Protein 3GLK (pdb70)

Structure (mmCIF, N/CA/C/O backbone):
data_3GLK
#
_entry.id   3GLK
#
_cell.length_a   97.536
_cell.length_b   97.536
_cell.length_c   127.157
_cell.angle_alpha   90.00
_cell.angle_beta   90.00
_cell.angle_gamma   90.00
#
_symmetry.space_group_name_H-M   'P 43 2 2'
#
loop_
_entity.id
_entity.type
_entity.pdbx_description
1 polymer 'Acetyl-CoA carboxylase 2'
2 water water
#
loop_
_atom_site.group_PDB
_atom_site.id
_atom_site.type_symbol
_atom_site.label_atom_id
_atom_site.label_alt_id
_atom_site.label_comp_id
_atom_site.label_asym_id
_atom_site.label_entity_id
_atom_site.label_seq_id
_atom_site.pdbx_PDB_ins_code
_atom_site.Cartn_x
_atom_site.Cartn_y
_atom_site.Cartn_z
_atom_site.occupancy
_atom_site.B_iso_or_equiv
_atom_site.auth_seq_id
_atom_site.auth_comp_id
_atom_site.auth_asym_id
_atom_site.auth_atom_id
_atom_site.pdbx_PDB_model_num
ATOM 1 N N . ASP A 1 21 ? -20.790 61.313 18.493 1.00 44.37 241 ASP A N 1
ATOM 2 C CA . ASP A 1 21 ? -21.207 62.721 18.287 1.00 41.94 241 ASP A CA 1
ATOM 3 C C . ASP A 1 21 ? -22.127 62.794 17.072 1.00 39.51 241 ASP A C 1
ATOM 4 O O . ASP A 1 21 ? -22.466 63.873 16.593 1.00 40.20 241 ASP A O 1
ATOM 9 N N . PHE A 1 22 ? -22.533 61.642 16.570 1.00 34.77 242 PHE A N 1
ATOM 10 C CA . PHE A 1 22 ? -23.685 61.607 15.678 1.00 33.24 242 PHE A CA 1
ATOM 11 C C . PHE A 1 22 ? -24.724 60.710 16.334 1.00 30.19 242 PHE A C 1
ATOM 12 O O . PHE A 1 22 ? -24.512 59.517 16.464 1.00 30.44 242 PHE A O 1
ATOM 20 N N . THR A 1 23 ? -25.836 61.283 16.767 1.00 28.27 243 THR A N 1
ATOM 21 C CA . THR A 1 23 ? -26.916 60.482 17.345 1.00 28.58 243 THR A CA 1
ATOM 22 C C . THR A 1 23 ? -28.202 60.716 16.572 1.00 27.81 243 THR A C 1
ATOM 23 O O . THR A 1 23 ? -28.327 61.718 15.870 1.00 28.88 243 THR A O 1
ATOM 27 N N . VAL A 1 24 ? -29.141 59.782 16.666 1.00 27.85 244 VAL A N 1
ATOM 28 C CA . VAL A 1 24 ? -30.431 59.928 15.999 1.00 25.39 244 VAL A CA 1
ATOM 29 C C . VAL A 1 24 ? -31.559 59.515 16.947 1.00 25.21 244 VAL A C 1
ATOM 30 O O . VAL A 1 24 ? -31.299 58.874 17.969 1.00 23.78 244 VAL A O 1
ATOM 34 N N . ALA A 1 25 ? -32.798 59.869 16.611 1.00 22.07 245 ALA A N 1
ATOM 35 C CA . ALA A 1 25 ? -33.895 59.786 17.564 1.00 22.80 245 ALA A CA 1
ATOM 36 C C . ALA A 1 25 ? -34.441 58.380 17.691 1.00 24.34 245 ALA A C 1
ATOM 37 O O . ALA A 1 25 ? -35.017 58.035 18.712 1.00 24.68 245 ALA A O 1
ATOM 39 N N . SER A 1 26 ? -34.297 57.579 16.645 1.00 23.55 246 SER A N 1
ATOM 40 C CA . SER A 1 26 ? -34.936 56.285 16.653 1.00 23.11 246 SER A CA 1
ATOM 41 C C . SER A 1 26 ? -34.283 55.335 15.655 1.00 22.35 246 SER A C 1
ATOM 42 O O . SER A 1 26 ? -33.490 55.736 14.792 1.00 22.80 246 SER A O 1
ATOM 45 N N . PRO A 1 27 ? -34.589 54.052 15.782 1.00 20.28 247 PRO A N 1
ATOM 46 C CA . PRO A 1 27 ? -34.144 53.078 14.786 1.00 22.40 247 PRO A CA 1
ATOM 47 C C . PRO A 1 27 ? -34.578 53.415 13.346 1.00 22.84 247 PRO A C 1
ATOM 48 O O . PRO A 1 27 ? -33.830 53.163 12.400 1.00 22.56 247 PRO A O 1
ATOM 52 N N . ALA A 1 28 ? -35.783 53.957 13.183 1.00 23.04 248 ALA A N 1
ATOM 53 C CA . ALA A 1 28 ? -36.272 54.296 11.849 1.00 24.03 248 ALA A CA 1
ATOM 54 C C . ALA A 1 28 ? -35.380 55.394 11.258 1.00 23.82 248 ALA A C 1
ATOM 55 O O . ALA A 1 28 ? -34.975 55.337 10.101 1.00 22.57 248 ALA A O 1
ATOM 57 N N . GLU A 1 29 ? -35.057 56.391 12.070 1.00 24.98 249 GLU A N 1
ATOM 58 C CA . GLU A 1 29 ? -34.141 57.449 11.653 1.00 24.90 249 GLU A CA 1
ATOM 59 C C . GLU A 1 29 ? -32.736 56.934 11.347 1.00 23.52 249 GLU A C 1
ATOM 60 O O . GLU A 1 29 ? -32.100 57.362 10.381 1.00 21.99 249 GLU A O 1
ATOM 66 N N . PHE A 1 30 ? -32.243 56.046 12.201 1.00 20.28 250 PHE A N 1
ATOM 67 C CA . PHE A 1 30 ? -30.959 55.392 11.953 1.00 21.45 250 PHE A CA 1
ATOM 68 C C . PHE A 1 30 ? -30.914 54.664 10.603 1.00 19.69 250 PHE A C 1
ATOM 69 O O . PHE A 1 30 ? -29.984 54.849 9.828 1.00 20.07 250 PHE A O 1
ATOM 77 N N . VAL A 1 31 ? -31.905 53.838 10.324 1.00 19.12 251 VAL A N 1
ATOM 78 C CA . VAL A 1 31 ? -31.858 53.047 9.088 1.00 21.50 251 VAL A CA 1
ATOM 79 C C . VAL A 1 31 ? -31.823 53.950 7.849 1.00 22.65 251 VAL A C 1
ATOM 80 O O . VAL A 1 31 ? -31.096 53.681 6.900 1.00 21.68 251 VAL A O 1
ATOM 84 N N . THR A 1 32 ? -32.589 55.039 7.890 1.00 24.18 252 THR A N 1
ATOM 85 C CA . THR A 1 32 ? -32.702 55.967 6.765 1.00 24.87 252 THR A CA 1
ATOM 86 C C . THR A 1 32 ? -31.365 56.641 6.532 1.00 23.88 252 THR A C 1
ATOM 87 O O . THR A 1 32 ? -30.826 56.614 5.432 1.00 24.65 252 THR A O 1
ATOM 91 N N . ARG A 1 33 ? -30.822 57.233 7.579 1.00 22.25 253 ARG A N 1
ATOM 92 C CA . ARG A 1 33 ? -29.644 58.056 7.440 1.00 23.40 253 ARG A CA 1
ATOM 93 C C . ARG A 1 33 ? -28.340 57.286 7.209 1.00 24.06 253 ARG A C 1
ATOM 94 O O . ARG A 1 33 ? -27.379 57.840 6.648 1.00 24.62 253 ARG A O 1
ATOM 102 N N . PHE A 1 34 ? -28.295 56.027 7.641 1.00 22.45 254 PHE A N 1
ATOM 103 C CA . PHE A 1 34 ? -27.095 55.215 7.475 1.00 23.97 254 PHE A CA 1
ATOM 104 C C . PHE A 1 34 ? -27.214 54.262 6.276 1.00 25.03 254 PHE A C 1
ATOM 105 O O . PHE A 1 34 ? -26.356 53.403 6.060 1.00 25.64 254 PHE A O 1
ATOM 113 N N . GLY A 1 35 ? -28.272 54.431 5.488 1.00 24.01 255 GLY A N 1
ATOM 114 C CA . GLY A 1 35 ? -28.351 53.724 4.229 1.00 25.30 255 GLY A CA 1
ATOM 115 C C . GLY A 1 35 ? -28.947 52.332 4.297 1.00 26.11 255 GLY A C 1
ATOM 116 O O . GLY A 1 35 ? -28.740 51.520 3.382 1.00 27.58 255 GLY A O 1
ATOM 117 N N . GLY A 1 36 ? -29.683 52.035 5.361 1.00 24.28 256 GLY A N 1
ATOM 118 C CA . GLY A 1 36 ? -30.298 50.722 5.456 1.00 25.35 256 GLY A CA 1
ATOM 119 C C . GLY A 1 36 ? -31.673 50.641 4.801 1.00 26.66 256 GLY A C 1
ATOM 120 O O . GLY A 1 36 ? -32.191 51.643 4.311 1.00 28.66 256 GLY A O 1
ATOM 121 N N . ASP A 1 37 ? -32.270 49.457 4.797 1.00 26.25 257 ASP A N 1
ATOM 122 C CA . ASP A 1 37 ? -33.550 49.253 4.156 1.00 28.40 257 ASP A CA 1
ATOM 123 C C . ASP A 1 37 ? -34.578 48.580 5.060 1.00 28.49 257 ASP A C 1
ATOM 124 O O . ASP A 1 37 ? -35.668 48.239 4.612 1.00 28.87 257 ASP A O 1
ATOM 129 N N . ARG A 1 38 ? -34.251 48.375 6.328 1.00 26.16 258 ARG A N 1
ATOM 130 C CA . ARG A 1 38 ? -35.173 47.630 7.169 1.00 26.28 258 ARG A CA 1
ATOM 131 C C . ARG A 1 38 ? -35.087 48.044 8.630 1.00 25.32 258 ARG A C 1
ATOM 132 O O . ARG A 1 38 ? -34.035 47.951 9.263 1.00 25.79 258 ARG A O 1
ATOM 140 N N . VAL A 1 39 ? -36.202 48.507 9.172 1.00 24.63 259 VAL A N 1
ATOM 141 C CA . VAL A 1 39 ? -36.203 48.961 10.551 1.00 22.61 259 VAL A CA 1
ATOM 142 C C . VAL A 1 39 ? -36.320 47.725 11.444 1.00 22.26 259 VAL A C 1
ATOM 143 O O . VAL A 1 39 ? -37.249 46.926 11.312 1.00 22.06 259 VAL A O 1
ATOM 147 N N . ILE A 1 40 ? -35.353 47.554 12.326 1.00 20.01 260 ILE A N 1
ATOM 148 C CA . ILE A 1 40 ? -35.420 46.488 13.305 1.00 22.40 260 ILE A CA 1
ATOM 149 C C . ILE A 1 40 ? -35.380 47.158 14.661 1.00 24.74 260 ILE A C 1
ATOM 150 O O . ILE A 1 40 ? -34.407 47.841 15.012 1.00 25.31 260 ILE A O 1
ATOM 155 N N . GLU A 1 41 ? -36.449 47.003 15.429 1.00 25.16 261 GLU A N 1
ATOM 156 C CA . GLU A 1 41 ? -36.435 47.593 16.754 1.00 25.03 261 GLU A CA 1
ATOM 157 C C . GLU A 1 41 ? -36.865 46.606 17.818 1.00 24.16 261 GLU A C 1
ATOM 158 O O . GLU A 1 41 ? -36.912 46.941 18.997 1.00 22.89 261 GLU A O 1
ATOM 164 N N . LYS A 1 42 ? -37.139 45.370 17.408 1.00 21.27 262 LYS A N 1
ATOM 165 C CA . LYS A 1 42 ? -37.360 44.322 18.396 1.00 22.00 262 LYS A CA 1
ATOM 166 C C . LYS A 1 42 ? -36.857 42.978 17.893 1.00 22.00 262 LYS A C 1
ATOM 167 O O . LYS A 1 42 ? -37.176 42.541 16.768 1.00 23.69 262 LYS A O 1
ATOM 173 N N . VAL A 1 43 ? -36.051 42.338 18.732 1.00 21.20 263 VAL A N 1
ATOM 174 C CA . VAL A 1 43 ? -35.295 41.139 18.372 1.00 18.57 263 VAL A CA 1
ATOM 175 C C . VAL A 1 43 ? -35.711 39.978 19.301 1.00 20.28 263 VAL A C 1
ATOM 176 O O . VAL A 1 43 ? -35.832 40.151 20.533 1.00 18.89 263 VAL A O 1
ATOM 180 N N . LEU A 1 44 ? -35.935 38.803 18.720 1.00 17.28 264 LEU A N 1
ATOM 181 C CA . LEU A 1 44 ? -36.121 37.599 19.506 1.00 18.71 264 LEU A CA 1
ATOM 182 C C . LEU A 1 44 ? -34.781 36.910 19.587 1.00 18.85 264 LEU A C 1
ATOM 183 O O . LEU A 1 44 ? -34.158 36.675 18.548 1.00 20.37 264 LEU A O 1
ATOM 188 N N . ILE A 1 45 ? -34.367 36.556 20.800 1.00 19.76 265 ILE A N 1
ATOM 189 C CA . ILE A 1 45 ? -33.128 35.830 21.023 1.00 19.38 265 ILE A CA 1
ATOM 190 C C . ILE A 1 45 ? -33.486 34.363 21.208 1.00 21.45 265 ILE A C 1
ATOM 191 O O . ILE A 1 45 ? -34.149 34.007 22.205 1.00 19.04 265 ILE A O 1
ATOM 196 N N . ALA A 1 46 ? -33.049 33.515 20.269 1.00 20.10 266 ALA A N 1
ATOM 197 C CA . ALA A 1 46 ? -33.286 32.079 20.395 1.00 21.24 266 ALA A CA 1
ATOM 198 C C . ALA A 1 46 ? -32.077 31.414 21.035 1.00 21.88 266 ALA A C 1
ATOM 199 O O . ALA A 1 46 ? -31.365 30.610 20.410 1.00 23.46 266 ALA A O 1
ATOM 201 N N . ASN A 1 47 ? -31.853 31.752 22.296 1.00 21.05 267 ASN A N 1
ATOM 202 C CA . ASN A 1 47 ? -30.728 31.212 23.042 1.00 19.14 267 ASN A CA 1
ATOM 203 C C . ASN A 1 47 ? -30.902 31.606 24.512 1.00 19.59 267 ASN A C 1
ATOM 204 O O . ASN A 1 47 ? -31.880 32.279 24.852 1.00 17.01 267 ASN A O 1
ATOM 209 N N . ASN A 1 48 ? -29.976 31.188 25.368 1.00 18.00 268 ASN A N 1
ATOM 210 C CA . ASN A 1 48 ? -30.073 31.512 26.785 1.00 20.49 268 ASN A CA 1
ATOM 211 C C . ASN A 1 48 ? -28.688 31.813 27.297 1.00 20.31 268 ASN A C 1
ATOM 212 O O . ASN A 1 48 ? -27.791 32.099 26.502 1.00 20.03 268 ASN A O 1
ATOM 217 N N . GLY A 1 49 ? -28.503 31.760 28.614 1.00 20.61 269 GLY A N 1
ATOM 218 C CA . GLY A 1 49 ? -27.156 31.794 29.168 1.00 21.71 269 GLY A CA 1
ATOM 219 C C . GLY A 1 49 ? -26.302 32.974 28.716 1.00 21.63 269 GLY A C 1
ATOM 220 O O . GLY A 1 49 ? -26.802 34.082 28.552 1.00 20.63 269 GLY A O 1
ATOM 221 N N . ILE A 1 50 ? -25.009 32.738 28.519 1.00 20.30 270 ILE A N 1
ATOM 222 C CA . ILE A 1 50 ? -24.087 33.834 28.206 1.00 19.87 270 ILE A CA 1
ATOM 223 C C . ILE A 1 50 ? -24.363 34.457 26.841 1.00 20.16 270 ILE A C 1
ATOM 224 O O . ILE A 1 50 ? -24.217 35.662 26.668 1.00 19.34 270 ILE A O 1
ATOM 229 N N . ALA A 1 51 ? -24.791 33.648 25.875 1.00 19.27 271 ALA A N 1
ATOM 230 C CA . ALA A 1 51 ? -25.118 34.180 24.562 1.00 18.61 271 ALA A CA 1
ATOM 231 C C . ALA A 1 51 ? -26.186 35.277 24.693 1.00 19.06 271 ALA A C 1
ATOM 232 O O . ALA A 1 51 ? -26.010 36.409 24.207 1.00 18.45 271 ALA A O 1
ATOM 234 N N . ALA A 1 52 ? -27.297 34.942 25.344 1.00 18.23 272 ALA A N 1
ATOM 235 C CA . ALA A 1 52 ? -28.387 35.908 25.505 1.00 18.75 272 ALA A CA 1
ATOM 236 C C . ALA A 1 52 ? -27.972 37.175 26.273 1.00 16.41 272 ALA A C 1
ATOM 237 O O . ALA A 1 52 ? -28.256 38.301 25.820 1.00 19.26 272 ALA A O 1
ATOM 239 N N . VAL A 1 53 ? -27.304 37.006 27.416 1.00 15.05 273 VAL A N 1
ATOM 240 C CA . VAL A 1 53 ? -26.750 38.141 28.147 1.00 14.86 273 VAL A CA 1
ATOM 241 C C . VAL A 1 53 ? -25.822 38.979 27.257 1.00 15.75 273 VAL A C 1
ATOM 242 O O . VAL A 1 53 ? -25.963 40.194 27.187 1.00 14.76 273 VAL A O 1
ATOM 246 N N . LYS A 1 54 ? -24.868 38.356 26.568 1.00 16.81 274 LYS A N 1
ATOM 247 C CA . LYS A 1 54 ? -23.915 39.172 25.812 1.00 17.45 274 LYS A CA 1
ATOM 248 C C . LYS A 1 54 ? -24.619 39.884 24.639 1.00 17.44 274 LYS A C 1
ATOM 249 O O . LYS A 1 54 ? -24.279 41.026 24.309 1.00 16.65 274 LYS A O 1
ATOM 255 N N . CYS A 1 55 ? -25.594 39.221 24.011 1.00 16.97 275 CYS A N 1
ATOM 256 C CA . CYS A 1 55 ? -26.275 39.837 22.879 1.00 19.17 275 CYS A CA 1
ATOM 257 C C . CYS A 1 55 ? -26.928 41.131 23.380 1.00 19.20 275 CYS A C 1
ATOM 258 O O . CYS A 1 55 ? -26.772 42.200 22.786 1.00 18.69 275 CYS A O 1
ATOM 261 N N . MET A 1 56 ? -27.637 41.031 24.496 1.00 19.10 276 MET A N 1
ATOM 262 C CA . MET A 1 56 ? -28.345 42.176 25.030 1.00 20.45 276 MET A CA 1
ATOM 263 C C . MET A 1 56 ? -27.409 43.294 25.508 1.00 21.03 276 MET A C 1
ATOM 264 O O . MET A 1 56 ? -27.656 44.481 25.214 1.00 21.90 276 MET A O 1
ATOM 269 N N . ARG A 1 57 ? -26.358 42.934 26.242 1.00 20.02 277 ARG A N 1
ATOM 270 C CA . ARG A 1 57 ? -25.445 43.940 26.796 1.00 21.26 277 ARG A CA 1
ATOM 271 C C . ARG A 1 57 ? -24.779 44.736 25.681 1.00 19.22 277 ARG A C 1
ATOM 272 O O . ARG A 1 57 ? -24.610 45.933 25.789 1.00 17.13 277 ARG A O 1
ATOM 280 N N . SER A 1 58 ? -24.402 44.039 24.615 1.00 16.92 278 SER A N 1
ATOM 281 C CA . SER A 1 58 ? -23.679 44.635 23.509 1.00 16.17 278 SER A CA 1
ATOM 282 C C . SER A 1 58 ? -24.593 45.545 22.692 1.00 16.39 278 SER A C 1
ATOM 283 O O . SER A 1 58 ? -24.206 46.659 22.348 1.00 16.42 278 SER A O 1
ATOM 286 N N . ILE A 1 59 ? -25.799 45.089 22.386 1.00 15.38 279 ILE A N 1
ATOM 287 C CA . ILE A 1 59 ? -26.650 45.917 21.542 1.00 17.25 279 ILE A CA 1
ATOM 288 C C . ILE A 1 59 ? -27.228 47.101 22.322 1.00 17.32 279 ILE A C 1
ATOM 289 O O . ILE A 1 59 ? -27.319 48.220 21.801 1.00 16.68 279 ILE A O 1
ATOM 294 N N . ARG A 1 60 ? -27.563 46.889 23.592 1.00 17.41 280 ARG A N 1
ATOM 295 C CA . ARG A 1 60 ? -27.991 48.036 24.407 1.00 16.21 280 ARG A CA 1
ATOM 296 C C . ARG A 1 60 ? -26.917 49.105 24.554 1.00 16.51 280 ARG A C 1
ATOM 297 O O . ARG A 1 60 ? -27.222 50.291 24.565 1.00 15.25 280 ARG A O 1
ATOM 305 N N . ARG A 1 61 ? -25.663 48.689 24.679 1.00 17.62 281 ARG A N 1
ATOM 306 C CA . ARG A 1 61 ? -24.560 49.628 24.763 1.00 19.41 281 ARG A CA 1
ATOM 307 C C . ARG A 1 61 ? -24.512 50.479 23.485 1.00 18.26 281 ARG A C 1
ATOM 308 O O . ARG A 1 61 ? -24.364 51.703 23.550 1.00 17.54 281 ARG A O 1
ATOM 316 N N . TRP A 1 62 ? -24.638 49.826 22.330 1.00 16.80 282 TRP A N 1
ATOM 317 C CA . TRP A 1 62 ? -24.654 50.545 21.058 1.00 18.31 282 TRP A CA 1
ATOM 318 C C . TRP A 1 62 ? -25.902 51.453 20.998 1.00 19.37 282 TRP A C 1
ATOM 319 O O . TRP A 1 62 ? -25.839 52.598 20.515 1.00 20.62 282 TRP A O 1
ATOM 330 N N . ALA A 1 63 ? -27.025 50.923 21.482 1.00 17.63 283 ALA A N 1
ATOM 331 C CA . ALA A 1 63 ? -28.278 51.657 21.481 1.00 19.79 283 ALA A CA 1
ATOM 332 C C . ALA A 1 63 ? -28.137 52.925 22.307 1.00 19.43 283 ALA A C 1
ATOM 333 O O . ALA A 1 63 ? -28.601 53.996 21.887 1.00 20.41 283 ALA A O 1
ATOM 335 N N . TYR A 1 64 ? -27.506 52.815 23.474 1.00 18.31 284 TYR A N 1
ATOM 336 C CA . TYR A 1 64 ? -27.249 53.993 24.274 1.00 18.58 284 TYR A CA 1
ATOM 337 C C . TYR A 1 64 ? -26.414 55.009 23.478 1.00 18.79 284 TYR A C 1
ATOM 338 O O . TYR A 1 64 ? -26.697 56.204 23.511 1.00 16.10 284 TYR A O 1
ATOM 347 N N . GLU A 1 65 ? -25.380 54.540 22.775 1.00 19.13 285 GLU A N 1
ATOM 348 C CA . GLU A 1 65 ? -24.499 55.451 22.064 1.00 20.68 285 GLU A CA 1
ATOM 349 C C . GLU A 1 65 ? -25.189 56.112 20.848 1.00 19.59 285 GLU A C 1
ATOM 350 O O . GLU A 1 65 ? -24.920 57.280 20.584 1.00 19.34 285 GLU A O 1
ATOM 356 N N . MET A 1 66 ? -26.055 55.378 20.139 1.00 19.56 286 MET A N 1
ATOM 357 C CA . MET A 1 66 ? -26.636 55.839 18.859 1.00 21.84 286 MET A CA 1
ATOM 358 C C . MET A 1 66 ? -27.910 56.646 19.120 1.00 21.39 286 MET A C 1
ATOM 359 O O . MET A 1 66 ? -28.148 57.663 18.472 1.00 21.20 286 MET A O 1
ATOM 364 N N . PHE A 1 67 ? -28.733 56.162 20.051 1.00 19.21 287 PHE A N 1
ATOM 365 C CA . PHE A 1 67 ? -30.047 56.739 20.336 1.00 19.14 287 PHE A CA 1
ATOM 366 C C . PHE A 1 67 ? -30.132 57.415 21.702 1.00 20.22 287 PHE A C 1
ATOM 367 O O . PHE A 1 67 ? -31.174 57.981 22.038 1.00 21.94 287 PHE A O 1
ATOM 375 N N . ARG A 1 68 ? -29.063 57.366 22.499 1.00 18.94 288 ARG A N 1
ATOM 376 C CA . ARG A 1 68 ? -29.128 57.908 23.874 1.00 18.67 288 ARG A CA 1
ATOM 377 C C . ARG A 1 68 ? -30.278 57.251 24.649 1.00 18.97 288 ARG A C 1
ATOM 378 O O . ARG A 1 68 ? -30.843 57.832 25.558 1.00 18.79 288 ARG A O 1
ATOM 386 N N . ASN A 1 69 ? -30.594 56.019 24.291 1.00 19.42 289 ASN A N 1
ATOM 387 C CA . ASN A 1 69 ? -31.658 55.256 24.930 1.00 20.09 289 ASN A CA 1
ATOM 388 C C . ASN A 1 69 ? -31.246 53.789 24.862 1.00 20.42 289 ASN A C 1
ATOM 389 O O . ASN A 1 69 ? -31.235 53.209 23.792 1.00 19.14 289 ASN A O 1
ATOM 394 N N . GLU A 1 70 ? -30.882 53.194 26.003 1.00 22.43 290 GLU A N 1
ATOM 395 C CA . GLU A 1 70 ? -30.357 51.827 26.041 1.00 23.36 290 GLU A CA 1
ATOM 396 C C . GLU A 1 70 ? -31.378 50.770 25.636 1.00 23.76 290 GLU A C 1
ATOM 397 O O . GLU A 1 70 ? -31.001 49.655 25.259 1.00 25.15 290 GLU A O 1
ATOM 403 N N . ARG A 1 71 ? -32.662 51.099 25.729 1.00 22.59 291 ARG A N 1
ATOM 404 C CA . ARG A 1 71 ? -33.724 50.170 25.350 1.00 23.15 291 ARG A CA 1
ATOM 405 C C . ARG A 1 71 ? -34.367 50.466 23.969 1.00 24.03 291 ARG A C 1
ATOM 406 O O . ARG A 1 71 ? -35.457 49.973 23.655 1.00 24.34 291 ARG A O 1
ATOM 414 N N . ALA A 1 72 ? -33.709 51.260 23.140 1.00 21.02 292 ALA A N 1
ATOM 415 C CA . ALA A 1 72 ? -34.289 51.578 21.843 1.00 21.81 292 ALA A CA 1
ATOM 416 C C . ALA A 1 72 ? -34.481 50.311 20.997 1.00 22.10 292 ALA A C 1
ATOM 417 O O . ALA A 1 72 ? -35.449 50.204 20.235 1.00 21.52 292 ALA A O 1
ATOM 419 N N . ILE A 1 73 ? -33.570 49.348 21.136 1.00 20.99 293 ILE A N 1
ATOM 420 C CA . ILE A 1 73 ? -33.778 48.017 20.546 1.00 21.71 293 ILE A CA 1
ATOM 421 C C . ILE A 1 73 ? -34.294 47.027 21.606 1.00 22.31 293 ILE A C 1
ATOM 422 O O . ILE A 1 73 ? -33.577 46.693 22.546 1.00 21.10 293 ILE A O 1
ATOM 427 N N . ARG A 1 74 ? -35.526 46.543 21.445 1.00 23.00 294 ARG A N 1
ATOM 428 C CA . ARG A 1 74 ? -36.151 45.721 22.477 1.00 22.46 294 ARG A CA 1
ATOM 429 C C . ARG A 1 74 ? -35.796 44.270 22.263 1.00 21.40 294 ARG A C 1
ATOM 430 O O . ARG A 1 74 ? -35.645 43.830 21.120 1.00 21.71 294 ARG A O 1
ATOM 438 N N . PHE A 1 75 ? -35.692 43.524 23.362 1.00 19.52 295 PHE A N 1
ATOM 439 C CA . PHE A 1 75 ? -35.427 42.087 23.292 1.00 20.60 295 PHE A CA 1
ATOM 440 C C . PHE A 1 75 ? -36.478 41.179 23.924 1.00 20.56 295 PHE A C 1
ATOM 441 O O . PHE A 1 75 ? -36.876 41.358 25.083 1.00 21.23 295 PHE A O 1
ATOM 449 N N . VAL A 1 76 ? -36.906 40.189 23.155 1.00 20.86 296 VAL A N 1
ATOM 450 C CA . VAL A 1 76 ? -37.739 39.106 23.676 1.00 20.56 296 VAL A CA 1
ATOM 451 C C . VAL A 1 76 ? -36.841 37.883 23.732 1.00 21.59 296 VAL A C 1
ATOM 452 O O . VAL A 1 76 ? -36.134 37.601 22.754 1.00 20.48 296 VAL A O 1
ATOM 456 N N . VAL A 1 77 ? -36.849 37.159 24.857 1.00 21.17 297 VAL A N 1
ATOM 457 C CA . VAL A 1 77 ? -36.115 35.910 24.934 1.00 20.70 297 VAL A CA 1
ATOM 458 C C . VAL A 1 77 ? -37.033 34.717 25.130 1.00 21.03 297 VAL A C 1
ATOM 459 O O . VAL A 1 77 ? -38.133 34.845 25.655 1.00 21.58 297 VAL A O 1
ATOM 463 N N . MET A 1 78 ? -36.558 33.560 24.671 1.00 22.08 298 MET A N 1
ATOM 464 C CA . MET A 1 78 ? -37.211 32.277 24.893 1.00 21.22 298 MET A CA 1
ATOM 465 C C . MET A 1 78 ? -36.638 31.654 26.161 1.00 21.48 298 MET A C 1
ATOM 466 O O . MET A 1 78 ? -35.421 31.675 26.368 1.00 21.91 298 MET A O 1
ATOM 471 N N . VAL A 1 79 ? -37.508 31.112 27.008 1.00 22.21 299 VAL A N 1
ATOM 472 C CA . VAL A 1 79 ? -37.084 30.638 28.335 1.00 22.42 299 VAL A CA 1
ATOM 473 C C . VAL A 1 79 ? -37.640 29.230 28.594 1.00 22.07 299 VAL A C 1
ATOM 474 O O . VAL A 1 79 ? -38.848 29.004 28.491 1.00 22.27 299 VAL A O 1
ATOM 478 N N . THR A 1 80 ? -36.765 28.285 28.898 1.00 21.82 300 THR A N 1
ATOM 479 C CA . THR A 1 80 ? -37.210 26.961 29.297 1.00 23.25 300 THR A CA 1
ATOM 480 C C . THR A 1 80 ? -37.629 26.886 30.771 1.00 23.81 300 THR A C 1
ATOM 481 O O . THR A 1 80 ? -37.254 27.736 31.581 1.00 22.98 300 THR A O 1
ATOM 485 N N . PRO A 1 81 ? -38.387 25.833 31.142 1.00 23.38 301 PRO A N 1
ATOM 486 C CA . 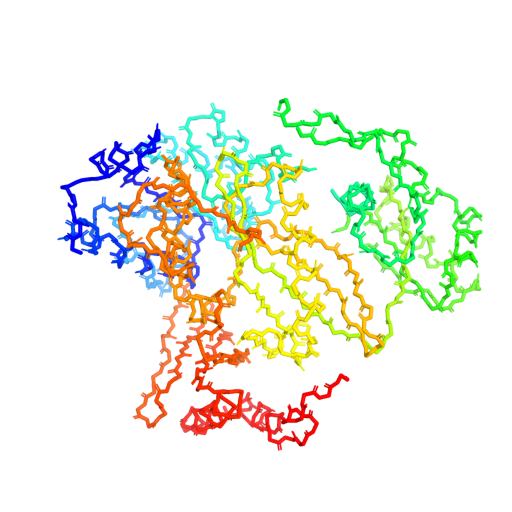PRO A 1 81 ? -38.767 25.651 32.544 1.00 22.68 301 PRO A CA 1
ATOM 487 C C . PRO A 1 81 ? -37.498 25.581 33.407 1.00 24.23 301 PRO A C 1
ATOM 488 O O . PRO A 1 81 ? -37.438 26.162 34.501 1.00 20.42 301 PRO A O 1
ATOM 492 N N . GLU A 1 82 ? -36.472 24.897 32.896 1.00 24.98 302 GLU A N 1
ATOM 493 C CA . GLU A 1 82 ? -35.220 24.758 33.630 1.00 26.05 302 GLU A CA 1
ATOM 494 C C . GLU A 1 82 ? -34.597 26.122 33.934 1.00 25.97 302 GLU A C 1
ATOM 495 O O . GLU A 1 82 ? -34.082 26.347 35.026 1.00 24.93 302 GLU A O 1
ATOM 501 N N . ASP A 1 83 ? -34.644 27.035 32.969 1.00 26.64 303 ASP A N 1
ATOM 502 C CA . ASP A 1 83 ? -33.993 28.331 33.133 1.00 25.80 303 ASP A CA 1
ATOM 503 C C . ASP A 1 83 ? -34.787 29.185 34.117 1.00 24.62 303 ASP A C 1
ATOM 504 O O . ASP A 1 83 ? -34.198 29.890 34.938 1.00 23.74 303 ASP A O 1
ATOM 509 N N . LEU A 1 84 ? -36.116 29.137 34.011 1.00 23.99 304 LEU A N 1
ATOM 510 C CA . LEU A 1 84 ? -36.997 29.827 34.949 1.00 25.18 304 LEU A CA 1
ATOM 511 C C . LEU A 1 84 ? -36.757 29.343 36.371 1.00 25.06 304 LEU A C 1
ATOM 512 O O . LEU A 1 84 ? -36.712 30.130 37.311 1.00 25.70 304 LEU A O 1
ATOM 517 N N . LYS A 1 85 ? -36.620 28.035 36.531 1.00 24.21 305 LYS A N 1
ATOM 518 C CA . LYS A 1 85 ? -36.474 27.475 37.872 1.00 25.11 305 LYS A CA 1
ATOM 519 C C . LYS A 1 85 ? -35.195 27.992 38.517 1.00 25.65 305 LYS A C 1
ATOM 520 O O . LYS A 1 85 ? -35.146 28.222 39.727 1.00 26.71 305 LYS A O 1
ATOM 526 N N . ALA A 1 86 ? -34.154 28.160 37.710 1.00 25.41 306 ALA A N 1
ATOM 527 C CA . ALA A 1 86 ? -32.879 28.659 38.208 1.00 27.50 306 ALA A CA 1
ATOM 528 C C . ALA A 1 86 ? -32.886 30.193 38.290 1.00 27.68 306 ALA A C 1
ATOM 529 O O . ALA A 1 86 ? -31.908 30.815 38.696 1.00 28.35 306 ALA A O 1
ATOM 531 N N . ASN A 1 87 ? -33.992 30.796 37.893 1.0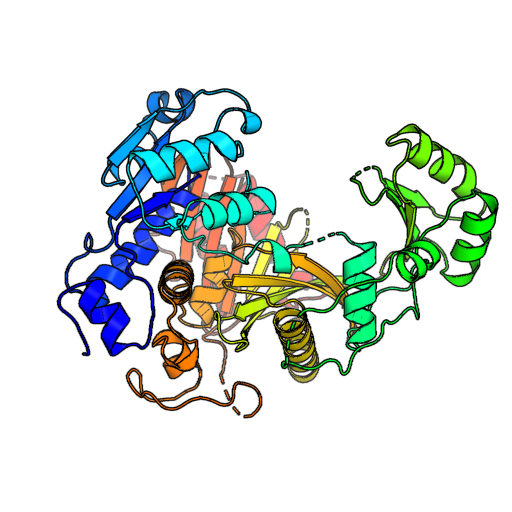0 27.67 307 ASN A N 1
ATOM 532 C CA . ASN A 1 87 ? -34.070 32.250 37.839 1.00 29.62 307 ASN A CA 1
ATOM 533 C C . ASN A 1 87 ? -32.931 32.876 36.992 1.00 29.54 307 ASN A C 1
ATOM 534 O O . ASN A 1 87 ? -32.312 33.858 37.411 1.00 28.27 307 ASN A O 1
ATOM 539 N N . ALA A 1 88 ? -32.653 32.306 35.817 1.00 26.89 308 ALA A N 1
ATOM 540 C CA . ALA A 1 88 ? -31.524 32.747 34.982 1.00 25.41 308 ALA A CA 1
ATOM 541 C C . ALA A 1 88 ? -31.556 34.261 34.709 1.00 23.71 308 ALA A C 1
ATOM 542 O O . ALA A 1 88 ? -32.624 34.811 34.398 1.00 21.43 308 ALA A O 1
ATOM 544 N N . GLU A 1 89 ? -30.389 34.918 34.813 1.00 23.10 309 GLU A N 1
ATOM 545 C CA . GLU A 1 89 ? -30.296 36.375 34.682 1.00 20.16 309 GLU A CA 1
ATOM 546 C C . GLU A 1 89 ? -30.915 36.930 33.410 1.00 19.90 309 GLU A C 1
ATOM 547 O O . GLU A 1 89 ? -31.535 37.992 33.434 1.00 18.90 309 GLU A O 1
ATOM 553 N N . TYR A 1 90 ? -30.745 36.226 32.288 1.00 18.05 310 TYR A N 1
ATOM 554 C CA . TYR A 1 90 ? -31.164 36.788 30.998 1.00 18.46 310 TYR A CA 1
ATOM 555 C C . TYR A 1 90 ? -32.677 36.969 30.926 1.00 18.43 310 TYR A C 1
ATOM 556 O O . TYR A 1 90 ? -33.181 37.737 30.101 1.00 17.54 310 TYR A O 1
ATOM 565 N N . ILE A 1 91 ? -33.400 36.266 31.791 1.00 17.81 311 ILE A N 1
ATOM 566 C CA . ILE A 1 91 ? -34.857 36.352 31.771 1.00 20.81 311 ILE A CA 1
ATOM 567 C C . ILE A 1 91 ? -35.342 37.754 32.171 1.00 20.57 311 ILE A C 1
ATOM 568 O O . ILE A 1 91 ? -36.049 38.392 31.391 1.00 21.62 311 ILE A O 1
ATOM 573 N N . LYS A 1 92 ? -34.937 38.239 33.346 1.00 21.39 312 LYS A N 1
ATOM 574 C CA . LYS A 1 92 ? -35.279 39.597 33.795 1.00 23.20 312 LYS A CA 1
ATOM 575 C C . LYS A 1 92 ? -34.538 40.676 33.015 1.00 22.60 312 LYS A C 1
ATOM 576 O O . LYS A 1 92 ? -34.956 41.821 32.993 1.00 22.56 312 LYS A O 1
ATOM 582 N N . MET A 1 93 ? -33.428 40.324 32.388 1.00 20.79 313 MET A N 1
ATOM 583 C CA . MET A 1 93 ? -32.684 41.300 31.606 1.00 20.71 313 MET A CA 1
ATOM 584 C C . MET A 1 93 ? -33.482 41.709 30.367 1.00 19.99 313 MET A C 1
ATOM 585 O O . MET A 1 93 ? -33.447 42.859 29.938 1.00 19.45 313 MET A O 1
ATOM 590 N N . ALA A 1 94 ? -34.231 40.759 29.817 1.00 19.56 314 ALA A N 1
ATOM 591 C CA . ALA A 1 94 ? -34.939 40.988 28.575 1.00 20.92 314 ALA A CA 1
ATOM 592 C C . ALA A 1 94 ? -36.137 41.915 28.823 1.00 20.66 314 ALA A C 1
ATOM 593 O O . ALA A 1 94 ? -36.646 41.990 29.931 1.00 21.43 314 ALA A O 1
ATOM 595 N N . ASP A 1 95 ? -36.593 42.605 27.790 1.00 22.70 315 ASP A N 1
ATOM 596 C CA . ASP A 1 95 ? -37.785 43.435 27.934 1.00 25.08 315 ASP A CA 1
ATOM 597 C C . ASP A 1 95 ? -39.046 42.580 27.998 1.00 26.54 315 ASP A C 1
ATOM 598 O O . ASP A 1 95 ? -40.027 42.984 28.595 1.00 28.16 315 ASP A O 1
ATOM 603 N N . HIS A 1 96 ? -39.001 41.386 27.410 1.00 26.35 316 HIS A N 1
ATOM 604 C CA . HIS A 1 96 ? -40.123 40.450 27.442 1.00 25.88 316 HIS A CA 1
ATOM 605 C C . HIS A 1 96 ? -39.573 39.030 27.337 1.00 25.80 316 HIS A C 1
ATOM 606 O O . HIS A 1 96 ? -38.494 38.818 26.784 1.00 25.68 316 HIS A O 1
ATOM 613 N N . TYR A 1 97 ? -40.284 38.055 27.888 1.00 24.03 317 TYR A N 1
ATOM 614 C CA . TYR A 1 97 ? -39.903 36.680 27.617 1.00 26.05 317 TYR A CA 1
ATOM 615 C C . TYR A 1 97 ? -41.091 35.787 27.290 1.00 26.00 317 TYR A C 1
ATOM 616 O O . TYR A 1 97 ? -42.232 36.119 27.593 1.00 25.74 317 TYR A O 1
ATOM 625 N N . VAL A 1 98 ? -40.793 34.658 26.648 1.00 26.08 318 VAL A N 1
ATOM 626 C CA . VAL A 1 98 ? -41.792 33.712 26.199 1.00 24.78 318 VAL A CA 1
ATOM 627 C C . VAL A 1 98 ? -41.360 32.330 26.675 1.00 25.21 318 VAL A C 1
ATOM 628 O O . VAL A 1 98 ? -40.330 31.817 26.261 1.00 24.36 318 VAL A O 1
ATOM 632 N N . PRO A 1 99 ? -42.142 31.712 27.572 1.00 26.63 319 PRO A N 1
ATOM 633 C CA . PRO A 1 99 ? -41.858 30.340 28.008 1.00 26.32 319 PRO A CA 1
ATOM 634 C C . PRO A 1 99 ? -41.947 29.318 26.889 1.00 26.56 319 PRO A C 1
ATOM 635 O O . PRO A 1 99 ? -42.839 29.379 26.051 1.00 27.85 319 PRO A O 1
ATOM 639 N N . VAL A 1 100 ? -41.021 28.371 26.867 1.00 26.36 320 VAL A N 1
ATOM 640 C CA . VAL A 1 100 ? -41.042 27.348 25.827 1.00 25.89 320 VAL A CA 1
ATOM 641 C C . VAL A 1 100 ? -40.837 26.010 26.510 1.00 25.71 320 VAL A C 1
ATOM 642 O O . VAL A 1 100 ? -40.392 25.971 27.649 1.00 26.56 320 VAL A O 1
ATOM 646 N N . PRO A 1 101 ? -41.154 24.895 25.821 1.00 27.15 321 PRO A N 1
ATOM 647 C CA . PRO A 1 101 ? -40.994 23.549 26.386 1.00 27.81 321 PRO A CA 1
ATOM 648 C C . PRO A 1 101 ? -39.566 23.279 26.794 1.00 29.05 321 PRO A C 1
ATOM 649 O O . PRO A 1 101 ? -38.621 23.774 26.165 1.00 31.20 321 PRO A O 1
ATOM 653 N N . GLY A 1 102 ? -39.409 22.482 27.841 1.00 28.11 322 GLY A N 1
ATOM 654 C CA . GLY A 1 102 ? -38.087 22.120 28.299 1.00 27.58 322 GLY A CA 1
ATOM 655 C C . GLY A 1 102 ? -37.610 20.854 27.631 1.00 29.58 322 GLY A C 1
ATOM 656 O O . GLY A 1 102 ? -38.119 20.486 26.567 1.00 29.72 322 GLY A O 1
ATOM 657 N N . GLY A 1 103 ? -36.641 20.186 28.250 1.00 29.97 323 GLY A N 1
ATOM 658 C CA . GLY A 1 103 ? -35.986 19.075 27.590 1.00 32.00 323 GLY A CA 1
ATOM 659 C C . GLY A 1 103 ? -34.907 19.535 26.621 1.00 32.79 323 GLY A C 1
ATOM 660 O O . GLY A 1 103 ? -34.551 20.718 26.576 1.00 32.40 323 GLY A O 1
ATOM 661 N N . PRO A 1 104 ? -34.383 18.596 25.812 1.00 34.81 324 PRO A N 1
ATOM 662 C CA . PRO A 1 104 ? -33.335 18.807 24.808 1.00 33.03 324 PRO A CA 1
ATOM 663 C C . PRO A 1 104 ? -33.765 19.857 23.798 1.00 33.40 324 PRO A C 1
ATOM 664 O O . PRO A 1 104 ? -34.971 20.085 23.602 1.00 32.55 324 PRO A O 1
ATOM 668 N N . ASN A 1 105 ? -32.785 20.481 23.143 1.00 31.67 325 ASN A N 1
ATOM 669 C CA . ASN A 1 105 ? -33.021 21.750 22.466 1.00 30.95 325 ASN A CA 1
ATOM 670 C C . ASN A 1 105 ? -33.842 21.633 21.200 1.00 29.86 325 ASN A C 1
ATOM 671 O O . ASN A 1 105 ? -34.333 22.649 20.677 1.00 28.74 325 ASN A O 1
ATOM 676 N N . ASN A 1 106 ? -34.033 20.408 20.713 1.00 30.36 326 ASN A N 1
ATOM 677 C CA . ASN A 1 106 ? -34.993 20.212 19.636 1.00 31.48 326 ASN A CA 1
ATOM 678 C C . ASN A 1 106 ? -36.423 20.565 20.095 1.00 30.56 326 ASN A C 1
ATOM 679 O O . ASN A 1 106 ? -37.288 20.828 19.266 1.00 29.37 326 ASN A O 1
ATOM 684 N N . ASN A 1 107 ? -36.663 20.609 21.410 1.00 29.54 327 ASN A N 1
ATOM 685 C CA . ASN A 1 107 ? -37.947 21.102 21.931 1.00 30.15 327 ASN A CA 1
ATOM 686 C C . ASN A 1 107 ? -38.036 22.619 22.116 1.00 28.76 327 ASN A C 1
ATOM 687 O O . ASN A 1 107 ? -39.126 23.171 22.309 1.00 28.21 327 ASN A O 1
ATOM 692 N N . ASN A 1 108 ? -36.887 23.286 22.101 1.00 27.78 328 ASN A N 1
ATOM 693 C CA . ASN A 1 108 ? -36.868 24.708 22.395 1.00 27.04 328 ASN A CA 1
ATOM 694 C C . ASN A 1 108 ? -35.922 25.465 21.462 1.00 26.81 328 ASN A C 1
ATOM 695 O O . ASN A 1 108 ? -36.308 25.822 20.348 1.00 24.24 328 ASN A O 1
ATOM 700 N N . TYR A 1 109 ? -34.690 25.701 21.903 1.00 25.15 329 TYR A N 1
ATOM 701 C CA . TYR A 1 109 ? -33.799 26.647 21.206 1.00 25.30 329 TYR A CA 1
ATOM 702 C C . TYR A 1 109 ? -33.425 26.268 19.776 1.00 26.61 329 TYR A C 1
ATOM 703 O O . TYR A 1 109 ? -33.190 27.147 18.935 1.00 27.16 329 TYR A O 1
ATOM 712 N N . ALA A 1 110 ? -33.390 24.966 19.492 1.00 26.53 330 ALA A N 1
ATOM 713 C CA . ALA A 1 110 ? -33.049 24.481 18.161 1.00 27.98 330 ALA A CA 1
ATOM 714 C C . ALA A 1 110 ? -34.288 24.094 17.373 1.00 28.55 330 ALA A C 1
ATOM 715 O O . ALA A 1 110 ? -34.177 23.458 16.328 1.00 29.85 330 ALA A O 1
ATOM 717 N N . ASN A 1 111 ? -35.464 24.471 17.867 1.00 28.00 331 ASN A N 1
ATOM 718 C CA . ASN A 1 111 ? -36.692 24.180 17.143 1.00 28.02 331 ASN A CA 1
ATOM 719 C C . ASN A 1 111 ? -37.088 25.320 16.224 1.00 25.75 331 ASN A C 1
ATOM 720 O O . ASN A 1 111 ? -37.691 26.299 16.661 1.00 24.10 331 ASN A O 1
ATOM 725 N N . VAL A 1 112 ? -36.761 25.181 14.946 1.00 25.05 332 VAL A N 1
ATOM 726 C CA . VAL A 1 112 ? -36.943 26.273 14.007 1.00 26.17 332 VAL A CA 1
ATOM 727 C C . VAL A 1 112 ? -38.392 26.702 13.884 1.00 26.64 332 VAL A C 1
ATOM 728 O O . VAL A 1 112 ? -38.709 27.888 13.829 1.00 27.04 332 VAL A O 1
ATOM 732 N N . GLU A 1 113 ? -39.290 25.737 13.846 1.00 27.28 333 GLU A N 1
ATOM 733 C CA . GLU A 1 113 ? -40.683 26.085 13.635 1.00 28.77 333 GLU A CA 1
ATOM 734 C C . GLU A 1 113 ? -41.223 26.915 14.815 1.00 26.68 333 GLU A C 1
ATOM 735 O O . GLU A 1 113 ? -41.970 27.887 14.630 1.00 26.30 333 GLU A O 1
ATOM 741 N N . LEU A 1 114 ? -40.835 26.537 16.028 1.00 24.19 334 LEU A N 1
ATOM 742 C CA . LEU A 1 114 ? -41.225 27.298 17.207 1.00 24.70 334 LEU A CA 1
ATOM 743 C C . LEU A 1 114 ? -40.631 28.718 17.215 1.00 23.91 334 LEU A C 1
ATOM 744 O O . LEU A 1 114 ? -41.314 29.694 17.529 1.00 23.92 334 LEU A O 1
ATOM 749 N N . ILE A 1 115 ? -39.356 28.833 16.856 1.00 24.91 335 ILE A N 1
ATOM 750 C CA . ILE A 1 115 ? -38.698 30.131 16.860 1.00 24.11 335 ILE A CA 1
ATOM 751 C C . ILE A 1 115 ? -39.478 31.028 15.904 1.00 24.63 335 ILE A C 1
ATOM 752 O O . ILE A 1 115 ? -39.846 32.166 16.234 1.00 22.81 335 ILE A O 1
ATOM 757 N N . VAL A 1 116 ? -39.735 30.504 14.712 1.00 25.16 336 VAL A N 1
ATOM 758 C CA . VAL A 1 116 ? -40.431 31.268 13.691 1.00 27.00 336 VAL A CA 1
ATOM 759 C C . VAL A 1 116 ? -41.862 31.663 14.129 1.00 26.83 336 VAL A C 1
ATOM 760 O O . VAL A 1 116 ? -42.300 32.804 13.921 1.00 25.95 336 VAL A O 1
ATOM 764 N N . ASP A 1 117 ? -42.585 30.722 14.734 1.00 28.17 337 ASP A N 1
ATOM 765 C CA . ASP A 1 117 ? -43.945 31.017 15.215 1.00 29.53 337 ASP A CA 1
ATOM 766 C C . ASP A 1 117 ? -43.917 32.130 16.231 1.00 27.36 337 ASP A C 1
ATOM 767 O O . ASP A 1 117 ? -44.673 33.079 16.119 1.00 28.78 337 ASP A O 1
ATOM 772 N N . ILE A 1 118 ? -43.038 32.019 17.220 1.00 27.06 338 ILE A N 1
ATOM 773 C CA . ILE A 1 118 ? -42.917 33.073 18.219 1.00 26.57 338 ILE A CA 1
ATOM 774 C C . ILE A 1 118 ? -42.608 34.375 17.519 1.00 26.70 338 ILE A C 1
ATOM 775 O O . ILE A 1 118 ? -43.216 35.401 17.809 1.00 27.02 338 ILE A O 1
ATOM 780 N N . ALA A 1 119 ? -41.686 34.341 16.562 1.00 25.31 339 ALA A N 1
ATOM 781 C CA . ALA A 1 119 ? -41.273 35.586 15.928 1.00 25.45 339 ALA A CA 1
ATOM 782 C C . ALA A 1 119 ? -42.405 36.275 15.163 1.00 25.44 339 ALA A C 1
ATOM 783 O O . ALA A 1 119 ? -42.487 37.486 15.158 1.00 25.72 339 ALA A O 1
ATOM 785 N N . LYS A 1 120 ? -43.264 35.505 14.504 1.00 28.50 340 LYS A N 1
ATOM 786 C CA . LYS A 1 120 ? -44.393 36.087 13.761 1.00 32.15 340 LYS A CA 1
ATOM 787 C C . LYS A 1 120 ? -45.488 36.571 14.691 1.00 32.14 340 LYS A C 1
ATOM 788 O O . LYS A 1 120 ? -46.143 37.563 14.411 1.00 32.85 340 LYS A O 1
ATOM 794 N N . ARG A 1 121 ? -45.693 35.871 15.796 1.00 32.99 341 ARG A N 1
ATOM 795 C CA . ARG A 1 121 ? -46.805 36.208 16.665 1.00 34.64 341 ARG A CA 1
ATOM 796 C C . ARG A 1 121 ? -46.574 37.422 17.549 1.00 34.97 341 ARG A C 1
ATOM 797 O O . ARG A 1 121 ? -47.524 38.134 17.878 1.00 35.87 341 ARG A O 1
ATOM 805 N N . ILE A 1 122 ? -45.329 37.679 17.947 1.00 34.64 342 ILE A N 1
ATOM 806 C CA . ILE A 1 122 ? -45.096 38.808 18.846 1.00 32.74 342 ILE A CA 1
ATOM 807 C C . ILE A 1 122 ? -45.599 40.139 18.274 1.00 30.79 342 ILE A C 1
ATOM 808 O O . ILE A 1 122 ? -46.400 40.812 18.895 1.00 31.28 342 ILE A O 1
ATOM 813 N N . PRO A 1 123 ? -45.131 40.556 17.093 1.00 29.96 343 PRO A N 1
ATOM 814 C CA . PRO A 1 123 ? -44.088 40.092 16.176 1.00 28.11 343 PRO A CA 1
ATOM 815 C C . PRO A 1 123 ? -42.748 40.806 16.491 1.00 27.59 343 PRO A C 1
ATOM 816 O O . PRO A 1 123 ? -42.736 41.846 17.134 1.00 26.45 343 PRO A O 1
ATOM 820 N N . VAL A 1 124 ? -41.631 40.233 16.054 1.00 26.31 344 VAL A N 1
ATOM 821 C CA . VAL A 1 124 ? -40.340 40.910 16.139 1.00 25.00 344 VAL A CA 1
ATOM 822 C C . VAL A 1 124 ? -39.869 41.101 14.702 1.00 25.68 344 VAL A C 1
ATOM 823 O O . VAL A 1 124 ? -40.419 40.483 13.787 1.00 26.46 344 VAL A O 1
ATOM 827 N N . GLN A 1 125 ? -38.870 41.944 14.492 1.00 24.24 345 GLN A N 1
ATOM 828 C CA . GLN A 1 125 ? -38.389 42.165 13.130 1.00 24.95 345 GLN A CA 1
ATOM 829 C C . GLN A 1 125 ? -37.182 41.301 12.787 1.00 25.69 345 GLN A C 1
ATOM 830 O O . GLN A 1 125 ? -36.772 41.232 11.620 1.00 26.59 345 GLN A O 1
ATOM 836 N N . ALA A 1 126 ? -36.625 40.627 13.794 1.00 23.31 346 ALA A N 1
ATOM 837 C CA . ALA A 1 126 ? -35.410 39.862 13.587 1.00 23.85 346 ALA A CA 1
ATOM 838 C C . ALA A 1 126 ? -35.144 38.895 14.750 1.00 23.90 346 ALA A C 1
ATOM 839 O O . ALA A 1 126 ? -35.604 39.107 15.885 1.00 22.07 346 ALA A O 1
ATOM 841 N N . VAL A 1 127 ? -34.410 37.830 14.432 1.00 21.79 347 VAL A N 1
ATOM 842 C CA . VAL A 1 127 ? -33.995 36.818 15.398 1.00 20.48 347 VAL A CA 1
ATOM 843 C C . VAL A 1 127 ? -32.472 36.790 15.411 1.00 21.10 347 VAL A C 1
ATOM 844 O O . VAL A 1 127 ? -31.833 36.907 14.357 1.00 19.89 347 VAL A O 1
ATOM 848 N N . TRP A 1 128 ? -31.901 36.647 16.604 1.00 21.74 348 TRP A N 1
ATOM 849 C CA . TRP A 1 128 ? -30.471 36.365 16.780 1.00 19.16 348 TRP A CA 1
ATOM 850 C C . TRP A 1 128 ? -30.386 35.013 17.492 1.00 19.28 348 TRP A C 1
ATOM 851 O O . TRP A 1 128 ? -31.081 34.780 18.488 1.00 16.84 348 TRP A O 1
ATOM 862 N N . ALA A 1 129 ? -29.537 34.126 16.982 1.00 19.57 349 ALA A N 1
ATOM 863 C CA . ALA A 1 129 ? -29.403 32.790 17.524 1.00 21.21 349 ALA A CA 1
ATOM 864 C C . ALA A 1 129 ? -28.040 32.610 18.159 1.00 21.92 349 ALA A C 1
ATOM 865 O O . ALA A 1 129 ? -27.815 31.653 18.883 1.00 23.94 349 ALA A O 1
ATOM 867 N N . GLY A 1 130 ? -27.118 33.528 17.890 1.00 22.46 350 GLY A N 1
ATOM 868 C CA . GLY A 1 130 ? -25.791 33.411 18.481 1.00 24.34 350 GLY A CA 1
ATOM 869 C C . GLY A 1 130 ? -25.122 32.104 18.106 1.00 24.03 350 GLY A C 1
ATOM 870 O O . GLY A 1 130 ? -25.058 31.771 16.933 1.00 24.30 350 GLY A O 1
ATOM 871 N N . TRP A 1 131 ? -24.633 31.348 19.084 1.00 23.82 351 TRP A N 1
ATOM 872 C CA . TRP A 1 131 ? -23.965 30.064 18.790 1.00 24.08 351 TRP A CA 1
ATOM 873 C C . TRP A 1 131 ? -24.729 28.865 19.391 1.00 25.40 351 TRP A C 1
ATOM 874 O O . TRP A 1 131 ? -25.555 29.042 20.273 1.00 27.50 351 TRP A O 1
ATOM 885 N N . GLY A 1 132 ? -24.475 27.658 18.884 1.00 26.37 352 GLY A N 1
ATOM 886 C CA . GLY A 1 132 ? -25.179 26.475 19.342 1.00 27.00 352 GLY A CA 1
ATOM 887 C C . GLY A 1 132 ? -26.592 26.438 18.781 1.00 29.50 352 GLY A C 1
ATOM 888 O O . GLY A 1 132 ? -26.963 27.228 17.909 1.00 26.60 352 GLY A O 1
ATOM 889 N N . HIS A 1 133 ? -27.392 25.509 19.300 1.00 29.65 353 HIS A N 1
ATOM 890 C CA . HIS A 1 133 ? -28.804 25.355 18.931 1.00 28.82 353 HIS A CA 1
ATOM 891 C C . HIS A 1 133 ? -28.981 25.496 17.421 1.00 29.49 353 HIS A C 1
ATOM 892 O O . HIS A 1 133 ? -28.229 24.901 16.667 1.00 29.70 353 HIS A O 1
ATOM 899 N N . ALA A 1 134 ? -29.955 26.275 16.977 1.00 28.87 354 ALA A N 1
ATOM 900 C CA . ALA A 1 134 ? -30.203 26.335 15.528 1.00 30.58 354 ALA A CA 1
ATOM 901 C C . ALA A 1 134 ? -29.307 27.214 14.618 1.00 30.71 354 ALA A C 1
ATOM 902 O O . ALA A 1 134 ? -29.545 27.341 13.408 1.00 31.44 354 ALA A O 1
ATOM 904 N N . SER A 1 135 ? -28.287 27.805 15.231 1.00 30.41 355 SER A N 1
ATOM 905 C CA . SER A 1 135 ? -27.427 28.806 14.622 1.00 31.72 355 SER A CA 1
ATOM 906 C C . SER A 1 135 ? -26.777 28.355 13.308 1.00 33.13 355 SER A C 1
ATOM 907 O O . SER A 1 135 ? -26.444 29.179 12.458 1.00 35.95 355 SER A O 1
ATOM 910 N N . GLU A 1 136 ? -26.615 27.051 13.138 1.00 33.48 356 GLU A N 1
ATOM 911 C CA . GLU A 1 136 ? -26.042 26.498 11.916 1.00 35.82 356 GLU A CA 1
ATOM 912 C C . GLU A 1 136 ? -27.097 25.787 11.046 1.00 34.97 356 GLU A C 1
ATOM 913 O O . GLU A 1 136 ? -26.760 25.017 10.144 1.00 33.38 356 GLU A O 1
ATOM 919 N N . ASN A 1 137 ? -28.378 26.039 11.314 1.00 34.45 357 ASN A N 1
ATOM 920 C CA . ASN A 1 137 ? -29.439 25.398 10.530 1.00 31.97 357 ASN A CA 1
ATOM 921 C C . ASN A 1 137 ? -29.989 26.351 9.476 1.00 31.09 357 ASN A C 1
ATOM 922 O O . ASN A 1 137 ? -30.603 27.367 9.783 1.00 31.39 357 ASN A O 1
ATOM 927 N N . PRO A 1 138 ? -29.784 26.013 8.199 1.00 30.64 358 PRO A N 1
ATOM 928 C CA . PRO A 1 138 ? -30.174 26.843 7.053 1.00 28.25 358 PRO A CA 1
ATOM 929 C C . PRO A 1 138 ? -31.667 27.056 7.046 1.00 28.20 358 PRO A C 1
ATOM 930 O O . PRO A 1 138 ? -32.168 28.063 6.549 1.00 26.39 358 PRO A O 1
ATOM 934 N N . LYS A 1 139 ? -32.390 26.092 7.601 1.00 28.72 359 LYS A N 1
ATOM 935 C CA . LYS A 1 139 ? -33.831 26.199 7.628 1.00 28.71 359 LYS A CA 1
ATOM 936 C C . LYS A 1 139 ? -34.341 27.372 8.466 1.00 28.10 359 LYS A C 1
ATOM 937 O O . LYS A 1 139 ? -35.464 27.827 8.270 1.00 27.95 359 LYS A O 1
ATOM 943 N N . LEU A 1 140 ? -33.521 27.872 9.387 1.00 26.98 360 LEU A N 1
ATOM 944 C CA . LEU A 1 140 ? -33.954 28.989 10.241 1.00 26.46 360 LEU A CA 1
ATOM 945 C C . LEU A 1 140 ? -34.042 30.332 9.476 1.00 24.53 360 LEU A C 1
ATOM 946 O O . LEU A 1 140 ? -35.088 30.951 9.403 1.00 23.94 360 LEU A O 1
ATOM 951 N N . PRO A 1 141 ? -32.977 30.790 8.839 1.00 25.61 361 PRO A N 1
ATOM 952 C CA . PRO A 1 141 ? -33.082 32.019 8.062 1.00 24.95 361 PRO A CA 1
ATOM 953 C C . PRO A 1 141 ? -34.099 31.874 6.930 1.00 25.61 361 PRO A C 1
ATOM 954 O O . PRO A 1 141 ? -34.804 32.823 6.610 1.00 26.19 361 PRO A O 1
ATOM 958 N N . GLU A 1 142 ? -34.180 30.686 6.341 1.00 26.80 362 GLU A N 1
ATOM 959 C CA . GLU A 1 142 ? -35.079 30.410 5.221 1.00 30.65 362 GLU A CA 1
ATOM 960 C C . GLU A 1 142 ? -36.528 30.597 5.652 1.00 29.37 362 GLU A C 1
ATOM 961 O O . GLU A 1 142 ? -37.271 31.330 5.022 1.00 29.26 362 GLU A O 1
ATOM 967 N N . LEU A 1 143 ? -36.920 29.938 6.739 1.00 29.47 363 LEU A N 1
ATOM 968 C CA . LEU A 1 143 ? -38.267 30.095 7.245 1.00 30.01 363 LEU A CA 1
ATOM 969 C C . LEU A 1 143 ? -38.509 31.505 7.784 1.00 29.50 363 LEU A C 1
ATOM 970 O O . LEU A 1 143 ? -39.598 32.062 7.598 1.00 27.41 363 LEU A O 1
ATOM 975 N N . LEU A 1 144 ? -37.511 32.100 8.436 1.00 27.25 364 LEU A N 1
ATOM 976 C CA . LEU A 1 144 ? -37.696 33.476 8.890 1.00 29.07 364 LEU A CA 1
ATOM 977 C C . LEU A 1 144 ? -37.950 34.395 7.690 1.00 29.29 364 LEU A C 1
ATOM 978 O O . LEU A 1 144 ? -38.874 35.211 7.716 1.00 28.76 364 LEU A O 1
ATOM 983 N N . CYS A 1 145 ? -37.131 34.247 6.642 1.00 29.92 365 CYS A N 1
ATOM 984 C CA . CYS A 1 145 ? -37.246 35.070 5.445 1.00 31.99 365 CYS A CA 1
ATOM 985 C C . CYS A 1 145 ? -38.622 34.868 4.790 1.00 33.06 365 CYS A C 1
ATOM 986 O O . CYS A 1 145 ? -39.279 35.837 4.398 1.00 31.70 365 CYS A O 1
ATOM 989 N N . LYS A 1 146 ? -39.060 33.613 4.696 1.00 33.13 366 LYS A N 1
ATOM 990 C CA . LYS A 1 146 ? -40.359 33.306 4.100 1.00 35.23 366 LYS A CA 1
ATOM 991 C C . LYS A 1 146 ? -41.421 34.139 4.799 1.00 35.40 366 LYS A C 1
ATOM 992 O O . LYS A 1 146 ? -42.404 34.558 4.199 1.00 34.97 366 LYS A O 1
ATOM 998 N N . ASN A 1 147 ? -41.202 34.387 6.081 1.00 34.52 367 ASN A N 1
ATOM 999 C CA . ASN A 1 147 ? -42.205 35.001 6.924 1.00 34.22 367 ASN A CA 1
ATOM 1000 C C . ASN A 1 147 ? -41.936 36.464 7.212 1.00 34.70 367 ASN A C 1
ATOM 1001 O O . ASN A 1 147 ? -42.561 37.055 8.087 1.00 36.50 367 ASN A O 1
ATOM 1006 N N . GLY A 1 148 ? -40.994 37.051 6.486 1.00 33.52 368 GLY A N 1
ATOM 1007 C CA . GLY A 1 148 ? -40.788 38.477 6.600 1.00 31.80 368 GLY A CA 1
ATOM 1008 C C . GLY A 1 148 ? -39.940 38.895 7.794 1.00 30.37 368 GLY A C 1
ATOM 1009 O O . GLY A 1 148 ? -39.907 40.070 8.138 1.00 30.65 368 GLY A O 1
ATOM 1010 N N . VAL A 1 149 ? -39.263 37.947 8.428 1.00 26.73 369 VAL A N 1
ATOM 1011 C CA . VAL A 1 149 ? -38.433 38.259 9.595 1.00 25.49 369 VAL A CA 1
ATOM 1012 C C . VAL A 1 149 ? -36.944 38.158 9.234 1.00 24.82 369 VAL A C 1
ATOM 1013 O O . VAL A 1 149 ? -36.530 37.174 8.622 1.00 25.23 369 VAL A O 1
ATOM 1017 N N . ALA A 1 150 ? -36.155 39.153 9.639 1.00 22.38 370 ALA A N 1
ATOM 1018 C CA . ALA A 1 150 ? -34.706 39.146 9.434 1.00 22.14 370 ALA A CA 1
ATOM 1019 C C . ALA A 1 150 ? -33.986 38.171 10.354 1.00 22.12 370 ALA A C 1
ATOM 1020 O O . ALA A 1 150 ? -34.463 37.835 11.436 1.00 21.46 370 ALA A O 1
ATOM 1022 N N . PHE A 1 151 ? -32.823 37.720 9.910 1.00 22.70 371 PHE A N 1
ATOM 1023 C CA . PHE A 1 151 ? -31.943 36.885 10.728 1.00 22.55 371 PHE A CA 1
ATOM 1024 C C . PHE A 1 151 ? -30.604 37.584 10.889 1.00 21.08 371 PHE A C 1
ATOM 1025 O O . PHE A 1 151 ? -30.048 38.052 9.902 1.00 20.15 371 PHE A O 1
ATOM 1033 N N . LEU A 1 152 ? -30.095 37.661 12.121 1.00 20.58 372 LEU A N 1
ATOM 1034 C CA . LEU A 1 152 ? -28.771 38.294 12.356 1.00 21.41 372 LEU A CA 1
ATOM 1035 C C . LEU A 1 152 ? -27.704 37.227 12.123 1.00 20.92 372 LEU A C 1
ATOM 1036 O O . LEU A 1 152 ? -27.134 36.662 13.067 1.00 21.55 372 LEU A O 1
ATOM 1041 N N . GLY A 1 153 ? -27.469 36.931 10.846 1.00 21.11 373 GLY A N 1
ATOM 1042 C CA . GLY A 1 153 ? -26.667 35.781 10.482 1.00 20.89 373 GLY A CA 1
ATOM 1043 C C . GLY A 1 153 ? -26.711 35.664 8.969 1.00 21.64 373 GLY A C 1
ATOM 1044 O O . GLY A 1 153 ? -27.370 36.461 8.318 1.00 20.86 373 GLY A O 1
ATOM 1045 N N . PRO A 1 154 ? -26.007 34.695 8.375 1.00 21.90 374 PRO A N 1
ATOM 1046 C CA . PRO A 1 154 ? -26.040 34.525 6.907 1.00 23.85 374 PRO A CA 1
ATOM 1047 C C . PRO A 1 154 ? -27.386 33.986 6.397 1.00 23.12 374 PRO A C 1
ATOM 1048 O O . PRO A 1 154 ? -28.086 33.279 7.121 1.00 22.83 374 PRO A O 1
ATOM 1052 N N . PRO A 1 155 ? -27.756 34.320 5.144 1.00 23.48 375 PRO A N 1
ATOM 1053 C CA . PRO A 1 155 ? -28.992 33.809 4.541 1.00 25.90 375 PRO A CA 1
ATOM 1054 C C . PRO A 1 155 ? -28.897 32.319 4.225 1.00 26.22 375 PRO A C 1
ATOM 1055 O O . PRO A 1 155 ? -27.795 31.775 4.121 1.00 26.72 375 PRO A O 1
ATOM 1059 N N . SER A 1 156 ? -30.043 31.659 4.082 1.00 25.52 376 SER A N 1
ATOM 1060 C CA . SER A 1 156 ? -30.050 30.220 3.809 1.00 28.58 376 SER A CA 1
ATOM 1061 C C . SER A 1 156 ? -29.232 29.816 2.602 1.00 28.33 376 SER A C 1
ATOM 1062 O O . SER A 1 156 ? -28.597 28.774 2.619 1.00 28.05 376 SER A O 1
ATOM 1065 N N . GLU A 1 157 ? -29.248 30.627 1.558 1.00 30.85 377 GLU A N 1
ATOM 1066 C CA . GLU A 1 157 ? -28.542 30.256 0.331 1.00 35.23 377 GLU A CA 1
ATOM 1067 C C . GLU A 1 157 ? -27.036 30.250 0.557 1.00 34.60 377 GLU A C 1
ATOM 1068 O O . GLU A 1 157 ? -26.332 29.352 0.089 1.00 34.81 377 GLU A O 1
ATOM 1074 N N . ALA A 1 158 ? -26.543 31.216 1.319 1.00 33.97 378 ALA A N 1
ATOM 1075 C CA . ALA A 1 158 ? -25.147 31.243 1.709 1.00 33.57 378 ALA A CA 1
ATOM 1076 C C . ALA A 1 158 ? -24.816 29.977 2.458 1.00 34.49 378 ALA A C 1
ATOM 1077 O O . ALA A 1 158 ? -24.043 29.141 1.998 1.00 34.05 378 ALA A O 1
ATOM 1079 N N . MET A 1 159 ? -25.440 29.901 3.608 1.00 36.52 379 MET A N 1
ATOM 1080 C CA . MET A 1 159 ? -25.213 28.756 4.441 1.00 39.21 379 MET A CA 1
ATOM 1081 C C . MET A 1 159 ? -25.471 27.465 3.702 1.00 41.59 379 MET A C 1
ATOM 1082 O O . MET A 1 159 ? -25.149 26.413 4.241 1.00 45.41 379 MET A O 1
ATOM 1087 N N . TRP A 1 160 ? -26.028 27.507 2.532 1.00 19.63 380 TRP A N 1
ATOM 1088 C CA . TRP A 1 160 ? -26.058 26.178 1.993 1.00 19.63 380 TRP A CA 1
ATOM 1089 C C . TRP A 1 160 ? -24.735 25.814 1.319 1.00 19.63 380 TRP A C 1
ATOM 1090 O O . TRP A 1 160 ? -24.635 24.694 0.811 1.00 19.63 380 TRP A O 1
ATOM 1101 N N . ASP A 1 164 ? -21.963 21.462 2.756 1.00 33.14 384 ASP A N 1
ATOM 1102 C CA . ASP A 1 164 ? -21.272 20.401 3.481 1.00 33.49 384 ASP A CA 1
ATOM 1103 C C . ASP A 1 164 ? -19.798 20.393 3.109 1.00 30.78 384 ASP A C 1
ATOM 1104 O O . ASP A 1 164 ? -19.370 21.181 2.283 1.00 28.19 384 ASP A O 1
ATOM 1109 N N . LYS A 1 165 ? -19.016 19.528 3.730 1.00 30.19 385 LYS A N 1
ATOM 1110 C CA . LYS A 1 165 ? -17.565 19.655 3.604 1.00 32.22 385 LYS A CA 1
ATOM 1111 C C . LYS A 1 165 ? -17.081 19.400 2.172 1.00 31.44 385 LYS A C 1
ATOM 1112 O O . LYS A 1 165 ? -16.093 19.989 1.727 1.00 32.31 385 LYS A O 1
ATOM 1118 N N . ILE A 1 166 ? -17.774 18.533 1.447 1.00 29.32 386 ILE A N 1
ATOM 1119 C CA . ILE A 1 166 ? -17.343 18.211 0.097 1.00 28.02 386 ILE A CA 1
ATOM 1120 C C . ILE A 1 166 ? -17.574 19.389 -0.848 1.00 26.54 386 ILE A C 1
ATOM 1121 O O . ILE A 1 166 ? -16.686 19.787 -1.584 1.00 23.92 386 ILE A O 1
ATOM 1126 N N . ALA A 1 167 ? -18.761 19.965 -0.814 1.00 26.89 387 ALA A N 1
ATOM 1127 C CA . ALA A 1 167 ? -19.047 21.064 -1.722 1.00 28.22 387 ALA A CA 1
ATOM 1128 C C . ALA A 1 167 ? -18.210 22.300 -1.374 1.00 26.51 387 ALA A C 1
ATOM 1129 O O . ALA A 1 167 ? -17.628 22.935 -2.254 1.00 26.33 387 ALA A O 1
ATOM 1131 N N . SER A 1 168 ? -18.133 22.627 -0.095 1.00 23.87 388 SER A N 1
ATOM 1132 C CA . SER A 1 168 ? -17.434 23.831 0.316 1.00 25.38 388 SER A CA 1
ATOM 1133 C C . SER A 1 168 ? -15.942 23.721 0.037 1.00 24.05 388 SER A C 1
ATOM 1134 O O . SER A 1 168 ? -15.302 24.711 -0.307 1.00 24.39 388 SER A O 1
ATOM 1137 N N . THR A 1 169 ? -15.389 22.519 0.193 1.00 22.89 389 THR A N 1
ATOM 1138 C CA . THR A 1 169 ? -13.998 22.317 -0.127 1.00 23.47 389 THR A CA 1
ATOM 1139 C C . THR A 1 169 ? -13.779 22.468 -1.621 1.00 23.68 389 THR A C 1
ATOM 1140 O O . THR A 1 169 ? -12.812 23.084 -2.034 1.00 24.38 389 THR A O 1
ATOM 1144 N N . VAL A 1 170 ? -14.709 21.967 -2.434 1.00 24.36 390 VAL A N 1
ATOM 1145 C CA . VAL A 1 170 ? -14.598 22.199 -3.873 1.00 23.65 390 VAL A CA 1
ATOM 1146 C C . VAL A 1 170 ? -14.680 23.684 -4.189 1.00 22.99 390 VAL A C 1
ATOM 1147 O O . VAL A 1 170 ? -13.931 24.188 -5.017 1.00 22.26 390 VAL A O 1
ATOM 1151 N N . VAL A 1 171 ? -15.554 24.405 -3.495 1.00 24.08 391 VAL A N 1
ATOM 1152 C CA . VAL A 1 171 ? -15.687 25.846 -3.734 1.00 23.61 391 VAL A CA 1
ATOM 1153 C C . VAL A 1 171 ? -14.417 26.576 -3.351 1.00 23.30 391 VAL A C 1
ATOM 1154 O O . VAL A 1 171 ? -13.940 27.434 -4.090 1.00 24.35 391 VAL A O 1
ATOM 1158 N N . ALA A 1 172 ? -13.858 26.233 -2.193 1.00 24.58 392 ALA A N 1
ATOM 1159 C CA . ALA A 1 172 ? -12.563 26.785 -1.796 1.00 23.14 392 ALA A CA 1
ATOM 1160 C C . ALA A 1 172 ? -11.482 26.598 -2.875 1.00 24.05 392 ALA A C 1
ATOM 1161 O O . ALA A 1 172 ? -10.787 27.555 -3.234 1.00 24.82 392 ALA A O 1
ATOM 1163 N N . GLN A 1 173 ? -11.329 25.379 -3.427 1.00 24.41 393 GLN A N 1
ATOM 1164 C CA . GLN A 1 173 ? -10.300 25.109 -4.445 1.00 24.02 393 GLN A CA 1
ATOM 1165 C C . GLN A 1 173 ? -10.540 25.905 -5.719 1.00 24.61 393 GLN A C 1
ATOM 1166 O O . GLN A 1 173 ? -9.598 26.381 -6.358 1.00 24.44 393 GLN A O 1
ATOM 1172 N N . THR A 1 174 ? -11.807 26.059 -6.082 1.00 22.97 394 THR A N 1
ATOM 1173 C CA . THR A 1 174 ? -12.228 26.881 -7.211 1.00 23.74 394 THR A CA 1
ATOM 1174 C C . THR A 1 174 ? -11.757 28.325 -7.048 1.00 25.10 394 THR A C 1
ATOM 1175 O O . THR A 1 174 ? -11.484 29.016 -8.040 1.00 24.40 394 THR A O 1
ATOM 1179 N N . LEU A 1 175 ? -11.668 28.773 -5.795 1.00 24.00 395 LEU A N 1
ATOM 1180 C CA . LEU A 1 175 ? -11.263 30.145 -5.501 1.00 25.34 395 LEU A CA 1
ATOM 1181 C C . LEU A 1 175 ? -9.796 30.220 -5.092 1.00 25.43 395 LEU A C 1
ATOM 1182 O O . LEU A 1 175 ? -9.377 31.186 -4.457 1.00 25.12 395 LEU A O 1
ATOM 1187 N N . GLN A 1 176 ? -9.035 29.191 -5.454 1.00 23.70 396 GLN A N 1
ATOM 1188 C CA . GLN A 1 176 ? -7.628 29.096 -5.093 1.00 26.42 396 GLN A CA 1
ATOM 1189 C C . GLN A 1 176 ? -7.347 29.211 -3.596 1.00 27.37 396 GLN A C 1
ATOM 1190 O O . GLN A 1 176 ? -6.302 29.729 -3.206 1.00 29.06 396 GLN A O 1
ATOM 1196 N N . VAL A 1 177 ? -8.250 28.750 -2.747 1.00 24.74 397 VAL A N 1
ATOM 1197 C CA . VAL A 1 177 ? -7.904 28.636 -1.349 1.00 23.26 397 VAL A CA 1
ATOM 1198 C C . VAL A 1 177 ? -7.319 27.238 -1.109 1.00 23.38 397 VAL A C 1
ATOM 1199 O O . VAL A 1 177 ? -7.879 26.235 -1.561 1.00 22.42 397 VAL A O 1
ATOM 1203 N N . PRO A 1 178 ? -6.174 27.159 -0.409 1.00 23.72 398 PRO A N 1
ATOM 1204 C CA . PRO A 1 178 ? -5.525 25.867 -0.179 1.00 25.68 398 PRO A CA 1
ATOM 1205 C C . PRO A 1 178 ? -6.370 24.951 0.703 1.00 26.41 398 PRO A C 1
ATOM 1206 O O . PRO A 1 178 ? -7.031 25.407 1.639 1.00 26.63 398 PRO A O 1
ATOM 1210 N N . THR A 1 179 ? -6.352 23.660 0.380 1.00 27.89 399 THR A N 1
ATOM 1211 C CA . THR A 1 179 ? -7.074 22.633 1.135 1.00 27.18 399 THR A CA 1
ATOM 1212 C C . THR A 1 179 ? -6.108 21.473 1.340 1.00 28.71 399 THR A C 1
ATOM 1213 O O . THR A 1 179 ? -5.180 21.303 0.562 1.00 29.11 399 THR A O 1
ATOM 1217 N N . LEU A 1 180 ? -6.329 20.673 2.378 1.00 28.26 400 LEU A N 1
ATOM 1218 C CA . LEU A 1 180 ? -5.560 19.450 2.576 1.00 28.00 400 LEU A CA 1
ATOM 1219 C C . LEU A 1 180 ? -5.798 18.484 1.427 1.00 27.53 400 LEU A C 1
ATOM 1220 O O . LEU A 1 180 ? -6.874 18.480 0.823 1.00 25.27 400 LEU A O 1
ATOM 1225 N N . PRO A 1 181 ? -4.790 17.651 1.109 1.00 27.36 401 PRO A N 1
ATOM 1226 C CA . PRO A 1 181 ? -5.011 16.542 0.176 1.00 27.70 401 PRO A CA 1
ATOM 1227 C C . PRO A 1 181 ? -6.196 15.690 0.645 1.00 26.14 401 PRO A C 1
ATOM 1228 O O . PRO A 1 181 ? -6.281 15.296 1.814 1.00 25.05 401 PRO A O 1
ATOM 1232 N N . TRP A 1 182 ? -7.127 15.454 -0.269 1.00 25.12 402 TRP A N 1
ATOM 1233 C CA . TRP A 1 182 ? -8.318 14.670 0.053 1.00 26.70 402 TRP A CA 1
ATOM 1234 C C . TRP A 1 182 ? -8.837 14.027 -1.229 1.00 27.29 402 TRP A C 1
ATOM 1235 O O . TRP A 1 182 ? -8.275 14.242 -2.302 1.00 27.11 402 TRP A O 1
ATOM 1246 N N . SER A 1 183 ? -9.896 13.227 -1.123 1.00 26.38 403 SER A N 1
ATOM 1247 C CA . SER A 1 183 ? -10.345 12.454 -2.264 1.00 26.86 403 SER A CA 1
ATOM 1248 C C . SER A 1 183 ? -10.904 13.367 -3.350 1.00 27.04 403 SER A C 1
ATOM 1249 O O . SER A 1 183 ? -11.156 12.930 -4.474 1.00 25.85 403 SER A O 1
ATOM 1252 N N . GLY A 1 184 ? -11.086 14.644 -3.016 1.00 25.46 404 GLY A N 1
ATOM 1253 C CA . GLY A 1 184 ? -11.546 15.601 -4.010 1.00 24.96 404 GLY A CA 1
ATOM 1254 C C . GLY A 1 184 ? -10.509 16.636 -4.437 1.00 23.80 404 GLY A C 1
ATOM 1255 O O . GLY A 1 184 ? -10.855 17.612 -5.094 1.00 26.03 404 GLY A O 1
ATOM 1256 N N . SER A 1 185 ? -9.255 16.441 -4.062 1.00 23.87 405 SER A N 1
ATOM 1257 C CA . SER A 1 185 ? -8.185 17.392 -4.400 1.00 27.03 405 SER A CA 1
ATOM 1258 C C . SER A 1 185 ? -8.189 17.675 -5.903 1.00 27.55 405 SER A C 1
ATOM 1259 O O . SER A 1 185 ? -8.360 16.761 -6.711 1.00 29.39 405 SER A O 1
ATOM 1262 N N . GLY A 1 186 ? -8.027 18.944 -6.267 1.00 28.08 406 GLY A N 1
ATOM 1263 C CA . GLY A 1 186 ? -7.891 19.306 -7.665 1.00 29.06 406 GLY A CA 1
ATOM 1264 C C . GLY A 1 186 ? -9.199 19.582 -8.369 1.00 31.74 406 GLY A C 1
ATOM 1265 O O . GLY A 1 186 ? -9.194 20.137 -9.461 1.00 34.13 406 GLY A O 1
ATOM 1266 N N . LEU A 1 187 ? -10.322 19.200 -7.766 1.00 30.63 407 LEU A N 1
ATOM 1267 C CA . LEU A 1 187 ? -11.633 19.550 -8.309 1.00 29.72 407 LEU A CA 1
ATOM 1268 C C . LEU A 1 187 ? -11.900 21.048 -8.248 1.00 30.52 407 LEU A C 1
ATOM 1269 O O . LEU A 1 187 ? -11.684 21.696 -7.219 1.00 30.35 407 LEU A O 1
ATOM 1274 N N . THR A 1 188 ? -12.390 21.603 -9.344 1.00 30.58 408 THR A N 1
ATOM 1275 C CA . THR A 1 188 ? -12.837 22.994 -9.346 1.00 34.09 408 THR A CA 1
ATOM 1276 C C . THR A 1 188 ? -14.122 23.074 -10.129 1.00 36.48 408 THR A C 1
ATOM 1277 O O . THR A 1 188 ? -14.530 22.098 -10.761 1.00 37.81 408 THR A O 1
ATOM 1281 N N . VAL A 1 189 ? -14.778 24.225 -10.077 1.00 38.60 409 VAL A N 1
ATOM 1282 C CA . VAL A 1 189 ? -16.063 24.408 -10.765 1.00 41.43 409 VAL A CA 1
ATOM 1283 C C . VAL A 1 189 ? -16.033 25.623 -11.697 1.00 43.32 409 VAL A C 1
ATOM 1284 O O . VAL A 1 189 ? -15.129 26.460 -11.589 1.00 42.11 409 VAL A O 1
ATOM 1288 N N . GLU A 1 190 ? -17.005 25.698 -12.611 1.00 46.28 410 GLU A N 1
ATOM 1289 C CA . GLU A 1 190 ? -17.230 26.879 -13.461 1.00 50.11 410 GLU A CA 1
ATOM 1290 C C . GLU A 1 190 ? -17.399 28.172 -12.650 1.00 50.06 410 GLU A C 1
ATOM 1291 O O . GLU A 1 190 ? -18.458 28.401 -12.078 1.00 49.66 410 GLU A O 1
ATOM 1297 N N . TRP A 1 191 ? -16.378 29.056 -12.628 1.00 50.66 411 TRP A N 1
ATOM 1298 C CA . TRP A 1 191 ? -16.530 30.325 -11.974 1.00 51.15 411 TRP A CA 1
ATOM 1299 C C . TRP A 1 191 ? -15.771 31.505 -12.531 1.00 52.92 411 TRP A C 1
ATOM 1300 O O . TRP A 1 191 ? -14.607 31.779 -12.188 1.00 53.36 411 TRP A O 1
ATOM 1311 N N . THR A 1 192 ? -16.523 32.253 -13.339 1.00 59.60 412 THR A N 1
ATOM 1312 C CA . THR A 1 192 ? -16.284 33.652 -13.703 1.00 61.24 412 THR A CA 1
ATOM 1313 C C . THR A 1 192 ? -17.685 34.205 -13.997 1.00 60.95 412 THR A C 1
ATOM 1314 O O . THR A 1 192 ? -17.889 35.019 -14.901 1.00 59.61 412 THR A O 1
ATOM 1318 N N . GLU A 1 193 ? -18.652 33.715 -13.216 1.00 65.69 413 GLU A N 1
ATOM 1319 C CA . GLU A 1 193 ? -20.081 33.931 -13.435 1.00 65.48 413 GLU A CA 1
ATOM 1320 C C . GLU A 1 193 ? -20.440 35.161 -12.601 1.00 66.91 413 GLU A C 1
ATOM 1321 O O . GLU A 1 193 ? -21.573 35.653 -12.562 1.00 69.15 413 GLU A O 1
ATOM 1327 N N . ASP A 1 194 ? -19.455 35.643 -11.884 1.00 67.22 414 ASP A N 1
ATOM 1328 C CA . ASP A 1 194 ? -19.421 37.041 -11.575 1.00 69.11 414 ASP A CA 1
ATOM 1329 C C . ASP A 1 194 ? -20.578 37.465 -10.727 1.00 68.85 414 ASP A C 1
ATOM 1330 O O . ASP A 1 194 ? -21.544 36.668 -10.460 1.00 65.57 414 ASP A O 1
ATOM 1335 N N . ASP A 1 195 ? -20.461 38.729 -10.292 1.00 66.92 415 ASP A N 1
ATOM 1336 C CA . ASP A 1 195 ? -21.386 39.313 -9.340 1.00 70.47 415 ASP A CA 1
ATOM 1337 C C . ASP A 1 195 ? -22.539 39.828 -10.158 1.00 69.01 415 ASP A C 1
ATOM 1338 O O . ASP A 1 195 ? -23.236 40.822 -9.810 1.00 68.98 415 ASP A O 1
ATOM 1343 N N . LEU A 1 196 ? -22.804 39.131 -11.254 1.00 69.47 416 LEU A N 1
ATOM 1344 C CA . LEU A 1 196 ? -24.068 39.377 -11.904 1.00 69.36 416 LEU A CA 1
ATOM 1345 C C . LEU A 1 196 ? -25.017 39.112 -10.764 1.00 68.55 416 LEU A C 1
ATOM 1346 O O . LEU A 1 196 ? -24.561 39.049 -9.584 1.00 68.30 416 LEU A O 1
ATOM 1351 N N . ARG A 1 201 ? -24.288 33.683 -6.862 1.00 45.22 421 ARG A N 1
ATOM 1352 C CA . ARG A 1 201 ? -23.774 32.649 -5.962 1.00 45.10 421 ARG A CA 1
ATOM 1353 C C . ARG A 1 201 ? -23.305 31.366 -6.666 1.00 44.46 421 ARG A C 1
ATOM 1354 O O . ARG A 1 201 ? -24.015 30.790 -7.496 1.00 42.41 421 ARG A O 1
ATOM 1362 N N . ILE A 1 202 ? -22.106 30.928 -6.290 1.00 19.63 422 ILE A N 1
ATOM 1363 C CA . ILE A 1 202 ? -21.492 29.713 -6.811 1.00 19.63 422 ILE A CA 1
ATOM 1364 C C . ILE A 1 202 ? -22.333 28.484 -6.484 1.00 19.63 422 ILE A C 1
ATOM 1365 O O . ILE A 1 202 ? -23.132 28.478 -5.542 1.00 44.19 422 ILE A O 1
ATOM 1370 N N . SER A 1 203 ? -22.136 27.431 -7.272 1.00 44.20 423 SER A N 1
ATOM 1371 C CA . SER A 1 203 ? -22.847 26.188 -7.060 1.00 45.15 423 SER A CA 1
ATOM 1372 C C . SER A 1 203 ? -22.0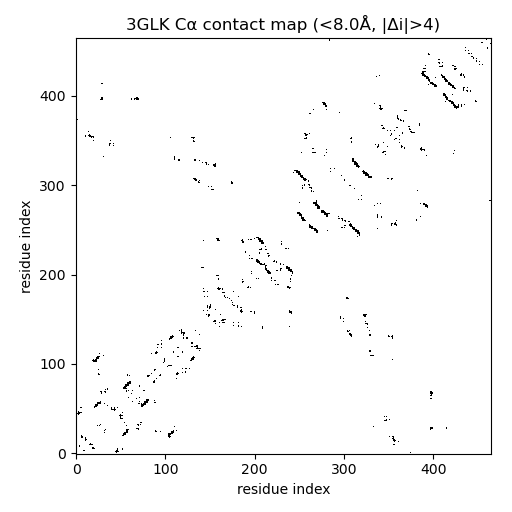08 24.999 -7.552 1.00 44.32 423 SER A C 1
ATOM 1373 O O . SER A 1 203 ? -21.367 25.059 -8.609 1.00 44.38 423 SER A O 1
ATOM 1376 N N . VAL A 1 204 ? -22.022 23.923 -6.773 1.00 42.76 424 VAL A N 1
ATOM 1377 C CA . VAL A 1 204 ? -21.245 22.734 -7.086 1.00 43.04 424 VAL A CA 1
ATOM 1378 C C . VAL A 1 204 ? -22.124 21.699 -7.785 1.00 44.43 424 VAL A C 1
ATOM 1379 O O . VAL A 1 204 ? -23.105 21.232 -7.219 1.00 44.69 424 VAL A O 1
ATOM 1383 N N . PRO A 1 205 ? -21.784 21.330 -9.028 1.00 45.63 425 PRO A N 1
ATOM 1384 C CA . PRO A 1 205 ? -22.625 20.378 -9.757 1.00 46.91 425 PRO A CA 1
ATOM 1385 C C . PRO A 1 205 ? -22.574 18.982 -9.144 1.00 48.42 425 PRO A C 1
ATOM 1386 O O . PRO A 1 205 ? -21.524 18.526 -8.677 1.00 47.49 425 PRO A O 1
ATOM 1390 N N . GLU A 1 206 ? -23.725 18.316 -9.157 1.00 49.30 426 GLU A N 1
ATOM 1391 C CA . GLU A 1 206 ? -23.853 16.971 -8.635 1.00 50.45 426 GLU A CA 1
ATOM 1392 C C . GLU A 1 206 ? -22.725 16.108 -9.192 1.00 49.68 426 GLU A C 1
ATOM 1393 O O . GLU A 1 206 ? -22.158 15.295 -8.476 1.00 49.47 426 GLU A O 1
ATOM 1399 N N . ASP A 1 207 ? -22.368 16.328 -10.454 1.00 48.90 427 ASP A N 1
ATOM 1400 C CA . ASP A 1 207 ? -21.370 15.513 -11.147 1.00 47.45 427 ASP A CA 1
ATOM 1401 C C . ASP A 1 207 ? -19.924 15.745 -10.671 1.00 44.34 427 ASP A C 1
ATOM 1402 O O . ASP A 1 207 ? -19.077 14.853 -10.768 1.00 41.67 427 ASP A O 1
ATOM 1407 N N . VAL A 1 208 ? -19.634 16.931 -10.146 1.00 40.52 428 VAL A N 1
ATOM 1408 C CA . VAL A 1 208 ? -18.288 17.196 -9.652 1.00 36.86 428 VAL A CA 1
ATOM 1409 C C . VAL A 1 208 ? -18.221 16.709 -8.197 1.00 33.54 428 VAL A C 1
ATOM 1410 O O . VAL A 1 208 ? -17.226 16.135 -7.766 1.00 32.98 428 VAL A O 1
ATOM 1414 N N . TYR A 1 209 ? -19.312 16.927 -7.473 1.00 31.64 429 TYR A N 1
ATOM 1415 C CA . TYR A 1 209 ? -19.475 16.450 -6.104 1.00 31.38 429 TYR A CA 1
ATOM 1416 C C . TYR A 1 209 ? -19.103 14.968 -5.949 1.00 32.13 429 TYR A C 1
ATOM 1417 O O . TYR A 1 209 ? -18.411 14.590 -4.998 1.00 30.26 429 TYR A O 1
ATOM 1426 N N . ASP A 1 210 ? -19.545 14.136 -6.888 1.00 32.74 430 ASP A N 1
ATOM 1427 C CA . ASP A 1 210 ? -19.302 12.691 -6.811 1.00 35.94 430 ASP A CA 1
ATOM 1428 C C . ASP A 1 210 ? -17.833 12.315 -6.939 1.00 35.08 430 ASP A C 1
ATOM 1429 O O . ASP A 1 210 ? -17.368 11.388 -6.286 1.00 35.77 430 ASP A O 1
ATOM 1434 N N . LYS A 1 211 ? -17.094 13.013 -7.790 1.00 34.62 431 LYS A N 1
ATOM 1435 C CA . LYS A 1 211 ? -15.681 12.713 -7.918 1.00 34.15 431 LYS A CA 1
ATOM 1436 C C . LYS A 1 211 ? -14.918 12.992 -6.629 1.00 34.44 431 LYS A C 1
ATOM 1437 O O . LYS A 1 211 ? -13.806 12.503 -6.453 1.00 34.45 431 LYS A O 1
ATOM 1443 N N . GLY A 1 212 ? -15.514 13.765 -5.721 1.00 32.90 432 GLY A N 1
ATOM 1444 C CA . GLY A 1 212 ? -14.889 13.967 -4.427 1.00 33.92 432 GLY A CA 1
ATOM 1445 C C . GLY A 1 212 ? -15.203 12.858 -3.433 1.00 34.90 432 GLY A C 1
ATOM 1446 O O . GLY A 1 212 ? -14.626 12.822 -2.339 1.00 34.58 432 GLY A O 1
ATOM 1447 N N . CYS A 1 213 ? -16.105 11.952 -3.809 1.00 34.20 433 CYS A N 1
ATOM 1448 C CA . CYS A 1 213 ? -16.574 10.880 -2.915 1.00 36.19 433 CYS A CA 1
ATOM 1449 C C . CYS A 1 213 ? -15.928 9.541 -3.243 1.00 36.37 433 CYS A C 1
ATOM 1450 O O . CYS A 1 213 ? -15.646 9.259 -4.396 1.00 37.17 433 CYS A O 1
ATOM 1453 N N . VAL A 1 214 ? -15.702 8.712 -2.232 1.00 37.27 434 VAL A N 1
ATOM 1454 C CA . VAL A 1 214 ? -15.277 7.334 -2.478 1.00 38.05 434 VAL A CA 1
ATOM 1455 C C . VAL A 1 214 ? -16.455 6.386 -2.215 1.00 40.48 434 VAL A C 1
ATOM 1456 O O . VAL A 1 214 ? -16.983 6.355 -1.103 1.00 38.08 434 VAL A O 1
ATOM 1460 N N . LYS A 1 215 ? -16.856 5.627 -3.238 1.00 44.25 435 LYS A N 1
ATOM 1461 C CA . LYS A 1 215 ? -18.018 4.734 -3.155 1.00 49.24 435 LYS A CA 1
ATOM 1462 C C . LYS A 1 215 ? -17.649 3.358 -2.621 1.00 51.11 435 LYS A C 1
ATOM 1463 O O . LYS A 1 215 ? -18.333 2.826 -1.748 1.00 52.64 435 LYS A O 1
ATOM 1469 N N . ASP A 1 216 ? -16.575 2.785 -3.160 1.00 52.80 436 ASP A N 1
ATOM 1470 C CA . ASP A 1 216 ? -16.140 1.429 -2.814 1.00 54.14 436 ASP A CA 1
ATOM 1471 C C . ASP A 1 216 ? -14.953 1.444 -1.868 1.00 52.41 436 ASP A C 1
ATOM 1472 O O . ASP A 1 216 ? -14.214 2.421 -1.816 1.00 52.42 436 ASP A O 1
ATOM 1477 N N . VAL A 1 217 ? -14.769 0.360 -1.124 1.00 50.51 437 VAL A N 1
ATOM 1478 C CA . VAL A 1 217 ? -13.511 0.164 -0.432 1.00 49.85 437 VAL A CA 1
ATOM 1479 C C . VAL A 1 217 ? -12.430 0.212 -1.503 1.00 49.60 437 VAL A C 1
ATOM 1480 O O . VAL A 1 217 ? -11.331 0.717 -1.281 1.00 49.23 437 VAL A O 1
ATOM 1484 N N . ASP A 1 218 ? -12.752 -0.305 -2.680 1.00 49.06 438 ASP A N 1
ATOM 1485 C CA . ASP A 1 218 ? -11.752 -0.427 -3.722 1.00 50.59 438 ASP A CA 1
ATOM 1486 C C . ASP A 1 218 ? -11.283 0.925 -4.249 1.00 50.01 438 ASP A C 1
ATOM 1487 O O . ASP A 1 218 ? -10.079 1.177 -4.319 1.00 50.54 438 ASP A O 1
ATOM 1492 N N . GLU A 1 219 ? -12.209 1.801 -4.618 1.00 47.80 439 GLU A N 1
ATOM 1493 C CA . GLU A 1 219 ? -11.787 3.119 -5.054 1.00 46.90 439 GLU A CA 1
ATOM 1494 C C . GLU A 1 219 ? -11.364 3.976 -3.855 1.00 44.44 439 GLU A C 1
ATOM 1495 O O . GLU A 1 219 ? -10.490 4.841 -3.979 1.00 41.95 439 GLU A O 1
ATOM 1501 N N . GLY A 1 220 ? -11.950 3.693 -2.691 1.00 41.07 440 GLY A N 1
ATOM 1502 C CA . GLY A 1 220 ? -11.402 4.201 -1.441 1.00 38.88 440 GLY A CA 1
ATOM 1503 C C . GLY A 1 220 ? -9.899 3.984 -1.285 1.00 38.20 440 GLY A C 1
ATOM 1504 O O . GLY A 1 220 ? -9.153 4.946 -1.091 1.00 37.15 440 GLY A O 1
ATOM 1505 N N . LEU A 1 221 ? -9.445 2.732 -1.375 1.00 37.44 441 LEU A N 1
ATOM 1506 C CA . LEU A 1 221 ? -8.021 2.412 -1.238 1.00 38.35 441 LEU A CA 1
ATOM 1507 C C . LEU A 1 221 ? -7.155 3.043 -2.321 1.00 37.46 441 LEU A C 1
ATOM 1508 O O . LEU A 1 221 ? -6.008 3.395 -2.068 1.00 38.34 441 LEU A O 1
ATOM 1513 N N . GLU A 1 222 ? -7.687 3.188 -3.527 1.00 37.69 442 GLU A N 1
ATOM 1514 C CA . GLU A 1 222 ? -6.905 3.819 -4.580 1.00 38.40 442 GLU A CA 1
ATOM 1515 C C . GLU A 1 222 ? -6.736 5.296 -4.245 1.00 36.97 442 GLU A C 1
ATOM 1516 O O . GLU A 1 222 ? -5.634 5.846 -4.355 1.00 35.74 442 GLU A O 1
ATOM 1522 N N . ALA A 1 223 ? -7.821 5.936 -3.823 1.00 33.67 443 ALA A N 1
ATOM 1523 C CA . ALA A 1 223 ? -7.766 7.355 -3.530 1.00 32.08 443 ALA A CA 1
ATOM 1524 C C . ALA A 1 223 ? -6.801 7.540 -2.374 1.00 30.56 443 ALA A C 1
ATOM 1525 O O . ALA A 1 223 ? -6.019 8.476 -2.357 1.00 30.78 443 ALA A O 1
ATOM 1527 N N . ALA A 1 224 ? -6.842 6.624 -1.418 1.00 30.19 444 ALA A N 1
ATOM 1528 C CA . ALA A 1 224 ? -6.045 6.762 -0.208 1.00 30.25 444 ALA A CA 1
ATOM 1529 C C . ALA A 1 224 ? -4.538 6.628 -0.488 1.00 33.49 444 ALA A C 1
ATOM 1530 O O . ALA A 1 224 ? -3.722 7.163 0.251 1.00 32.56 444 ALA A O 1
ATOM 1532 N N . GLU A 1 225 ? -4.180 5.919 -1.557 1.00 36.23 445 GLU A N 1
ATOM 1533 C CA . GLU A 1 225 ? -2.783 5.760 -1.944 1.00 39.78 445 GLU A CA 1
ATOM 1534 C C . GLU A 1 225 ? -2.250 7.007 -2.653 1.00 39.39 445 GLU A C 1
ATOM 1535 O O . GLU A 1 225 ? -1.053 7.274 -2.613 1.00 38.81 445 GLU A O 1
ATOM 1541 N N . ARG A 1 2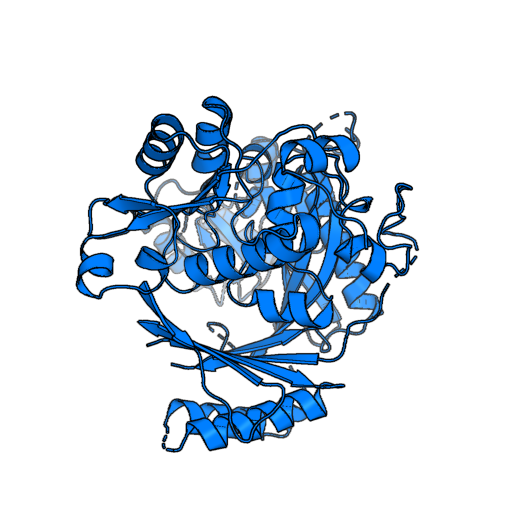26 ? -3.128 7.756 -3.308 1.00 39.31 446 ARG A N 1
ATOM 1542 C CA . ARG A 1 226 ? -2.746 9.073 -3.806 1.00 40.96 446 ARG A CA 1
ATOM 1543 C C . ARG A 1 226 ? -2.591 10.064 -2.661 1.00 39.39 446 ARG A C 1
ATOM 1544 O O . ARG A 1 226 ? -1.709 10.925 -2.680 1.00 37.93 446 ARG A O 1
ATOM 1552 N N . ILE A 1 227 ? -3.469 9.955 -1.668 1.00 37.50 447 ILE A N 1
ATOM 1553 C CA . ILE A 1 227 ? -3.552 10.980 -0.643 1.00 35.53 447 ILE A CA 1
ATOM 1554 C C . ILE A 1 227 ? -2.429 10.812 0.368 1.00 35.53 447 ILE A C 1
ATOM 1555 O O . ILE A 1 227 ? -1.814 11.796 0.789 1.00 34.79 447 ILE A O 1
ATOM 1560 N N . GLY A 1 228 ? -2.167 9.560 0.743 1.00 34.78 448 GLY A N 1
ATOM 1561 C CA . GLY A 1 228 ? -1.185 9.260 1.772 1.00 34.90 448 GLY A CA 1
ATOM 1562 C C . GLY A 1 228 ? -1.814 9.059 3.139 1.00 34.51 448 GLY A C 1
ATOM 1563 O O . GLY A 1 228 ? -2.906 9.562 3.405 1.00 35.03 448 GLY A O 1
ATOM 1564 N N . PHE A 1 229 ? -1.123 8.319 4.002 1.00 33.31 449 PHE A N 1
ATOM 1565 C CA . PHE A 1 229 ? -1.582 8.034 5.366 1.00 32.60 449 PHE A CA 1
ATOM 1566 C C . PHE A 1 229 ? -0.729 8.754 6.398 1.00 32.40 449 PHE A C 1
ATOM 1567 O O . PHE A 1 229 ? 0.437 9.030 6.158 1.00 33.88 449 PHE A O 1
ATOM 1575 N N . PRO A 1 230 ? -1.290 9.035 7.584 1.00 32.80 450 PRO A N 1
ATOM 1576 C CA . PRO A 1 230 ? -2.678 8.714 7.927 1.00 31.06 450 PRO A CA 1
ATOM 1577 C C . PRO A 1 230 ? -3.669 9.707 7.326 1.00 29.54 450 PRO A C 1
ATOM 1578 O O . PRO A 1 230 ? -3.297 10.829 6.970 1.00 27.12 450 PRO A O 1
ATOM 1582 N N . LEU A 1 231 ? -4.913 9.255 7.190 1.00 28.99 451 LEU A N 1
ATOM 1583 C CA . LEU A 1 231 ? -6.018 10.074 6.693 1.00 30.13 451 LEU A CA 1
ATOM 1584 C C . LEU A 1 231 ? -7.312 9.756 7.446 1.00 31.63 451 LEU A C 1
ATOM 1585 O O . LEU A 1 231 ? -7.440 8.696 8.086 1.00 32.36 451 LEU A O 1
ATOM 1590 N N . MET A 1 232 ? -8.277 10.668 7.369 1.00 32.09 452 MET A N 1
ATOM 1591 C CA . MET A 1 232 ? -9.600 10.412 7.932 1.00 32.58 452 MET A CA 1
ATOM 1592 C C . MET A 1 232 ? -10.551 9.863 6.871 1.00 31.03 452 MET A C 1
ATOM 1593 O O . MET A 1 232 ? -10.526 10.285 5.711 1.00 30.50 452 MET A O 1
ATOM 1598 N N . ILE A 1 233 ? -11.377 8.902 7.270 1.00 29.94 453 ILE A N 1
ATOM 1599 C CA . ILE A 1 233 ? -12.516 8.481 6.471 1.00 28.53 453 ILE A CA 1
ATOM 1600 C C . ILE A 1 233 ? -13.720 9.136 7.113 1.00 30.54 453 ILE A C 1
ATOM 1601 O O . ILE A 1 233 ? -13.980 8.925 8.294 1.00 31.47 453 ILE A O 1
ATOM 1606 N N . LYS A 1 234 ? -14.447 9.945 6.351 1.00 30.68 454 LYS A N 1
ATOM 1607 C CA . LYS A 1 234 ? -15.533 10.730 6.934 1.00 31.88 454 LYS A CA 1
ATOM 1608 C C . LYS A 1 234 ? -16.850 10.660 6.142 1.00 30.72 454 LYS A C 1
ATOM 1609 O O . LYS A 1 234 ? -16.891 10.968 4.942 1.00 27.47 454 LYS A O 1
ATOM 1615 N N . ALA A 1 235 ? -17.920 10.262 6.835 1.00 29.88 455 ALA A N 1
ATOM 1616 C CA . ALA A 1 235 ? -19.265 10.386 6.300 1.00 31.47 455 ALA A CA 1
ATOM 1617 C C . ALA A 1 235 ? -19.679 11.845 6.358 1.00 32.02 455 ALA A C 1
ATOM 1618 O O . ALA A 1 235 ? -19.742 12.432 7.438 1.00 32.33 455 ALA A O 1
ATOM 1620 N N . SER A 1 236 ? -19.973 12.432 5.201 1.00 33.45 456 SER A N 1
ATOM 1621 C CA . SER A 1 236 ? -20.315 13.850 5.156 1.00 35.09 456 SER A CA 1
ATOM 1622 C C . SER A 1 236 ? -21.566 14.174 5.954 1.00 37.01 456 SER A C 1
ATOM 1623 O O . SER A 1 236 ? -21.741 15.309 6.386 1.00 37.02 456 SER A O 1
ATOM 1626 N N . GLU A 1 237 ? -22.436 13.191 6.159 1.00 38.35 457 GLU A N 1
ATOM 1627 C CA . GLU A 1 237 ? -23.631 13.427 6.967 1.00 41.74 457 GLU A CA 1
ATOM 1628 C C . GLU A 1 237 ? -23.370 13.130 8.440 1.00 43.97 457 GLU A C 1
ATOM 1629 O O . GLU A 1 237 ? -24.236 12.610 9.137 1.00 45.40 457 GLU A O 1
ATOM 1635 N N . GLY A 1 238 ? -22.172 13.465 8.914 1.00 46.67 458 GLY A N 1
ATOM 1636 C CA . GLY A 1 238 ? -21.853 13.305 10.325 1.00 47.51 458 GLY A CA 1
ATOM 1637 C C . GLY A 1 238 ? -21.894 14.608 11.099 1.00 48.04 458 GLY A C 1
ATOM 1638 O O . GLY A 1 238 ? -22.485 14.675 12.192 1.00 50.08 458 GLY A O 1
ATOM 1639 N N . GLY A 1 243 ? -19.518 10.202 12.180 1.00 38.58 463 GLY A N 1
ATOM 1640 C CA . GLY A 1 243 ? -19.249 8.997 11.403 1.00 38.51 463 GLY A CA 1
ATOM 1641 C C . GLY A 1 243 ? -17.866 9.036 10.753 1.00 39.33 463 GLY A C 1
ATOM 1642 O O . GLY A 1 243 ? -17.711 9.256 9.547 1.00 36.43 463 GLY A O 1
ATOM 1643 N N . ILE A 1 244 ? -16.839 8.829 11.572 1.00 39.60 464 ILE A N 1
ATOM 1644 C CA . ILE A 1 244 ? -15.480 9.114 11.161 1.00 40.25 464 ILE A CA 1
ATOM 1645 C C . ILE A 1 244 ? -14.489 8.114 11.752 1.00 40.08 464 ILE A C 1
ATOM 1646 O O . ILE A 1 244 ? -14.584 7.751 12.925 1.00 39.69 464 ILE A O 1
ATOM 1651 N N . ARG A 1 245 ? -13.565 7.639 10.919 1.00 37.97 465 ARG A N 1
ATOM 1652 C CA . ARG A 1 245 ? -12.465 6.801 11.382 1.00 37.03 465 ARG A CA 1
ATOM 1653 C C . ARG A 1 245 ? -11.124 7.362 10.909 1.00 37.88 465 ARG A C 1
ATOM 1654 O O . ARG A 1 245 ? -11.023 7.972 9.836 1.00 36.91 465 ARG A O 1
ATOM 1662 N N . LYS A 1 246 ? -10.094 7.159 11.720 1.00 37.95 466 LYS A N 1
ATOM 1663 C CA . LYS A 1 246 ? -8.734 7.498 11.334 1.00 37.01 466 LYS A CA 1
ATOM 1664 C C . LYS A 1 246 ? -8.046 6.251 10.810 1.00 36.69 466 LYS A C 1
ATOM 1665 O O . LYS A 1 246 ? -8.046 5.205 11.461 1.00 37.94 466 LYS A O 1
ATOM 1671 N N . ALA A 1 247 ? -7.463 6.348 9.623 1.00 36.53 467 ALA A N 1
ATOM 1672 C CA . ALA A 1 247 ? -6.795 5.202 9.038 1.00 36.54 467 ALA A CA 1
ATOM 1673 C C . ALA A 1 247 ? -5.304 5.435 8.860 1.00 38.06 467 ALA A C 1
ATOM 1674 O O . ALA A 1 247 ? -4.881 6.416 8.242 1.00 35.34 467 ALA A O 1
ATOM 1676 N N . GLU A 1 248 ? -4.542 4.473 9.379 1.00 40.05 468 GLU A N 1
ATOM 1677 C CA . GLU A 1 248 ? -3.090 4.502 9.484 1.00 42.77 468 GLU A CA 1
ATOM 1678 C C . GLU A 1 248 ? -2.417 3.854 8.275 1.00 42.67 468 GLU A C 1
ATOM 1679 O O . GLU A 1 248 ? -1.278 4.161 7.959 1.00 42.94 468 GLU A O 1
ATOM 1685 N N . SER A 1 249 ? -3.110 2.942 7.610 1.00 42.88 469 SER A N 1
ATOM 1686 C CA . SER A 1 249 ? -2.500 2.226 6.495 1.00 44.14 469 SER A CA 1
ATOM 1687 C C . SER A 1 249 ? -3.542 1.640 5.557 1.00 45.07 469 SER A C 1
ATOM 1688 O O . SER A 1 249 ? -4.741 1.670 5.834 1.00 43.85 469 SER A O 1
ATOM 1691 N N . ALA A 1 250 ? -3.067 1.111 4.437 1.00 46.60 470 ALA A N 1
ATOM 1692 C CA . ALA A 1 250 ? -3.942 0.476 3.465 1.00 48.43 470 ALA A CA 1
ATOM 1693 C C . ALA A 1 250 ? -4.522 -0.822 4.027 1.00 50.15 470 ALA A C 1
ATOM 1694 O O . ALA A 1 250 ? -5.495 -1.350 3.493 1.00 50.58 470 ALA A O 1
ATOM 1696 N N . GLU A 1 251 ? -3.923 -1.331 5.104 1.00 51.37 471 GLU A N 1
ATOM 1697 C CA . GLU A 1 251 ? -4.378 -2.586 5.693 1.00 52.97 471 GLU A CA 1
ATOM 1698 C C . GLU A 1 251 ? -5.493 -2.341 6.688 1.00 51.79 471 GLU A C 1
ATOM 1699 O O . GLU A 1 251 ? -6.446 -3.101 6.749 1.00 52.92 471 GLU A O 1
ATOM 1705 N N . ASP A 1 252 ? -5.377 -1.272 7.466 1.00 50.89 472 ASP A N 1
ATOM 1706 C CA . ASP A 1 252 ? -6.441 -0.893 8.389 1.00 49.41 472 ASP A CA 1
ATOM 1707 C C . ASP A 1 252 ? -7.650 -0.313 7.660 1.00 47.05 472 ASP A C 1
ATOM 1708 O O . ASP A 1 252 ? -8.750 -0.245 8.212 1.00 46.43 472 ASP A O 1
ATOM 1713 N N . PHE A 1 253 ? -7.443 0.112 6.420 1.00 43.64 473 PHE A N 1
ATOM 1714 C CA . PHE A 1 253 ? -8.414 0.967 5.762 1.00 41.45 473 PHE A CA 1
ATOM 1715 C C . PHE A 1 253 ? -9.744 0.275 5.511 1.00 41.49 473 PHE A C 1
ATOM 1716 O O . PHE A 1 253 ? -10.811 0.829 5.805 1.00 40.99 473 PHE A O 1
ATOM 1724 N N . PRO A 1 254 ? -9.712 -0.946 4.960 1.00 41.28 474 PRO A N 1
ATOM 1725 C CA . PRO A 1 254 ? -10.995 -1.564 4.600 1.00 40.99 474 PRO A CA 1
ATOM 1726 C C . PRO A 1 254 ? -11.918 -1.798 5.789 1.00 41.00 474 PRO A C 1
ATOM 1727 O O . PRO A 1 254 ? -13.138 -1.591 5.698 1.00 40.15 474 PRO A O 1
ATOM 1731 N N . ILE A 1 255 ? -11.349 -2.199 6.919 1.00 41.14 475 ILE A N 1
ATOM 1732 C CA . ILE A 1 255 ? -12.179 -2.446 8.092 1.00 40.69 475 ILE A CA 1
ATOM 1733 C C . ILE A 1 255 ? -12.865 -1.174 8.516 1.00 38.69 475 ILE A C 1
ATOM 1734 O O . ILE A 1 255 ? -14.065 -1.162 8.790 1.00 38.38 475 ILE A O 1
ATOM 1739 N N . LEU A 1 256 ? -12.075 -0.108 8.568 1.00 36.91 476 LEU A N 1
ATOM 1740 C CA . LEU A 1 256 ? -12.509 1.179 9.090 1.00 35.76 476 LEU A CA 1
ATOM 1741 C C . LEU A 1 256 ? -13.518 1.830 8.149 1.00 33.55 476 LEU A C 1
ATOM 1742 O O . LEU A 1 256 ? -14.456 2.483 8.596 1.00 31.51 476 LEU A O 1
ATOM 1747 N N . PHE A 1 257 ? -13.315 1.633 6.849 1.00 33.64 477 PHE A N 1
ATOM 1748 C CA . PHE A 1 257 ? -14.217 2.164 5.823 1.00 35.35 477 PHE A CA 1
ATOM 1749 C C . PHE A 1 257 ? -15.594 1.491 5.943 1.00 35.78 477 PHE A C 1
ATOM 1750 O O . PHE A 1 257 ? -16.631 2.168 5.984 1.00 35.25 477 PHE A O 1
ATOM 1758 N N . ARG A 1 258 ? -15.597 0.165 6.027 1.00 36.75 478 ARG A N 1
ATOM 1759 C CA . ARG A 1 258 ? -16.828 -0.579 6.307 1.00 38.40 478 ARG A CA 1
ATOM 1760 C C . ARG A 1 258 ? -17.529 -0.112 7.578 1.00 37.75 478 ARG A C 1
ATOM 1761 O O . ARG A 1 258 ? -18.759 -0.064 7.637 1.00 37.72 478 ARG A O 1
ATOM 1769 N N . GLN A 1 259 ? -16.757 0.245 8.600 1.00 37.22 479 GLN A N 1
ATOM 1770 C CA . GLN A 1 259 ? -17.361 0.757 9.823 1.00 36.34 479 GLN A CA 1
ATOM 1771 C C . GLN A 1 259 ? -18.078 2.080 9.619 1.00 35.88 479 GLN A C 1
ATOM 1772 O O . GLN A 1 259 ? -19.142 2.313 10.209 1.00 36.91 479 GLN A O 1
ATOM 1778 N N . VAL A 1 260 ? -17.494 2.960 8.806 1.00 34.17 480 VAL A N 1
ATOM 1779 C CA . VAL A 1 260 ? -18.144 4.230 8.538 1.00 32.43 480 VAL A CA 1
ATOM 1780 C C . VAL A 1 260 ? -19.442 3.979 7.793 1.00 32.11 480 VAL A C 1
ATOM 1781 O O . VAL A 1 260 ? -20.451 4.568 8.133 1.00 32.44 480 VAL A O 1
ATOM 1785 N N . GLN A 1 261 ? -19.427 3.081 6.816 1.00 33.52 481 GLN A N 1
ATOM 1786 C CA . GLN A 1 261 ? -20.631 2.781 6.039 1.00 37.18 481 GLN A CA 1
ATOM 1787 C C . GLN A 1 261 ? -21.734 2.158 6.916 1.00 39.39 481 GLN A C 1
ATOM 1788 O O . GLN A 1 261 ? -22.927 2.407 6.704 1.00 38.76 481 GLN A O 1
ATOM 1794 N N . SER A 1 262 ? -21.339 1.330 7.882 1.00 38.79 482 SER A N 1
ATOM 1795 C CA . SER A 1 262 ? -22.307 0.759 8.802 1.00 39.17 482 SER A CA 1
ATOM 1796 C C . SER A 1 262 ? -22.849 1.817 9.738 1.00 39.80 482 SER A C 1
ATOM 1797 O O . SER A 1 262 ? -23.965 1.690 10.237 1.00 41.76 482 SER A O 1
ATOM 1800 N N . GLU A 1 263 ? -22.090 2.869 9.990 1.00 38.33 483 GLU A N 1
ATOM 1801 C CA . GLU A 1 263 ? -22.548 3.796 11.003 1.00 39.21 483 GLU A CA 1
ATOM 1802 C C . GLU A 1 263 ? -23.515 4.857 10.482 1.00 39.47 483 GLU A C 1
ATOM 1803 O O . GLU A 1 263 ? -24.409 5.314 11.207 1.00 38.06 483 GLU A O 1
ATOM 1809 N N . ILE A 1 264 ? -23.354 5.260 9.229 1.00 38.69 484 ILE A N 1
ATOM 1810 C CA . ILE A 1 264 ? -24.365 6.123 8.629 1.00 38.47 484 ILE A CA 1
ATOM 1811 C C . ILE A 1 264 ? -24.594 5.741 7.161 1.00 37.42 484 ILE A C 1
ATOM 1812 O O . ILE A 1 264 ? -24.041 6.331 6.228 1.00 33.13 484 ILE A O 1
ATOM 1817 N N . PRO A 1 265 ? -25.415 4.693 6.958 1.00 36.55 485 PRO A N 1
ATOM 1818 C CA . PRO A 1 265 ? -25.653 4.125 5.631 1.00 34.47 485 PRO A CA 1
ATOM 1819 C C . PRO A 1 265 ? -26.250 5.163 4.701 1.00 32.24 485 PRO A C 1
ATOM 1820 O O . PRO A 1 265 ? -26.993 6.029 5.130 1.00 29.81 485 PRO A O 1
ATOM 1824 N N . GLY A 1 266 ? -25.899 5.073 3.424 1.00 31.88 486 GLY A N 1
ATOM 1825 C CA . GLY A 1 266 ? -26.339 6.071 2.469 1.00 31.22 486 GLY A CA 1
ATOM 1826 C C . GLY A 1 266 ? -25.469 7.326 2.375 1.00 29.18 486 GLY A C 1
ATOM 1827 O O . GLY A 1 266 ? -25.485 7.988 1.342 1.00 29.97 486 GLY A O 1
ATOM 1828 N N . SER A 1 267 ? -24.705 7.668 3.405 1.00 27.74 487 SER A N 1
ATOM 1829 C CA . SER A 1 267 ? -23.963 8.954 3.360 1.00 27.86 487 SER A CA 1
ATOM 1830 C C . SER A 1 267 ? -22.852 8.955 2.315 1.00 25.69 487 SER A C 1
ATOM 1831 O O . SER A 1 267 ? -22.167 7.956 2.129 1.00 25.04 487 SER A O 1
ATOM 1834 N N . PRO A 1 268 ? -22.649 10.091 1.622 1.00 26.74 488 PRO A N 1
ATOM 1835 C CA . PRO A 1 268 ? -21.382 10.199 0.885 1.00 26.94 488 PRO A CA 1
ATOM 1836 C C . PRO A 1 268 ? -20.223 10.063 1.861 1.00 26.85 488 PRO A C 1
ATOM 1837 O O . PRO A 1 268 ? -20.278 10.572 2.989 1.00 25.04 488 PRO A O 1
ATOM 1841 N N . ILE A 1 269 ? -19.189 9.343 1.436 1.00 27.52 489 ILE A N 1
ATOM 1842 C CA . ILE A 1 269 ? -17.954 9.269 2.211 1.00 27.35 489 ILE A CA 1
ATOM 1843 C C . ILE A 1 269 ? -16.830 9.975 1.461 1.00 27.53 489 ILE A C 1
ATOM 1844 O O . ILE A 1 269 ? -16.678 9.789 0.246 1.00 26.58 489 ILE A O 1
ATOM 1849 N N . PHE A 1 270 ? -16.038 10.771 2.184 1.00 27.19 490 PHE A N 1
ATOM 1850 C CA . PHE A 1 270 ? -14.814 11.339 1.608 1.00 27.27 490 PHE A CA 1
ATOM 1851 C C . PHE A 1 270 ? -13.580 11.034 2.459 1.00 26.70 490 PHE A C 1
ATOM 1852 O O . PHE A 1 270 ? -13.696 10.716 3.650 1.00 26.10 490 PHE A O 1
ATOM 1860 N N . LEU A 1 271 ? -12.403 11.094 1.835 1.00 24.78 491 LEU A N 1
ATOM 1861 C CA . LEU A 1 271 ? -11.145 10.918 2.558 1.00 24.59 491 LEU A CA 1
ATOM 1862 C C . LEU A 1 271 ? -10.399 12.246 2.620 1.00 25.89 491 LEU A C 1
ATOM 1863 O O . LEU A 1 271 ? -10.394 13.002 1.646 1.00 26.58 491 LEU A O 1
ATOM 1868 N N . MET A 1 272 ? -9.769 12.540 3.751 1.00 26.22 492 MET A N 1
ATOM 1869 C CA . MET A 1 272 ? -8.893 13.713 3.832 1.00 26.76 492 MET A CA 1
ATOM 1870 C C . MET A 1 272 ? -7.675 13.424 4.702 1.00 27.47 492 MET A C 1
ATOM 1871 O O . MET A 1 272 ? -7.771 12.760 5.743 1.00 28.46 492 MET A O 1
ATOM 1876 N N . LYS A 1 273 ? -6.531 13.940 4.285 1.00 28.64 493 LYS A N 1
ATOM 1877 C CA . LYS A 1 273 ? -5.262 13.612 4.919 1.00 28.77 493 LYS A CA 1
ATOM 1878 C C . LYS A 1 273 ? -5.191 14.269 6.288 1.00 30.67 493 LYS A C 1
ATOM 1879 O O . LYS A 1 273 ? -5.655 15.380 6.458 1.00 30.66 493 LYS A O 1
ATOM 1885 N N . LEU A 1 274 ? -4.608 13.602 7.275 1.00 31.22 494 LEU A N 1
ATOM 1886 C CA . LEU A 1 274 ? -4.339 14.301 8.526 1.00 34.54 494 LEU A CA 1
ATOM 1887 C C . LEU A 1 274 ? -3.246 15.342 8.325 1.00 35.51 494 LEU A C 1
ATOM 1888 O O . LEU A 1 274 ? -2.418 15.220 7.425 1.00 36.20 494 LEU A O 1
ATOM 1893 N N . ALA A 1 275 ? -3.247 16.370 9.156 1.00 36.95 495 ALA A N 1
ATOM 1894 C CA . ALA A 1 275 ? -2.187 17.371 9.083 1.00 39.50 495 ALA A CA 1
ATOM 1895 C C . ALA A 1 275 ? -1.156 17.086 10.162 1.00 41.24 495 ALA A C 1
ATOM 1896 O O . ALA A 1 275 ? -1.478 16.457 11.175 1.00 40.11 495 ALA A O 1
ATOM 1898 N N . GLN A 1 276 ? 0.074 17.556 9.937 1.00 43.54 496 GLN A N 1
ATOM 1899 C CA . GLN A 1 276 ? 1.177 17.341 10.872 1.00 45.66 496 GLN A CA 1
ATOM 1900 C C . GLN A 1 276 ? 1.721 18.655 11.443 1.00 44.73 496 GLN A C 1
ATOM 1901 O O . GLN A 1 276 ? 1.750 19.677 10.756 1.00 44.20 496 GLN A O 1
ATOM 1907 N N . HIS A 1 277 ? 2.234 18.609 12.694 1.00 44.39 497 HIS A N 1
ATOM 1908 C CA . HIS A 1 277 ? 2.831 19.789 13.315 1.00 44.51 497 HIS A CA 1
ATOM 1909 C C . HIS A 1 277 ? 1.987 21.019 13.013 1.00 43.15 497 HIS A C 1
ATOM 1910 O O . HIS A 1 277 ? 2.504 22.003 12.507 1.00 40.52 497 HIS A O 1
ATOM 1917 N N . ALA A 1 278 ? 0.676 20.941 13.333 1.00 40.05 498 ALA A N 1
ATOM 1918 C CA . ALA A 1 278 ? -0.286 21.979 12.936 1.00 38.08 498 ALA A CA 1
ATOM 1919 C C . ALA A 1 278 ? -1.106 22.603 14.074 1.00 37.54 498 ALA A C 1
ATOM 1920 O O . ALA A 1 278 ? -1.206 22.056 15.178 1.00 37.18 498 ALA A O 1
ATOM 1922 N N . ARG A 1 279 ? -1.701 23.755 13.770 1.00 35.31 499 ARG A N 1
ATOM 1923 C CA . ARG A 1 279 ? -2.356 24.604 14.751 1.00 33.12 499 ARG A CA 1
ATOM 1924 C C . ARG A 1 279 ? -3.676 25.105 14.128 1.00 31.54 499 ARG A C 1
ATOM 1925 O O . ARG A 1 279 ? -3.724 25.437 12.937 1.00 31.07 499 ARG A O 1
ATOM 1933 N N . HIS A 1 280 ? -4.753 25.117 14.909 1.00 28.76 500 HIS A N 1
ATOM 1934 C CA . HIS A 1 280 ? -6.018 25.713 14.471 1.00 27.91 500 HIS A CA 1
ATOM 1935 C C . HIS A 1 280 ? -5.962 27.222 14.571 1.00 26.27 500 HIS A C 1
ATOM 1936 O O . HIS A 1 280 ? -5.667 27.774 15.637 1.00 26.15 500 HIS A O 1
ATOM 1943 N N . LEU A 1 281 ? -6.252 27.883 13.460 1.00 24.68 501 LEU A N 1
ATOM 1944 C CA . LEU A 1 281 ? -6.341 29.344 13.427 1.00 25.86 501 LEU A CA 1
ATOM 1945 C C . LEU A 1 281 ? -7.604 29.704 12.688 1.00 24.69 501 LEU A C 1
ATOM 1946 O O . LEU A 1 281 ? -8.113 28.912 11.891 1.00 23.30 501 LEU A O 1
ATOM 1951 N N . GLU A 1 282 ? -8.087 30.919 12.927 1.00 22.72 502 GLU A N 1
ATOM 1952 C CA . GLU A 1 282 ? -9.288 31.376 12.259 1.00 22.63 502 GLU A CA 1
ATOM 1953 C C . GLU A 1 282 ? -9.108 32.787 11.758 1.00 21.22 502 GLU A C 1
ATOM 1954 O O . GLU A 1 282 ? -8.389 33.587 12.365 1.00 20.96 502 GLU A O 1
ATOM 1960 N N . VAL A 1 283 ? -9.779 33.099 10.655 1.00 19.72 503 VAL A N 1
ATOM 1961 C CA . VAL A 1 283 ? -9.977 34.494 10.275 1.00 19.65 503 VAL A CA 1
ATOM 1962 C C . VAL A 1 283 ? -11.410 34.877 10.609 1.00 19.58 503 VAL A C 1
ATOM 1963 O O . VAL A 1 283 ? -12.340 34.219 10.168 1.00 20.29 503 VAL A O 1
ATOM 1967 N N . GLN A 1 284 ? -11.596 35.936 11.377 1.00 19.73 504 GLN A N 1
ATOM 1968 C CA . GLN A 1 284 ? -12.946 36.447 11.580 1.00 22.03 504 GLN A CA 1
ATOM 1969 C C . GLN A 1 284 ? -13.376 37.307 10.399 1.00 22.25 504 GLN A C 1
ATOM 1970 O O . GLN A 1 284 ? -12.629 38.179 9.946 1.00 21.25 504 GLN A O 1
ATOM 1976 N N . ILE A 1 285 ? -14.576 37.060 9.895 1.00 20.52 505 ILE A N 1
ATOM 1977 C CA . ILE A 1 285 ? -15.096 37.905 8.832 1.00 22.66 505 ILE A CA 1
ATOM 1978 C C . ILE A 1 285 ? -16.425 38.598 9.153 1.00 21.84 505 ILE A C 1
ATOM 1979 O O . ILE A 1 285 ? -17.227 38.133 9.952 1.00 21.68 505 ILE A O 1
ATOM 1984 N N . LEU A 1 286 ? -16.640 39.734 8.519 1.00 20.67 506 LEU A N 1
ATOM 1985 C CA . LEU A 1 286 ? -17.894 40.451 8.644 1.00 21.17 506 LEU A CA 1
ATOM 1986 C C . LEU A 1 286 ? -18.270 40.873 7.243 1.00 20.58 506 LEU A C 1
ATOM 1987 O O . LEU A 1 286 ? -17.470 41.505 6.559 1.00 20.92 506 LEU A O 1
ATOM 1992 N N . ALA A 1 287 ? -19.464 40.481 6.806 1.00 20.16 507 ALA A N 1
ATOM 1993 C CA . ALA A 1 287 ? -19.943 40.837 5.476 1.00 19.18 507 ALA A CA 1
ATOM 1994 C C . ALA A 1 287 ? -21.314 41.544 5.552 1.00 20.45 507 ALA A C 1
ATOM 1995 O O . ALA A 1 287 ? -22.145 41.230 6.428 1.00 21.86 507 ALA A O 1
ATOM 1997 N N . ASP A 1 288 ? -21.567 42.482 4.635 1.00 19.22 508 ASP A N 1
ATOM 1998 C CA . ASP A 1 288 ? -22.866 43.118 4.591 1.00 19.68 508 ASP A CA 1
ATOM 1999 C C . ASP A 1 288 ? -23.754 42.446 3.545 1.00 21.63 508 ASP A C 1
ATOM 2000 O O . ASP A 1 288 ? -23.423 41.383 3.028 1.00 19.66 508 ASP A O 1
ATOM 2005 N N . GLN A 1 289 ? -24.894 43.049 3.253 1.00 22.10 509 GLN A N 1
ATOM 2006 C CA . GLN A 1 289 ? -25.835 42.457 2.331 1.00 24.70 509 GLN A CA 1
ATOM 2007 C C . GLN A 1 289 ? -25.545 42.961 0.916 1.00 25.33 509 GLN A C 1
ATOM 2008 O O . GLN A 1 289 ? -26.318 42.712 0.012 1.00 25.01 509 GLN A O 1
ATOM 2014 N N . TYR A 1 290 ? -24.439 43.672 0.723 1.00 25.97 510 TYR A N 1
ATOM 2015 C CA . TYR A 1 290 ? -24.123 44.184 -0.612 1.00 27.23 510 TYR A CA 1
ATOM 2016 C C . TYR A 1 290 ? -22.899 43.570 -1.271 1.00 28.33 510 TYR A C 1
ATOM 2017 O O . TYR A 1 290 ? -22.396 44.093 -2.260 1.00 31.17 510 TYR A O 1
ATOM 2026 N N . GLY A 1 291 ? -22.422 42.449 -0.748 1.00 29.12 511 GLY A N 1
ATOM 2027 C CA . GLY A 1 291 ? -21.237 41.829 -1.309 1.00 26.88 511 GLY A CA 1
ATOM 2028 C C . GLY A 1 291 ? -19.931 42.400 -0.765 1.00 26.31 511 GLY A C 1
ATOM 2029 O O . GLY A 1 291 ? -18.873 41.983 -1.208 1.00 27.73 511 GLY A O 1
ATOM 2030 N N . ASN A 1 292 ? -19.980 43.347 0.169 1.00 26.45 512 ASN A N 1
ATOM 2031 C CA . ASN A 1 292 ? -18.758 43.793 0.847 1.00 27.65 512 ASN A CA 1
ATOM 2032 C C . ASN A 1 292 ? -18.434 42.799 1.999 1.00 28.03 512 ASN A C 1
ATOM 2033 O O . ASN A 1 292 ? -19.343 42.290 2.670 1.00 28.12 512 ASN A O 1
ATOM 2038 N N . ALA A 1 293 ? -17.151 42.503 2.208 1.00 24.65 513 ALA A N 1
ATOM 2039 C CA . ALA A 1 293 ? -16.738 41.728 3.376 1.00 23.49 513 ALA A CA 1
ATOM 2040 C C . ALA A 1 293 ? -15.366 42.212 3.872 1.00 23.33 513 ALA A C 1
ATOM 2041 O O . ALA A 1 293 ? -14.502 42.577 3.078 1.00 22.30 513 ALA A O 1
ATOM 2043 N N . VAL A 1 294 ? -15.163 42.239 5.178 1.00 22.41 514 VAL A N 1
ATOM 2044 C CA . VAL A 1 294 ? -13.868 42.607 5.699 1.00 20.38 514 VAL A CA 1
ATOM 2045 C C . VAL A 1 294 ? -13.413 41.537 6.700 1.00 21.69 514 VAL A C 1
ATOM 2046 O O . VAL A 1 294 ? -14.244 40.849 7.325 1.00 19.86 514 VAL A O 1
ATOM 2050 N N . SER A 1 295 ? -12.101 41.396 6.872 1.00 18.75 515 SER A N 1
ATOM 2051 C CA . SER A 1 295 ? -11.608 40.552 7.954 1.00 18.29 515 SER A CA 1
ATOM 2052 C C . SER A 1 295 ? -11.452 41.381 9.212 1.00 18.02 515 SER A C 1
ATOM 2053 O O . SER A 1 295 ? -11.195 42.600 9.158 1.00 18.59 515 SER A O 1
ATOM 2056 N N . LEU A 1 296 ? -11.584 40.728 10.352 1.00 16.78 516 LEU A N 1
ATOM 2057 C CA . LEU A 1 296 ? -11.277 41.402 11.611 1.00 18.70 516 LEU A CA 1
ATOM 2058 C C . LEU A 1 296 ? -10.118 40.696 12.321 1.00 18.30 516 LEU A C 1
ATOM 2059 O O . LEU A 1 296 ? -10.279 40.193 13.441 1.00 18.11 516 LEU A O 1
ATOM 2064 N N . PHE A 1 297 ? -8.952 40.703 11.672 1.00 16.75 517 PHE A N 1
ATOM 2065 C CA . PHE A 1 297 ? -7.826 39.865 12.086 1.00 18.74 517 PHE A CA 1
ATOM 2066 C C . PHE A 1 297 ? -8.296 38.421 12.298 1.00 18.35 517 PHE A C 1
ATOM 2067 O O . PHE A 1 297 ? -9.173 37.940 11.596 1.00 19.33 517 PHE A O 1
ATOM 2075 N N . GLY A 1 298 ? -7.705 37.726 13.263 1.00 18.66 518 GLY A N 1
ATOM 2076 C CA . GLY A 1 298 ? -8.194 36.395 13.550 1.00 21.05 518 GLY A CA 1
ATOM 2077 C C . GLY A 1 298 ? -7.759 35.885 14.912 1.00 21.48 518 GLY A C 1
ATOM 2078 O O . GLY A 1 298 ? -7.337 36.655 15.770 1.00 21.30 518 GLY A O 1
ATOM 2079 N N . ARG A 1 299 ? -7.845 34.575 15.096 1.00 21.12 519 ARG A N 1
ATOM 2080 C CA . ARG A 1 299 ? -7.534 33.972 16.382 1.00 23.26 519 ARG A CA 1
ATOM 2081 C C . ARG A 1 299 ? -6.710 32.714 16.169 1.00 22.95 519 ARG A C 1
ATOM 2082 O O . ARG A 1 299 ? -6.818 32.075 15.134 1.00 21.94 519 ARG A O 1
ATOM 2090 N N . ASP A 1 300 ? -5.881 32.394 17.155 1.00 23.26 520 ASP A N 1
ATOM 2091 C CA . ASP A 1 300 ? -5.000 31.225 17.135 1.00 27.09 520 ASP A CA 1
ATOM 2092 C C . ASP A 1 300 ? -5.401 30.389 18.361 1.00 27.06 520 ASP A C 1
ATOM 2093 O O . ASP A 1 300 ? -5.457 30.915 19.464 1.00 25.13 520 ASP A O 1
ATOM 2098 N N . CYS A 1 301 ? -5.690 29.106 18.189 1.00 27.57 521 CYS A N 1
ATOM 2099 C CA . CYS A 1 301 ? -5.849 28.244 19.372 1.00 30.07 521 CYS A CA 1
ATOM 2100 C C . CYS A 1 301 ? -4.490 27.700 19.774 1.00 29.88 521 CYS A C 1
ATOM 2101 O O . CYS A 1 301 ? -3.981 26.762 19.166 1.00 30.96 521 CYS A O 1
ATOM 2104 N N . SER A 1 302 ? -3.892 28.286 20.797 1.00 30.74 522 SER A N 1
ATOM 2105 C CA . SER A 1 302 ? -2.495 28.018 21.074 1.00 30.92 522 SER A CA 1
ATOM 2106 C C . SER A 1 302 ? -2.343 26.886 22.090 1.00 33.01 522 SER A C 1
ATOM 2107 O O . SER A 1 302 ? -1.239 26.396 22.299 1.00 33.76 522 SER A O 1
ATOM 2110 N N . ILE A 1 303 ? -3.450 26.491 22.722 1.00 33.85 523 ILE A N 1
ATOM 2111 C CA . ILE A 1 303 ? -3.500 25.267 23.522 1.00 35.80 523 ILE A CA 1
ATOM 2112 C C . ILE A 1 303 ? -4.821 24.530 23.322 1.00 36.56 523 ILE A C 1
ATOM 2113 O O . ILE A 1 303 ? -5.901 25.063 23.618 1.00 37.08 523 ILE A O 1
ATOM 2118 N N . GLN A 1 304 ? -4.729 23.308 22.808 1.00 37.28 524 GLN A N 1
ATOM 2119 C CA . GLN A 1 304 ? -5.903 22.481 22.534 1.00 40.52 524 GLN A CA 1
ATOM 2120 C C . GLN A 1 304 ? -6.031 21.395 23.596 1.00 40.37 524 GLN A C 1
ATOM 2121 O O . GLN A 1 304 ? -5.216 20.477 23.618 1.00 40.16 524 GLN A O 1
ATOM 2127 N N . GLN A 1 308 ? -11.052 20.120 22.490 1.00 51.89 528 GLN A N 1
ATOM 2128 C CA . GLN A 1 308 ? -11.565 21.474 22.725 1.00 52.73 528 GLN A CA 1
ATOM 2129 C C . GLN A 1 308 ? -10.466 22.506 22.960 1.00 50.49 528 GLN A C 1
ATOM 2130 O O . GLN A 1 308 ? -9.375 22.185 23.441 1.00 49.73 528 GLN A O 1
ATOM 2136 N N . LYS A 1 309 ? -10.779 23.756 22.636 1.00 48.58 529 LYS A N 1
ATOM 2137 C CA . LYS A 1 309 ? -9.850 24.858 22.843 1.00 46.43 529 LYS A CA 1
ATOM 2138 C C . LYS A 1 309 ? -9.723 25.164 24.329 1.00 42.97 529 LYS A C 1
ATOM 2139 O O . LYS A 1 309 ? -10.710 25.461 24.978 1.00 44.78 529 LYS A O 1
ATOM 2145 N N . ILE A 1 310 ? -8.507 25.115 24.857 1.00 39.32 530 ILE A N 1
ATOM 2146 C CA . ILE A 1 310 ? -8.237 25.583 26.218 1.00 33.64 530 ILE A CA 1
ATOM 2147 C C . ILE A 1 310 ? -7.824 27.064 26.219 1.00 31.23 530 ILE A C 1
ATOM 2148 O O . ILE A 1 310 ? -8.370 27.879 26.966 1.00 29.73 530 ILE A O 1
ATOM 2153 N N . VAL A 1 311 ? -6.857 27.421 25.384 1.00 27.67 531 VAL A N 1
ATOM 2154 C CA . VAL A 1 311 ? -6.449 28.818 25.274 1.00 26.04 531 VAL A CA 1
ATOM 2155 C C . VAL A 1 311 ? -6.590 29.248 23.838 1.00 25.89 531 VAL A C 1
ATOM 2156 O O . VAL A 1 311 ? -6.206 28.526 22.933 1.00 25.77 531 VAL A O 1
ATOM 2160 N N . GLU A 1 312 ? -7.161 30.427 23.648 1.00 26.10 532 GLU A N 1
ATOM 2161 C CA . GLU A 1 312 ? -7.328 31.036 22.336 1.00 26.28 532 GLU A CA 1
ATOM 2162 C C . GLU A 1 312 ? -6.749 32.451 22.434 1.00 24.41 532 GLU A C 1
ATOM 2163 O O . GLU A 1 312 ? -6.774 33.053 23.527 1.00 24.73 532 GLU A O 1
ATOM 2169 N N . GLU A 1 313 ? -6.206 32.954 21.323 1.00 20.82 533 GLU A N 1
ATOM 2170 C CA . GLU A 1 313 ? -5.492 34.217 21.308 1.00 21.53 533 GLU A CA 1
ATOM 2171 C C . GLU A 1 313 ? -5.893 35.076 20.100 1.00 22.00 533 GLU A C 1
ATOM 2172 O O . GLU A 1 313 ? -6.142 34.552 19.019 1.00 24.07 533 GLU A O 1
ATOM 2178 N N . ALA A 1 314 ? -5.956 36.389 20.285 1.00 19.66 534 ALA A N 1
ATOM 2179 C CA . ALA A 1 314 ? -6.118 37.297 19.164 1.00 19.53 534 ALA A CA 1
ATOM 2180 C C . ALA A 1 314 ? -5.126 38.433 19.368 1.00 18.36 534 ALA A C 1
ATOM 2181 O O . ALA A 1 314 ? -4.923 38.878 20.487 1.00 17.76 534 ALA A O 1
ATOM 2183 N N . PRO A 1 315 ? -4.453 38.878 18.293 1.00 19.00 535 PRO A N 1
ATOM 2184 C CA . PRO A 1 315 ? -4.484 38.310 16.941 1.00 18.89 535 PRO A CA 1
ATOM 2185 C C . PRO A 1 315 ? -3.700 36.996 16.921 1.00 19.93 535 PRO A C 1
ATOM 2186 O O . PRO A 1 315 ? -3.010 36.683 17.872 1.00 19.90 535 PRO A O 1
ATOM 2190 N N . ALA A 1 316 ? -3.798 36.240 15.833 1.00 22.13 536 ALA A N 1
ATOM 2191 C CA . ALA A 1 316 ? -3.025 35.005 15.684 1.00 23.35 536 ALA A CA 1
ATOM 2192 C C . ALA A 1 316 ? -1.567 35.291 15.386 1.00 24.15 536 ALA A C 1
ATOM 2193 O O . ALA A 1 316 ? -1.178 35.356 14.221 1.00 29.51 536 ALA A O 1
ATOM 2195 N N . THR A 1 317 ? -0.745 35.448 16.404 1.00 23.86 537 THR A N 1
ATOM 2196 C CA . THR A 1 317 ? 0.630 35.834 16.149 1.00 24.62 537 THR A CA 1
ATOM 2197 C C . THR A 1 317 ? 1.520 34.665 15.708 1.00 25.17 537 THR A C 1
ATOM 2198 O O . THR A 1 317 ? 2.623 34.879 15.205 1.00 27.52 537 THR A O 1
ATOM 2202 N N . ILE A 1 318 ? 1.058 33.435 15.861 1.00 25.05 538 ILE A N 1
ATOM 2203 C CA . ILE A 1 318 ? 1.857 32.289 15.420 1.00 26.30 538 ILE A CA 1
ATOM 2204 C C . ILE A 1 318 ? 2.208 32.358 13.915 1.00 28.71 538 ILE A C 1
ATOM 2205 O O . ILE A 1 318 ? 3.236 31.834 13.479 1.00 29.28 538 ILE A O 1
ATOM 2210 N N . ALA A 1 319 ? 1.359 32.995 13.113 1.00 28.07 539 ALA A N 1
ATOM 2211 C CA . ALA A 1 319 ? 1.623 33.073 11.685 1.00 27.46 539 ALA A CA 1
ATOM 2212 C C . ALA A 1 319 ? 2.236 34.428 11.332 1.00 26.49 539 ALA A C 1
ATOM 2213 O O . ALA A 1 319 ? 1.712 35.462 11.722 1.00 26.49 539 ALA A O 1
ATOM 2215 N N . PRO A 1 320 ? 3.343 34.438 10.566 1.00 26.63 540 PRO A N 1
ATOM 2216 C CA . PRO A 1 320 ? 3.883 35.711 10.039 1.00 26.07 540 PRO A CA 1
ATOM 2217 C C . PRO A 1 320 ? 2.766 36.554 9.399 1.00 25.76 540 PRO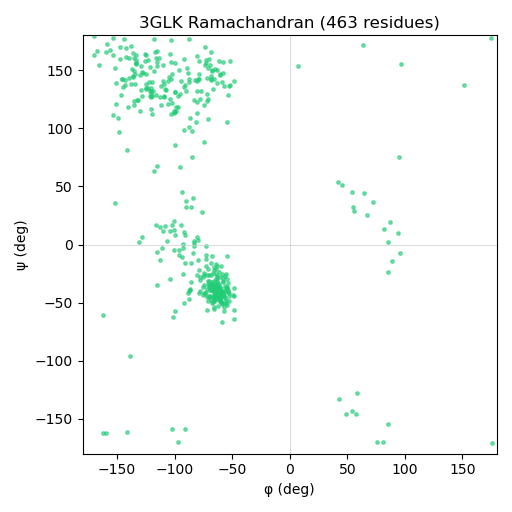 A C 1
ATOM 2218 O O . PRO A 1 320 ? 1.861 36.028 8.732 1.00 26.19 540 PRO A O 1
ATOM 2222 N N . LEU A 1 321 ? 2.815 37.861 9.600 1.00 25.66 541 LEU A N 1
ATOM 2223 C CA . LEU A 1 321 ? 1.734 38.721 9.114 1.00 27.38 541 LEU A CA 1
ATOM 2224 C C . LEU A 1 321 ? 1.449 38.538 7.624 1.00 27.29 541 LEU A C 1
ATOM 2225 O O . LEU A 1 321 ? 0.297 38.515 7.223 1.00 26.04 541 LEU A O 1
ATOM 2230 N N . ALA A 1 322 ? 2.486 38.396 6.798 1.00 26.68 542 ALA A N 1
ATOM 2231 C CA . ALA A 1 322 ? 2.250 38.321 5.352 1.00 26.38 542 ALA A CA 1
ATOM 2232 C C . ALA A 1 322 ? 1.385 37.096 5.047 1.00 24.79 542 ALA A C 1
ATOM 2233 O O . ALA A 1 322 ? 0.504 37.134 4.176 1.00 26.41 542 ALA A O 1
ATOM 2235 N N . ILE A 1 323 ? 1.644 36.010 5.757 1.00 22.95 543 ILE A N 1
ATOM 2236 C CA . ILE A 1 323 ? 0.886 34.790 5.555 1.00 22.64 543 ILE A CA 1
ATOM 2237 C C . ILE A 1 323 ? -0.554 34.944 6.057 1.00 22.45 543 ILE A C 1
ATOM 2238 O O . ILE A 1 323 ? -1.495 34.551 5.366 1.00 21.15 543 ILE A O 1
ATOM 2243 N N . PHE A 1 324 ? -0.726 35.527 7.251 1.00 22.70 544 PHE A N 1
ATOM 2244 C CA . PHE A 1 324 ? -2.066 35.734 7.784 1.00 21.79 544 PHE A CA 1
ATOM 2245 C C . PHE A 1 324 ? -2.909 36.678 6.937 1.00 21.92 544 PHE A C 1
ATOM 2246 O O . PHE A 1 324 ? -4.096 36.448 6.797 1.00 23.18 544 PHE A O 1
ATOM 2254 N N . GLU A 1 325 ? -2.315 37.730 6.361 1.00 22.10 545 GLU A N 1
ATOM 2255 C CA . GLU A 1 325 ? -3.084 38.601 5.474 1.00 21.67 545 GLU A CA 1
ATOM 2256 C C . GLU A 1 325 ? -3.511 37.899 4.166 1.00 22.64 545 GLU A C 1
ATOM 2257 O O . GLU A 1 325 ? -4.591 38.154 3.625 1.00 20.99 545 GLU A O 1
ATOM 2263 N N . PHE A 1 326 ? -2.677 36.980 3.687 1.00 21.74 546 PHE A N 1
ATOM 2264 C CA . PHE A 1 326 ? -3.053 36.155 2.550 1.00 21.59 546 PHE A CA 1
ATOM 2265 C C . PHE A 1 326 ? -4.224 35.248 2.952 1.00 21.34 546 PHE A C 1
ATOM 2266 O O . PHE A 1 326 ? -5.167 35.042 2.193 1.00 20.61 546 PHE A O 1
ATOM 2274 N N . MET A 1 327 ? -4.166 34.718 4.164 1.00 20.79 547 MET A N 1
ATOM 2275 C CA . MET A 1 327 ? -5.295 33.946 4.692 1.00 22.88 547 MET A CA 1
ATOM 2276 C C . MET A 1 327 ? -6.571 34.786 4.796 1.00 21.09 547 MET A C 1
ATOM 2277 O O . MET A 1 327 ? -7.667 34.316 4.481 1.00 19.84 547 MET A O 1
ATOM 2282 N N . GLU A 1 328 ? -6.422 36.028 5.239 1.00 20.13 548 GLU A N 1
ATOM 2283 C CA . GLU A 1 328 ? -7.568 36.924 5.341 1.00 19.90 548 GLU A CA 1
ATOM 2284 C C . GLU A 1 328 ? -8.173 37.139 3.961 1.00 23.02 548 GLU A C 1
ATOM 2285 O O . GLU A 1 328 ? -9.399 37.101 3.787 1.00 23.43 548 GLU A O 1
ATOM 2291 N N . GLN A 1 329 ? -7.321 37.383 2.967 1.00 23.77 549 GLN A N 1
ATOM 2292 C CA . GLN A 1 329 ? -7.809 37.665 1.609 1.00 25.87 549 GLN A CA 1
ATOM 2293 C C . GLN A 1 329 ? -8.511 36.438 1.006 1.00 22.82 549 GLN A C 1
ATOM 2294 O O . GLN A 1 329 ? -9.555 36.569 0.370 1.00 22.76 549 GLN A O 1
ATOM 2300 N N . CYS A 1 330 ? -7.972 35.243 1.235 1.00 22.75 550 CYS A N 1
ATOM 2301 C CA . CYS A 1 330 ? -8.702 34.013 0.892 1.00 22.52 550 CYS A CA 1
ATOM 2302 C C . CYS A 1 330 ? -10.062 33.912 1.595 1.00 22.12 550 CYS A C 1
ATOM 2303 O O . CYS A 1 330 ? -11.056 33.498 0.984 1.00 23.14 550 CYS A O 1
ATOM 2306 N N . ALA A 1 331 ? -10.106 34.267 2.878 1.00 21.76 551 ALA A N 1
ATOM 2307 C CA . ALA A 1 331 ? -11.335 34.111 3.688 1.00 21.14 551 ALA A CA 1
ATOM 2308 C C . ALA A 1 331 ? -12.405 35.044 3.128 1.00 20.74 551 ALA A C 1
ATOM 2309 O O . ALA A 1 331 ? -13.563 34.677 2.946 1.00 21.44 551 ALA A O 1
ATOM 2311 N N . ILE A 1 332 ? -11.994 36.270 2.857 1.00 20.75 552 ILE A N 1
ATOM 2312 C CA . ILE A 1 332 ? -12.876 37.274 2.279 1.00 21.81 552 ILE A CA 1
ATOM 2313 C C . ILE A 1 332 ? -13.448 36.875 0.904 1.00 22.82 552 ILE A C 1
ATOM 2314 O O . ILE A 1 332 ? -14.647 37.066 0.639 1.00 21.05 552 ILE A O 1
ATOM 2319 N N . ARG A 1 333 ? -12.601 36.312 0.042 1.00 20.47 553 ARG A N 1
ATOM 2320 C CA . ARG A 1 333 ? -13.038 35.887 -1.291 1.00 21.79 553 ARG A CA 1
ATOM 2321 C C . ARG A 1 333 ? -14.065 34.763 -1.184 1.00 21.42 553 ARG A C 1
ATOM 2322 O O . ARG A 1 333 ? -15.065 34.745 -1.901 1.00 22.44 553 ARG A O 1
ATOM 2330 N N . LEU A 1 334 ? -13.808 33.815 -0.284 1.00 22.15 554 LEU A N 1
ATOM 2331 C CA . LEU A 1 334 ? -14.751 32.762 -0.015 1.00 21.32 554 LEU A CA 1
ATOM 2332 C C . LEU A 1 334 ? -16.082 33.344 0.444 1.00 20.84 554 LEU A C 1
ATOM 2333 O O . LEU A 1 334 ? -17.103 33.001 -0.112 1.00 21.25 554 LEU A O 1
ATOM 2338 N N . ALA A 1 335 ? -16.065 34.237 1.434 1.00 20.20 555 ALA A N 1
ATOM 2339 C CA . ALA A 1 335 ? -17.299 34.860 1.929 1.00 20.82 555 ALA A CA 1
ATOM 2340 C C . ALA A 1 335 ? -18.095 35.542 0.815 1.00 21.37 555 ALA A C 1
ATOM 2341 O O . ALA A 1 335 ? -19.299 35.372 0.702 1.00 23.38 555 ALA A O 1
ATOM 2343 N N . LYS A 1 336 ? -17.430 36.338 -0.007 1.00 23.34 556 LYS A N 1
ATOM 2344 C CA . LYS A 1 336 ? -18.150 37.021 -1.082 1.00 22.80 556 LYS A CA 1
ATOM 2345 C C . LYS A 1 336 ? -18.741 36.033 -2.081 1.00 22.14 556 LYS A C 1
ATOM 2346 O O . LYS A 1 336 ? -19.845 36.222 -2.564 1.00 23.68 556 LYS A O 1
ATOM 2352 N N . THR A 1 337 ? -18.024 34.965 -2.378 1.00 23.02 557 THR A N 1
ATOM 2353 C CA . THR A 1 337 ? -18.468 34.089 -3.432 1.00 25.15 557 THR A CA 1
ATOM 2354 C C . THR A 1 337 ? -19.701 33.291 -3.035 1.00 25.48 557 THR A C 1
ATOM 2355 O O . THR A 1 337 ? -20.526 32.976 -3.899 1.00 23.69 557 THR A O 1
ATOM 2359 N N . VAL A 1 338 ? -19.840 32.969 -1.749 1.00 24.37 558 VAL A N 1
ATOM 2360 C CA . VAL A 1 338 ? -21.006 32.207 -1.336 1.00 24.52 558 VAL A CA 1
ATOM 2361 C C . VAL A 1 338 ? -22.133 33.154 -0.899 1.00 25.40 558 VAL A C 1
ATOM 2362 O O . VAL A 1 338 ? -23.217 32.718 -0.536 1.00 25.25 558 VAL A O 1
ATOM 2366 N N . GLY A 1 339 ? -21.882 34.458 -0.980 1.00 25.00 559 GLY A N 1
ATOM 2367 C CA . GLY A 1 339 ? -22.917 35.410 -0.628 1.00 24.16 559 GLY A CA 1
ATOM 2368 C C . GLY A 1 339 ? -23.147 35.443 0.876 1.00 24.30 559 GLY A C 1
ATOM 2369 O O . GLY A 1 339 ? -24.291 35.586 1.348 1.00 24.42 559 GLY A O 1
ATOM 2370 N N . TYR A 1 340 ? -22.066 35.293 1.639 1.00 23.10 560 TYR A N 1
ATOM 2371 C CA . TYR A 1 340 ? -22.150 35.384 3.087 1.00 21.68 560 TYR A CA 1
ATOM 2372 C C . TYR A 1 340 ? -22.655 36.747 3.549 1.00 20.96 560 TYR A C 1
ATOM 2373 O O . TYR A 1 340 ? -22.408 37.773 2.914 1.00 20.48 560 TYR A O 1
ATOM 2382 N N . VAL A 1 341 ? -23.406 36.745 4.640 1.00 19.91 561 VAL A N 1
ATOM 2383 C CA . VAL A 1 341 ? -23.819 37.999 5.297 1.00 20.14 561 VAL A CA 1
ATOM 2384 C C . VAL A 1 341 ? -23.627 37.809 6.802 1.00 19.62 561 VAL A C 1
ATOM 2385 O O . VAL A 1 341 ? -23.831 36.716 7.288 1.00 19.24 561 VAL A O 1
ATOM 2389 N N . SER A 1 342 ? -23.241 38.877 7.506 1.00 19.82 562 SER A N 1
ATOM 2390 C CA . SER A 1 342 ? -23.092 38.915 8.970 1.00 18.06 562 SER A CA 1
ATOM 2391 C C . SER A 1 342 ? -21.715 38.407 9.389 1.00 18.87 562 SER A C 1
ATOM 2392 O O . SER A 1 342 ? -20.752 38.486 8.624 1.00 18.15 562 SER A O 1
ATOM 2395 N N . ALA A 1 343 ? -21.619 37.904 10.609 1.00 18.55 563 ALA A N 1
ATOM 2396 C CA . ALA A 1 343 ? -20.319 37.567 11.161 1.00 19.14 563 ALA A CA 1
ATOM 2397 C C . ALA A 1 343 ? -20.088 36.088 10.923 1.00 18.31 563 ALA A C 1
ATOM 2398 O O . ALA A 1 343 ? -21.042 35.310 10.877 1.00 16.61 563 ALA A O 1
ATOM 2400 N N . GLY A 1 344 ? -18.826 35.708 10.778 1.00 16.91 564 GLY A N 1
ATOM 2401 C CA . GLY A 1 344 ? -18.516 34.316 10.514 1.00 19.34 564 GLY A CA 1
ATOM 2402 C C . GLY A 1 344 ? -17.026 34.084 10.702 1.00 20.51 564 GLY A C 1
ATOM 2403 O O . GLY A 1 344 ? -16.222 35.034 10.813 1.00 21.34 564 GLY A O 1
ATOM 2404 N N . THR A 1 345 ? -16.650 32.824 10.769 1.00 18.99 565 THR A N 1
ATOM 2405 C CA . THR A 1 345 ? -15.248 32.487 10.940 1.00 21.33 565 THR A CA 1
ATOM 2406 C C . THR A 1 345 ? -14.832 31.553 9.800 1.00 21.63 565 THR A C 1
ATOM 2407 O O . THR A 1 345 ? -15.558 30.620 9.460 1.00 22.55 565 THR A O 1
ATOM 2411 N N . VAL A 1 346 ? -13.679 31.812 9.198 1.00 21.04 566 VAL A N 1
ATOM 2412 C CA . VAL A 1 346 ? -13.068 30.815 8.330 1.00 20.21 566 VAL A CA 1
ATOM 2413 C C . VAL A 1 346 ? -11.989 30.066 9.123 1.00 20.96 566 VAL A C 1
ATOM 2414 O O . VAL A 1 346 ? -11.014 30.643 9.599 1.00 21.18 566 VAL A O 1
ATOM 2418 N N . GLU A 1 347 ? -12.181 28.769 9.264 1.00 21.59 567 GLU A N 1
ATOM 2419 C CA . GLU A 1 347 ? -11.257 27.945 10.029 1.00 24.67 567 GLU A CA 1
ATOM 2420 C C . GLU A 1 347 ? -10.156 27.374 9.146 1.00 24.08 567 GLU A C 1
ATOM 2421 O O . GLU A 1 347 ? -10.435 26.873 8.042 1.00 23.97 567 GLU A O 1
ATOM 2427 N N . TYR A 1 348 ? -8.933 27.405 9.662 1.00 20.32 568 TYR A N 1
ATOM 2428 C CA . TYR A 1 348 ? -7.767 26.937 8.939 1.00 22.44 568 TYR A CA 1
ATOM 2429 C C . TYR A 1 348 ? -6.918 26.044 9.851 1.00 23.83 568 TYR A C 1
ATOM 2430 O O . TYR A 1 348 ? -6.965 26.165 11.090 1.00 22.59 568 TYR A O 1
ATOM 2439 N N . LEU A 1 349 ? -6.119 25.177 9.240 1.00 25.26 569 LEU A N 1
ATOM 2440 C CA . LEU A 1 349 ? -4.930 24.647 9.923 1.00 26.81 569 LEU A CA 1
ATOM 2441 C C . LEU A 1 349 ? -3.698 25.344 9.384 1.00 25.52 569 LEU A C 1
ATOM 2442 O O . LEU A 1 349 ? -3.602 25.611 8.187 1.00 25.42 569 LEU A O 1
ATOM 2447 N N . TYR A 1 350 ? -2.748 25.605 10.273 1.00 24.94 570 TYR A N 1
ATOM 2448 C CA . TYR A 1 350 ? -1.492 26.246 9.924 1.00 24.53 570 TYR A CA 1
ATOM 2449 C C . TYR A 1 350 ? -0.401 25.351 10.513 1.00 26.11 570 TYR A C 1
ATOM 2450 O O . TYR A 1 350 ? -0.516 24.932 11.664 1.00 26.37 570 TYR A O 1
ATOM 2459 N N . SER A 1 351 ? 0.635 25.036 9.738 1.00 26.59 571 SER A N 1
ATOM 2460 C CA . SER A 1 351 ? 1.756 24.246 10.256 1.00 28.12 571 SER A CA 1
ATOM 2461 C C . SER A 1 351 ? 3.068 25.007 10.286 1.00 29.11 571 SER A C 1
ATOM 2462 O O . SER A 1 351 ? 3.212 26.082 9.666 1.00 28.29 571 SER A O 1
ATOM 2465 N N . GLN A 1 352 ? 4.031 24.427 10.998 1.00 28.56 572 GLN A N 1
ATOM 2466 C CA . GLN A 1 352 ? 5.302 25.062 11.246 1.00 32.16 572 GLN A CA 1
ATOM 2467 C C . GLN A 1 352 ? 5.972 25.476 9.940 1.00 30.69 572 GLN A C 1
ATOM 2468 O O . GLN A 1 352 ? 6.687 26.463 9.913 1.00 28.33 572 GLN A O 1
ATOM 2474 N N . ASP A 1 353 ? 5.706 24.741 8.857 1.00 30.05 573 ASP A N 1
ATOM 2475 C CA . ASP A 1 353 ? 6.386 24.992 7.589 1.00 29.23 573 ASP A CA 1
ATOM 2476 C C . ASP A 1 353 ? 5.712 26.110 6.814 1.00 28.35 573 ASP A C 1
ATOM 2477 O O . ASP A 1 353 ? 6.098 26.400 5.681 1.00 27.64 573 ASP A O 1
ATOM 2482 N N . GLY A 1 354 ? 4.691 26.714 7.420 1.00 27.82 574 GLY A N 1
ATOM 2483 C CA . GLY A 1 354 ? 4.073 27.892 6.846 1.00 25.64 574 GLY A CA 1
ATOM 2484 C C . GLY A 1 354 ? 2.843 27.591 6.016 1.00 27.16 574 GLY A C 1
ATOM 2485 O O . GLY A 1 354 ? 2.150 28.509 5.574 1.00 27.94 574 GLY A O 1
ATOM 2486 N N . SER A 1 355 ? 2.554 26.313 5.785 1.00 25.74 575 SER A N 1
ATOM 2487 C CA . SER A 1 355 ? 1.407 25.999 4.964 1.00 27.66 575 SER A CA 1
ATOM 2488 C C . SER A 1 355 ? 0.112 26.137 5.766 1.00 27.58 575 SER A C 1
ATOM 2489 O O . SER A 1 355 ? 0.071 25.914 6.978 1.00 28.59 575 SER A O 1
ATOM 2492 N N . PHE A 1 356 ? -0.946 26.541 5.093 1.00 26.24 576 PHE A N 1
ATOM 2493 C CA . PHE A 1 356 ? -2.224 26.601 5.762 1.00 26.94 576 PHE A CA 1
ATOM 2494 C C . PHE A 1 356 ? -3.258 25.974 4.863 1.00 26.71 576 PHE A C 1
ATOM 2495 O O . PHE A 1 356 ? -3.079 25.924 3.647 1.00 24.86 576 PHE A O 1
ATOM 2503 N N . HIS A 1 357 ? -4.342 25.503 5.478 1.00 26.75 577 HIS A N 1
ATOM 2504 C CA . HIS A 1 357 ? -5.383 24.792 4.757 1.00 26.74 577 HIS A CA 1
ATOM 2505 C C . HIS A 1 357 ? -6.745 25.113 5.295 1.00 26.15 577 HIS A C 1
ATOM 2506 O O . HIS A 1 357 ? -6.946 25.141 6.514 1.00 25.81 577 HIS A O 1
ATOM 2513 N N . PHE A 1 358 ? -7.675 25.314 4.368 1.00 25.64 578 PHE A N 1
ATOM 2514 C CA . PHE A 1 358 ? -9.063 25.596 4.693 1.00 25.44 578 PHE A CA 1
ATOM 2515 C C . PHE A 1 358 ? -9.741 24.340 5.231 1.00 27.21 578 PHE A C 1
ATOM 2516 O O . PHE A 1 358 ? -9.644 23.268 4.632 1.00 26.97 578 PHE A O 1
ATOM 2524 N N . LEU A 1 359 ? -10.400 24.495 6.377 1.00 25.36 579 LEU A N 1
ATOM 2525 C CA . LEU A 1 359 ? -11.241 23.466 6.981 1.00 27.88 579 LEU A CA 1
ATOM 2526 C C . LEU A 1 359 ? -12.728 23.722 6.690 1.00 27.80 579 LEU A C 1
ATOM 2527 O O . LEU A 1 359 ? -13.419 22.866 6.151 1.00 27.02 579 LEU A O 1
ATOM 2532 N N . GLU A 1 360 ? -13.215 24.900 7.081 1.00 26.96 580 GLU A N 1
ATOM 2533 C CA . GLU A 1 360 ? -14.621 25.246 6.926 1.00 26.84 580 GLU A CA 1
ATOM 2534 C C . GLU A 1 360 ? -14.881 26.718 7.221 1.00 25.53 580 GLU A C 1
ATOM 2535 O O . GLU A 1 360 ? -14.047 27.413 7.822 1.00 23.61 580 GLU A O 1
ATOM 2541 N N . LEU A 1 361 ? -16.038 27.192 6.771 1.00 23.79 581 LEU A N 1
ATOM 2542 C CA . LEU A 1 361 ? -16.547 28.502 7.182 1.00 24.71 581 LEU A CA 1
ATOM 2543 C C . LEU A 1 361 ? -17.655 28.240 8.237 1.00 24.40 581 LEU A C 1
ATOM 2544 O O . LEU A 1 361 ? -18.697 27.652 7.925 1.00 23.27 581 LEU A O 1
ATOM 2549 N N . ASN A 1 362 ? -17.376 28.641 9.477 1.00 23.81 582 ASN A N 1
ATOM 2550 C CA . ASN A 1 362 ? -18.266 28.450 10.627 1.00 23.70 582 ASN A CA 1
ATOM 2551 C C . ASN A 1 362 ? -19.201 29.664 10.604 1.00 23.10 582 ASN A C 1
ATOM 2552 O O . ASN A 1 362 ? -18.780 30.805 10.858 1.00 22.72 582 ASN A O 1
ATOM 2557 N N . PRO A 1 363 ? -20.475 29.431 10.245 1.00 20.13 583 PRO A N 1
ATOM 2558 C CA . PRO A 1 363 ? -21.395 30.489 9.825 1.00 20.71 583 PRO A CA 1
ATOM 2559 C C . PRO A 1 363 ? -22.091 31.209 10.973 1.00 21.68 583 PRO A C 1
ATOM 2560 O O . PRO A 1 363 ? -23.273 31.474 10.877 1.00 23.24 583 PRO A O 1
ATOM 2564 N N . ARG A 1 364 ? -21.395 31.501 12.067 1.00 21.15 584 ARG A N 1
ATOM 2565 C CA . ARG A 1 364 ? -22.032 32.151 13.217 1.00 25.01 584 ARG A CA 1
ATOM 2566 C C . ARG A 1 364 ? -20.960 32.879 14.022 1.00 25.71 584 ARG A C 1
ATOM 2567 O O . ARG A 1 364 ? -19.751 32.683 13.807 1.00 24.43 584 ARG A O 1
ATOM 2575 N N . LEU A 1 365 ? -21.423 33.716 14.939 1.00 23.40 585 LEU A N 1
ATOM 2576 C CA . LEU A 1 365 ? -20.590 34.274 15.998 1.00 24.61 585 LEU A CA 1
ATOM 2577 C C . LEU A 1 365 ? -20.188 33.154 16.958 1.00 24.61 585 LEU A C 1
ATOM 2578 O O . LEU A 1 365 ? -20.925 32.176 17.134 1.00 25.05 585 LEU A O 1
ATOM 2583 N N . GLN A 1 366 ? -19.011 33.279 17.558 1.00 24.07 586 GLN A N 1
ATOM 2584 C CA . GLN A 1 366 ? -18.513 32.274 18.502 1.00 24.54 586 GLN A CA 1
ATOM 2585 C C . GLN A 1 366 ? -18.443 32.868 19.890 1.00 22.47 586 GLN A C 1
ATOM 2586 O O . GLN A 1 366 ? -18.368 34.067 20.030 1.00 19.63 586 GLN A O 1
ATOM 2592 N N . VAL A 1 367 ? -18.404 32.024 20.915 1.00 23.25 587 VAL A N 1
ATOM 2593 C CA . VAL A 1 367 ? -18.358 32.524 22.278 1.00 22.50 587 VAL A CA 1
ATOM 2594 C C . VAL A 1 367 ? -17.026 33.251 22.558 1.00 22.56 587 VAL A C 1
ATOM 2595 O O . VAL A 1 367 ? -16.968 34.122 23.413 1.00 22.12 587 VAL A O 1
ATOM 2599 N N . GLU A 1 368 ? -15.964 32.927 21.826 1.00 20.74 588 GLU A N 1
ATOM 2600 C CA . GLU A 1 368 ? -14.691 33.643 22.027 1.00 22.20 588 GLU A CA 1
ATOM 2601 C C . GLU A 1 368 ? -14.595 35.032 21.331 1.00 19.66 588 GLU A C 1
ATOM 2602 O O . GLU A 1 368 ? -13.540 35.648 21.319 1.00 17.14 588 GLU A O 1
ATOM 2608 N N . HIS A 1 369 ? -15.690 35.502 20.746 1.00 19.24 589 HIS A N 1
ATOM 2609 C CA . HIS A 1 369 ? -15.654 36.732 19.957 1.00 17.00 589 HIS A CA 1
ATOM 2610 C C . HIS A 1 369 ? -15.183 37.959 20.714 1.00 17.02 589 HIS A C 1
ATOM 2611 O O . HIS A 1 369 ? -14.667 38.888 20.073 1.00 19.47 589 HIS A O 1
ATOM 2618 N N . PRO A 1 370 ? -15.321 38.042 22.045 1.00 16.49 590 PRO A N 1
ATOM 2619 C CA . PRO A 1 370 ? -14.739 39.217 22.712 1.00 16.62 590 PRO A CA 1
ATOM 2620 C C . PRO A 1 370 ? -13.235 39.447 22.475 1.00 17.62 590 PRO A C 1
ATOM 2621 O O . PRO A 1 370 ? -12.781 40.581 22.549 1.00 17.53 590 PRO A O 1
ATOM 2625 N N . CYS A 1 371 ? -12.465 38.390 22.196 1.00 18.26 591 CYS A N 1
ATOM 2626 C CA . CYS A 1 371 ? -11.052 38.558 21.792 1.00 19.03 591 CYS A CA 1
ATOM 2627 C C . CYS A 1 371 ? -10.939 39.486 20.602 1.00 17.85 591 CYS A C 1
ATOM 2628 O O . CYS A 1 371 ? -10.175 40.443 20.615 1.00 18.46 591 CYS A O 1
ATOM 2631 N N . THR A 1 372 ? -11.712 39.180 19.572 1.00 16.74 592 THR A N 1
ATOM 2632 C CA . THR A 1 372 ? -11.716 39.969 18.353 1.00 18.10 592 THR A CA 1
ATOM 2633 C C . THR A 1 372 ? -12.261 41.390 18.603 1.00 18.41 592 THR A C 1
ATOM 2634 O O . THR A 1 372 ? -11.700 42.384 18.105 1.00 18.57 592 THR A O 1
ATOM 2638 N N . GLU A 1 373 ? -13.338 41.497 19.377 1.00 17.72 593 GLU A N 1
ATOM 2639 C CA . GLU A 1 373 ? -13.966 42.804 19.617 1.00 18.96 593 GLU A CA 1
ATOM 2640 C C . GLU A 1 373 ? -12.932 43.707 20.279 1.00 19.18 593 GLU A C 1
ATOM 2641 O O . GLU A 1 373 ? -12.848 44.891 19.999 1.00 19.47 593 GLU A O 1
ATOM 2647 N N . MET A 1 374 ? -12.160 43.128 21.185 1.00 19.81 594 MET A N 1
ATOM 2648 C CA . MET A 1 374 ? -11.175 43.883 21.934 1.00 21.51 594 MET A CA 1
ATOM 2649 C C . MET A 1 374 ? -10.058 44.392 21.034 1.00 20.93 594 MET A C 1
ATOM 2650 O O . MET A 1 374 ? -9.698 45.574 21.091 1.00 20.51 594 MET A O 1
ATOM 2655 N N . ILE A 1 375 ? -9.490 43.512 20.217 1.00 18.62 595 ILE A N 1
ATOM 2656 C CA . ILE A 1 375 ? -8.328 43.950 19.467 1.00 20.67 595 ILE A CA 1
ATOM 2657 C C . ILE A 1 375 ? -8.729 44.788 18.263 1.00 20.70 595 ILE A C 1
ATOM 2658 O O . ILE A 1 375 ? -7.927 45.567 17.767 1.00 21.83 595 ILE A O 1
ATOM 2663 N N . ALA A 1 376 ? -9.963 44.638 17.797 1.00 21.09 596 ALA A N 1
ATOM 2664 C CA . ALA A 1 376 ? -10.421 45.408 16.632 1.00 21.17 596 ALA A CA 1
ATOM 2665 C C . ALA A 1 376 ? -11.297 46.638 16.998 1.00 21.27 596 ALA A C 1
ATOM 2666 O O . ALA A 1 376 ? -11.670 47.414 16.126 1.00 20.13 596 ALA A O 1
ATOM 2668 N N . ASP A 1 377 ? -11.607 46.799 18.283 1.00 21.51 597 ASP A N 1
ATOM 2669 C CA . ASP A 1 377 ? -12.622 47.749 18.779 1.00 22.44 597 ASP A CA 1
ATOM 2670 C C . ASP A 1 377 ? -13.926 47.701 17.962 1.00 22.05 597 ASP A C 1
ATOM 2671 O O . ASP A 1 377 ? -14.451 48.730 17.499 1.00 19.04 597 ASP A O 1
ATOM 2676 N N . VAL A 1 378 ? -14.447 46.488 17.788 1.00 19.42 598 VAL A N 1
ATOM 2677 C CA . VAL A 1 378 ? -15.709 46.318 17.082 1.00 20.06 598 VAL A CA 1
ATOM 2678 C C . VAL A 1 378 ? -16.713 45.645 18.013 1.00 20.92 598 VAL A C 1
ATOM 2679 O O . VAL A 1 378 ? -16.432 44.602 18.603 1.00 18.67 598 VAL A O 1
ATOM 2683 N N . ASN A 1 379 ? -17.873 46.266 18.157 1.00 21.46 599 ASN A N 1
ATOM 2684 C CA . ASN A 1 379 ? -18.994 45.646 18.850 1.00 19.85 599 ASN A CA 1
ATOM 2685 C C . ASN A 1 379 ? -19.703 44.696 17.866 1.00 18.26 599 ASN A C 1
ATOM 2686 O O . ASN A 1 379 ? -20.423 45.136 16.951 1.00 18.13 599 ASN A O 1
ATOM 2691 N N . LEU A 1 380 ? -19.509 43.394 18.032 1.00 15.66 600 LEU A N 1
ATOM 2692 C CA . LEU A 1 380 ? -19.951 42.462 16.992 1.00 17.04 600 LEU A CA 1
ATOM 2693 C C . LEU A 1 380 ? -21.470 42.208 16.919 1.00 17.09 600 LEU A C 1
ATOM 2694 O O . LEU A 1 380 ? -22.054 42.186 15.831 1.00 16.87 600 LEU A O 1
ATOM 2699 N N . PRO A 1 381 ? -22.127 42.016 18.070 1.00 16.26 601 PRO A N 1
ATOM 2700 C CA . PRO A 1 381 ? -23.584 41.880 17.994 1.00 14.46 601 PRO A CA 1
ATOM 2701 C C . PRO A 1 381 ? -24.248 43.133 17.433 1.00 14.94 601 PRO A C 1
ATOM 2702 O O . PRO A 1 381 ? -25.201 43.020 16.678 1.00 16.18 601 PRO A O 1
ATOM 2706 N N . ALA A 1 382 ? -23.743 44.323 17.772 1.00 15.31 602 ALA A N 1
ATOM 2707 C CA . ALA A 1 382 ? -24.345 45.532 17.202 1.00 15.20 602 ALA A CA 1
ATOM 2708 C C . ALA A 1 382 ? -24.045 45.647 15.714 1.00 15.12 602 ALA A C 1
ATOM 2709 O O . ALA A 1 382 ? -24.832 46.194 14.973 1.00 16.44 602 ALA A O 1
ATOM 2711 N N . ALA A 1 383 ? -22.901 45.153 15.271 1.00 16.65 603 ALA A N 1
ATOM 2712 C CA . ALA A 1 383 ? -22.608 45.203 13.845 1.00 17.33 603 ALA A CA 1
ATOM 2713 C C . ALA A 1 383 ? -23.555 44.233 13.144 1.00 18.81 603 ALA A C 1
ATOM 2714 O O . ALA A 1 383 ? -24.028 44.544 12.052 1.00 18.06 603 ALA A O 1
ATOM 2716 N N . GLN A 1 384 ? -23.813 43.072 13.760 1.00 17.94 604 GLN A N 1
ATOM 2717 C CA . GLN A 1 384 ? -24.735 42.113 13.177 1.00 17.53 604 GLN A CA 1
ATOM 2718 C C . GLN A 1 384 ? -26.117 42.749 13.011 1.00 19.55 604 GLN A C 1
ATOM 2719 O O . GLN A 1 384 ? -26.800 42.525 12.011 1.00 19.33 604 GLN A O 1
ATOM 2725 N N . LEU A 1 385 ? -26.542 43.503 14.023 1.00 18.21 605 LEU A N 1
ATOM 2726 C CA . LEU A 1 385 ? -27.854 44.136 13.972 1.00 21.04 605 LEU A CA 1
ATOM 2727 C C . LEU A 1 385 ? -27.895 45.174 12.834 1.00 19.51 605 LEU A C 1
ATOM 2728 O O . LEU A 1 385 ? -28.816 45.202 12.045 1.00 19.80 605 LEU A O 1
ATOM 2733 N N . GLN A 1 386 ? -26.888 46.025 12.753 1.00 18.49 606 GLN A N 1
ATOM 2734 C CA . GLN A 1 386 ? -26.843 47.064 11.731 1.00 18.19 606 GLN A CA 1
ATOM 2735 C C . GLN A 1 386 ? -26.807 46.430 10.333 1.00 18.34 606 GLN A C 1
ATOM 2736 O O . GLN A 1 386 ? -27.455 46.940 9.412 1.00 19.55 606 GLN A O 1
ATOM 2742 N N . ILE A 1 387 ? -26.081 45.351 10.188 1.00 17.89 607 ILE A N 1
ATOM 2743 C CA . ILE A 1 387 ? -26.048 44.652 8.904 1.00 17.70 607 ILE A CA 1
ATOM 2744 C C . ILE A 1 387 ? -27.412 44.074 8.529 1.00 17.48 607 ILE A C 1
ATOM 2745 O O . ILE A 1 387 ? -27.837 44.146 7.371 1.00 16.74 607 ILE A O 1
ATOM 2750 N N . ALA A 1 388 ? -28.111 43.527 9.521 1.00 18.28 608 ALA A N 1
ATOM 2751 C CA . ALA A 1 388 ? -29.469 43.030 9.304 1.00 17.84 608 ALA A CA 1
ATOM 2752 C C . ALA A 1 388 ? -30.470 44.126 8.911 1.00 19.05 608 ALA A C 1
ATOM 2753 O O . ALA A 1 388 ? -31.470 43.840 8.248 1.00 20.72 608 ALA A O 1
ATOM 2755 N N . MET A 1 389 ? -30.221 45.366 9.319 1.00 20.02 609 MET A N 1
ATOM 2756 C CA . MET A 1 389 ? -31.091 46.462 8.914 1.00 21.95 609 MET A CA 1
ATOM 2757 C C . MET A 1 389 ? -30.726 46.983 7.540 1.00 22.08 609 MET A C 1
ATOM 2758 O O . MET A 1 389 ? -31.339 47.942 7.041 1.00 20.25 609 MET A O 1
ATOM 2763 N N . GLY A 1 390 ? -29.727 46.359 6.921 1.00 19.97 610 GLY A N 1
ATOM 2764 C CA . GLY A 1 390 ? -29.377 46.742 5.563 1.00 19.62 610 GLY A CA 1
ATOM 2765 C C . GLY A 1 390 ? -28.265 47.786 5.501 1.00 21.33 610 GLY A C 1
ATOM 2766 O O . GLY A 1 390 ? -27.972 48.324 4.428 1.00 20.14 610 GLY A O 1
ATOM 2767 N N . VAL A 1 391 ? -27.618 48.071 6.631 1.00 18.45 611 VAL A N 1
ATOM 2768 C CA . VAL A 1 391 ? -26.520 49.050 6.614 1.00 21.01 611 VAL A CA 1
ATOM 2769 C C . VAL A 1 391 ? -25.242 48.446 6.027 1.00 22.65 611 VAL A C 1
ATOM 2770 O O . VAL A 1 391 ? -24.829 47.337 6.416 1.00 23.85 611 VAL A O 1
ATOM 2774 N N . PRO A 1 392 ? -24.593 49.153 5.087 1.00 22.48 612 PRO A N 1
ATOM 2775 C CA . PRO A 1 392 ? -23.330 48.648 4.503 1.00 23.05 612 PRO A CA 1
ATOM 2776 C C . PRO A 1 392 ? -22.129 48.722 5.446 1.00 21.30 612 PRO A C 1
ATOM 2777 O O . PRO A 1 392 ? -22.133 49.507 6.391 1.00 21.03 612 PRO A O 1
ATOM 2781 N N . LEU A 1 393 ? -21.102 47.915 5.170 1.00 20.86 613 LEU A N 1
ATOM 2782 C CA . LEU A 1 393 ? -19.938 47.827 6.047 1.00 20.32 613 LEU A CA 1
ATOM 2783 C C . LEU A 1 393 ? -19.296 49.179 6.236 1.00 21.69 613 LEU A C 1
ATOM 2784 O O . LEU A 1 393 ? -18.910 49.520 7.351 1.00 22.11 613 LEU A O 1
ATOM 2789 N N . HIS A 1 394 ? -19.158 49.946 5.156 1.00 20.99 614 HIS A N 1
ATOM 2790 C CA . HIS A 1 394 ? -18.446 51.228 5.255 1.00 22.10 614 HIS A CA 1
ATOM 2791 C C . HIS A 1 394 ? -19.280 52.281 5.993 1.00 21.04 614 HIS A C 1
ATOM 2792 O O . HIS A 1 394 ? -18.820 53.387 6.232 1.00 20.08 614 HIS A O 1
ATOM 2799 N N . ARG A 1 395 ? -20.492 51.932 6.402 1.00 20.81 615 ARG A N 1
ATOM 2800 C CA . ARG A 1 395 ? -21.253 52.881 7.211 1.00 20.70 615 ARG A CA 1
ATOM 2801 C C . ARG A 1 395 ? -21.315 52.434 8.667 1.00 20.58 615 ARG A C 1
ATOM 2802 O O . ARG A 1 395 ? -21.980 53.054 9.495 1.00 23.51 615 ARG A O 1
ATOM 2810 N N . LEU A 1 396 ? -20.644 51.335 8.975 1.00 19.75 616 LEU A N 1
ATOM 2811 C CA . LEU A 1 396 ? -20.507 50.889 10.373 1.00 19.67 616 LEU A CA 1
ATOM 2812 C C . LEU A 1 396 ? -19.395 51.699 11.041 1.00 18.90 616 LEU A C 1
ATOM 2813 O O . LEU A 1 396 ? -18.242 51.554 10.685 1.00 20.51 616 LEU A O 1
ATOM 2818 N N . LYS A 1 397 ? -19.723 52.539 12.011 1.00 18.53 617 LYS A N 1
ATOM 2819 C CA . LYS A 1 397 ? -18.698 53.401 12.569 1.00 18.82 617 LYS A CA 1
ATOM 2820 C C . LYS A 1 397 ? -17.427 52.668 13.047 1.00 18.80 617 LYS A C 1
ATOM 2821 O O . LYS A 1 397 ? -16.312 53.146 12.817 1.00 17.03 617 LYS A O 1
ATOM 2827 N N . ASP A 1 398 ? -17.577 51.522 13.708 1.00 17.98 618 ASP A N 1
ATOM 2828 C CA . ASP A 1 398 ? -16.407 50.796 14.237 1.00 18.86 618 ASP A CA 1
ATOM 2829 C C . ASP A 1 398 ? -15.538 50.364 13.084 1.00 18.71 618 ASP A C 1
ATOM 2830 O O . ASP A 1 398 ? -14.322 50.274 13.217 1.00 21.59 618 ASP A O 1
ATOM 2835 N N . ILE A 1 399 ? -16.155 50.087 11.946 1.00 19.31 619 ILE A N 1
ATOM 2836 C CA . ILE A 1 399 ? -15.404 49.620 10.792 1.00 18.85 619 ILE A CA 1
ATOM 2837 C C . ILE A 1 399 ? -14.633 50.783 10.152 1.00 19.72 619 ILE A C 1
ATOM 2838 O O . ILE A 1 399 ? -13.475 50.606 9.764 1.00 17.72 619 ILE A O 1
ATOM 2843 N N . ARG A 1 400 ? -15.269 51.953 10.047 1.00 17.87 620 ARG A N 1
ATOM 2844 C CA . ARG A 1 400 ? -14.617 53.138 9.515 1.00 19.71 620 ARG A CA 1
ATOM 2845 C C . ARG A 1 400 ? -13.413 53.470 10.387 1.00 22.05 620 ARG A C 1
ATOM 2846 O O . ARG A 1 400 ? -12.344 53.761 9.863 1.00 20.59 620 ARG A O 1
ATOM 2854 N N . LEU A 1 401 ? -13.577 53.417 11.712 1.00 23.22 621 LEU A N 1
ATOM 2855 C CA . LEU A 1 401 ? -12.483 53.809 12.609 1.00 24.42 621 LEU A CA 1
ATOM 2856 C C . LEU A 1 401 ? -11.359 52.780 12.578 1.00 24.04 621 LEU A C 1
ATOM 2857 O O . LEU A 1 401 ? -10.183 53.129 12.706 1.00 26.12 621 LEU A O 1
ATOM 2862 N N . LEU A 1 402 ? -11.719 51.513 12.405 1.00 22.88 622 LEU A N 1
ATOM 2863 C CA . LEU A 1 402 ? -10.735 50.452 12.313 1.00 20.73 622 LEU A CA 1
ATOM 2864 C C . LEU A 1 402 ? -9.823 50.750 11.131 1.00 23.13 622 LEU A C 1
ATOM 2865 O O . LEU A 1 402 ? -8.604 50.504 11.189 1.00 22.18 622 LEU A O 1
ATOM 2870 N N . TYR A 1 403 ? -10.418 51.287 10.068 1.00 22.70 623 TYR A N 1
ATOM 2871 C CA . TYR A 1 403 ? -9.691 51.583 8.846 1.00 22.90 623 TYR A CA 1
ATOM 2872 C C . TYR A 1 403 ? -9.200 53.022 8.776 1.00 22.76 623 TYR A C 1
ATOM 2873 O O . TYR A 1 403 ? -8.866 53.506 7.719 1.00 25.54 623 TYR A O 1
ATOM 2882 N N . GLY A 1 404 ? -9.174 53.697 9.915 1.00 24.89 624 GLY A N 1
ATOM 2883 C CA . GLY A 1 404 ? -8.612 55.030 9.986 1.00 25.91 624 GLY A CA 1
ATOM 2884 C C . GLY A 1 404 ? -9.373 56.107 9.227 1.00 28.26 624 GLY A C 1
ATOM 2885 O O . GLY A 1 404 ? -8.780 57.123 8.837 1.00 27.60 624 GLY A O 1
ATOM 2886 N N . GLU A 1 405 ? -10.675 55.906 9.017 1.00 28.15 625 GLU A N 1
ATOM 2887 C CA . GLU A 1 405 ? -11.504 56.899 8.350 1.00 27.31 625 GLU A CA 1
ATOM 2888 C C . GLU A 1 405 ? -12.366 57.671 9.346 1.00 27.81 625 GLU A C 1
ATOM 2889 O O . GLU A 1 405 ? -12.346 57.415 10.568 1.00 28.12 625 GLU A O 1
ATOM 2895 N N . SER A 1 406 ? -13.103 58.652 8.846 1.00 25.41 626 SER A N 1
ATOM 2896 C CA . SER A 1 406 ? -13.905 59.462 9.741 1.00 26.81 626 SER A CA 1
ATOM 2897 C C . SER A 1 406 ? -14.979 58.542 10.270 1.00 27.01 626 SER A C 1
ATOM 2898 O O . SER A 1 406 ? -15.378 57.595 9.590 1.00 27.39 626 SER A O 1
ATOM 2901 N N . PRO A 1 407 ? -15.453 58.798 11.493 1.00 26.57 627 PRO A N 1
ATOM 2902 C CA . PRO A 1 407 ? -16.395 57.874 12.132 1.00 27.18 627 PRO A CA 1
ATOM 2903 C C . PRO A 1 407 ? -17.753 57.893 11.420 1.00 26.38 627 PRO A C 1
ATOM 2904 O O . PRO A 1 407 ? -18.426 56.862 11.317 1.00 24.75 627 PRO A O 1
ATOM 2908 N N . TRP A 1 408 ? -18.131 59.065 10.920 1.00 25.63 628 TRP A N 1
ATOM 2909 C CA . TRP A 1 408 ? -19.450 59.228 10.313 1.00 26.48 628 TRP A CA 1
ATOM 2910 C C . TRP A 1 408 ? -19.458 59.574 8.817 1.00 25.65 628 TRP A C 1
ATOM 2911 O O . TRP A 1 408 ? -20.485 60.011 8.309 1.00 28.28 628 TRP A O 1
ATOM 2922 N N . GLY A 1 409 ? -18.348 59.376 8.111 1.00 24.82 629 GLY A N 1
ATOM 2923 C CA . GLY A 1 409 ? -18.340 59.579 6.662 1.00 23.26 629 GLY A CA 1
ATOM 2924 C C . GLY A 1 409 ? -19.161 58.546 5.901 1.00 25.43 629 GLY A C 1
ATOM 2925 O O . GLY A 1 409 ? -19.563 57.496 6.429 1.00 24.06 629 GLY A O 1
ATOM 2926 N N . VAL A 1 410 ? -19.432 58.835 4.642 1.00 24.04 630 VAL A N 1
ATOM 2927 C CA . VAL A 1 410 ? -20.328 57.999 3.892 1.00 25.12 630 VAL A CA 1
ATOM 2928 C C . VAL A 1 410 ? -19.628 57.321 2.741 1.00 25.79 630 VAL A C 1
ATOM 2929 O O . VAL A 1 410 ? -20.218 56.478 2.089 1.00 26.26 630 VAL A O 1
ATOM 2933 N N . THR A 1 411 ? -18.372 57.672 2.494 1.00 26.21 631 THR A N 1
ATOM 2934 C CA . THR A 1 411 ? -17.707 57.192 1.292 1.00 29.77 631 THR A CA 1
ATOM 2935 C C . THR A 1 411 ? -17.198 55.773 1.490 1.00 29.65 631 THR A C 1
ATOM 2936 O O . THR A 1 411 ? -16.724 55.422 2.565 1.00 28.05 631 THR A O 1
ATOM 2940 N N . PRO A 1 412 ? -17.315 54.936 0.445 1.00 31.13 632 PRO A N 1
ATOM 2941 C CA . PRO A 1 412 ? -16.839 53.543 0.453 1.00 30.81 632 PRO A CA 1
ATOM 2942 C C . PRO A 1 412 ? -15.383 53.478 0.896 1.00 31.05 632 PRO A C 1
ATOM 2943 O O . PRO A 1 412 ? -14.663 54.468 0.812 1.00 30.08 632 PRO A O 1
ATOM 2947 N N . ILE A 1 413 ? -14.964 52.315 1.384 1.00 31.96 633 ILE A N 1
ATOM 2948 C CA . ILE A 1 413 ? -13.586 52.101 1.815 1.00 33.38 633 ILE A CA 1
ATOM 2949 C C . ILE A 1 413 ? -13.002 50.887 1.077 1.00 35.80 633 ILE A C 1
ATOM 2950 O O . ILE A 1 413 ? -13.669 49.877 0.931 1.00 34.68 633 ILE A O 1
ATOM 2955 N N . SER A 1 414 ? -11.751 50.988 0.626 1.00 39.90 634 SER A N 1
ATOM 2956 C CA . SER A 1 414 ? -10.988 49.810 0.171 1.00 44.20 634 SER A CA 1
ATOM 2957 C C . SER A 1 414 ? -10.589 48.905 1.334 1.00 44.58 634 SER A C 1
ATOM 2958 O O . SER A 1 414 ? -9.696 49.244 2.096 1.00 46.74 634 SER A O 1
ATOM 2961 N N . PHE A 1 415 ? -11.225 47.748 1.449 1.00 46.27 635 PHE A N 1
ATOM 2962 C CA . PHE A 1 415 ? -10.853 46.773 2.468 1.00 48.21 635 PHE A CA 1
ATOM 2963 C C . PHE A 1 415 ? -9.822 45.806 1.903 1.00 52.04 635 PHE A C 1
ATOM 2964 O O . PHE A 1 415 ? -9.512 44.763 2.502 1.00 52.69 635 PHE A O 1
ATOM 2972 N N . GLU A 1 416 ? -9.313 46.150 0.729 1.00 55.02 636 GLU A N 1
ATOM 2973 C CA . GLU A 1 416 ? -8.261 45.380 0.099 1.00 58.48 636 GLU A CA 1
ATOM 2974 C C . GLU A 1 416 ? -6.996 46.235 -0.006 1.00 58.83 636 GLU A C 1
ATOM 2975 O O . GLU A 1 416 ? -5.889 45.727 0.134 1.00 60.55 636 GLU A O 1
ATOM 2981 N N . THR A 1 417 ? -7.166 47.536 -0.227 1.00 58.33 637 THR A N 1
ATOM 2982 C CA . THR A 1 417 ? -6.029 48.450 -0.328 1.00 57.80 637 THR A CA 1
ATOM 2983 C C . THR A 1 417 ? -6.041 49.466 0.808 1.00 57.51 637 THR A C 1
ATOM 2984 O O . THR A 1 417 ? -5.936 49.108 1.980 1.00 57.68 637 THR A O 1
ATOM 2988 N N . PRO A 1 422 ? -4.869 48.615 9.040 1.00 27.59 642 PRO A N 1
ATOM 2989 C CA . PRO A 1 422 ? -5.283 48.474 10.448 1.00 27.18 642 PRO A CA 1
ATOM 2990 C C . PRO A 1 422 ? -4.262 47.702 11.275 1.00 26.07 642 PRO A C 1
ATOM 2991 O O . PRO A 1 422 ? -3.747 46.686 10.827 1.00 27.77 642 PRO A O 1
ATOM 2995 N N . LEU A 1 423 ? -3.989 48.178 12.483 1.00 25.72 643 LEU A N 1
ATOM 2996 C CA . LEU A 1 423 ? -3.169 47.440 13.441 1.00 26.96 643 LEU A CA 1
ATOM 2997 C C . LEU A 1 423 ? -4.011 46.908 14.591 1.00 25.17 643 LEU A C 1
ATOM 2998 O O . LEU A 1 423 ? -4.863 47.611 15.110 1.00 23.14 643 LEU A O 1
ATOM 3003 N N . ALA A 1 424 ? -3.751 45.671 14.995 1.00 23.43 644 ALA A N 1
ATOM 3004 C CA . ALA A 1 424 ? -4.424 45.088 16.156 1.00 24.47 644 ALA A CA 1
ATOM 3005 C C . ALA A 1 424 ? -4.212 45.925 17.431 1.00 24.31 644 ALA A C 1
ATOM 3006 O O . ALA A 1 424 ? -3.114 46.372 17.707 1.00 23.28 644 ALA A O 1
ATOM 3008 N N . ARG A 1 425 ? -5.271 46.128 18.207 1.00 22.49 645 ARG A N 1
ATOM 3009 C CA . ARG A 1 425 ? -5.157 46.872 19.453 1.00 25.27 645 ARG A CA 1
ATOM 3010 C C . ARG A 1 425 ? -4.714 45.920 20.585 1.00 24.13 645 ARG A C 1
ATOM 3011 O O . ARG A 1 425 ? -5.520 45.196 21.154 1.00 24.98 645 ARG A O 1
ATOM 3019 N N . GLY A 1 426 ? -3.416 45.904 20.875 1.00 22.43 646 GLY A N 1
ATOM 3020 C CA . GLY A 1 426 ? -2.858 44.971 21.840 1.00 21.96 646 GLY A CA 1
ATOM 3021 C C . GLY A 1 426 ? -3.087 43.487 21.569 1.00 20.87 646 GLY A C 1
ATOM 3022 O O . GLY A 1 426 ? -3.083 43.046 20.425 1.00 20.61 646 GLY A O 1
ATOM 3023 N N . HIS A 1 427 ? -3.250 42.751 22.662 1.00 20.03 647 HIS A N 1
ATOM 3024 C CA . HIS A 1 427 ? -3.353 41.299 22.582 1.00 20.53 647 HIS A CA 1
ATOM 3025 C C . HIS A 1 427 ? -4.290 40.708 23.628 1.00 20.97 647 HIS A C 1
ATOM 3026 O O . HIS A 1 427 ? -4.318 41.183 24.769 1.00 19.03 647 HIS A O 1
ATOM 3033 N N . VAL A 1 428 ? -5.052 39.674 23.266 1.00 19.68 648 VAL A N 1
ATOM 3034 C CA . VAL A 1 428 ? -5.981 39.032 24.193 1.00 19.52 648 VAL A CA 1
ATOM 3035 C C . VAL A 1 428 ? -5.675 37.542 24.268 1.00 19.84 648 VAL A C 1
ATOM 3036 O O . VAL A 1 428 ? -5.485 36.889 23.237 1.00 20.55 648 VAL A O 1
ATOM 3040 N N . ILE A 1 429 ? -5.630 37.020 25.492 1.00 20.51 649 ILE A N 1
ATOM 3041 C CA . ILE A 1 429 ? -5.584 35.587 25.773 1.00 19.77 649 ILE A CA 1
ATOM 3042 C C . ILE A 1 429 ? -6.962 35.249 26.359 1.00 20.74 649 ILE A C 1
ATOM 3043 O O . IL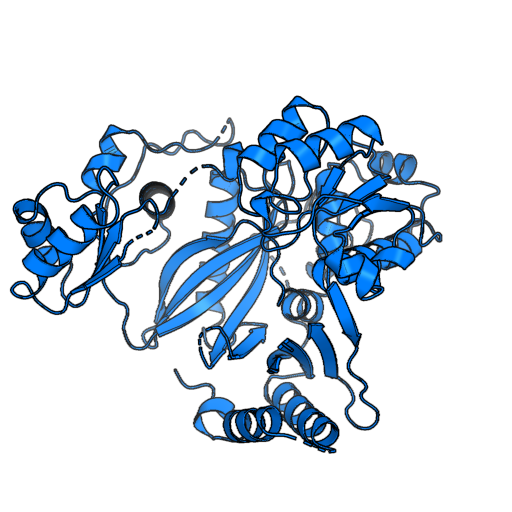E A 1 429 ? -7.389 35.898 27.298 1.00 20.63 649 ILE A O 1
ATOM 3048 N N . ALA A 1 430 ? -7.641 34.250 25.805 1.00 20.67 650 ALA A N 1
ATOM 3049 C CA . ALA A 1 430 ? -8.876 33.731 26.371 1.00 20.85 650 ALA A CA 1
ATOM 3050 C C . ALA A 1 430 ? -8.596 32.309 26.870 1.00 23.95 650 ALA A C 1
ATOM 3051 O O . ALA A 1 430 ? -8.065 31.473 26.125 1.00 23.43 650 ALA A O 1
ATOM 3053 N N . ALA A 1 431 ? -8.928 32.054 28.135 1.00 23.12 651 ALA A N 1
ATOM 3054 C CA . ALA A 1 431 ? -8.732 30.753 28.727 1.00 24.36 651 ALA A CA 1
ATOM 3055 C C . ALA A 1 431 ? -10.042 30.166 29.183 1.00 25.54 651 ALA A C 1
ATOM 3056 O O . ALA A 1 431 ? -10.806 30.798 29.920 1.00 23.99 651 ALA A O 1
ATOM 3058 N N . ARG A 1 432 ? -10.296 28.938 28.751 1.00 27.42 652 ARG A N 1
ATOM 3059 C CA . ARG A 1 432 ? -11.461 28.207 29.193 1.00 31.64 652 ARG A CA 1
ATOM 3060 C C . ARG A 1 432 ? -11.277 27.800 30.672 1.00 32.76 652 ARG A C 1
ATOM 3061 O O . ARG A 1 432 ? -10.273 27.186 31.018 1.00 32.31 652 ARG A O 1
ATOM 3069 N N . ILE A 1 433 ? -12.225 28.163 31.533 1.00 32.84 653 ILE A N 1
ATOM 3070 C CA . ILE A 1 433 ? -12.196 27.726 32.929 1.00 35.82 653 ILE A CA 1
ATOM 3071 C C . ILE A 1 433 ? -13.403 26.835 33.177 1.00 38.57 653 ILE A C 1
ATOM 3072 O O . ILE A 1 433 ? -14.385 26.914 32.453 1.00 38.59 653 ILE A O 1
ATOM 3077 N N . THR A 1 434 ? -13.337 25.970 34.183 1.00 41.33 654 THR A N 1
ATOM 3078 C CA . THR A 1 434 ? -14.152 24.758 34.125 1.00 43.01 654 THR A CA 1
ATOM 3079 C C . THR A 1 434 ? -14.491 24.199 35.503 1.00 43.84 654 THR A C 1
ATOM 3080 O O . THR A 1 434 ? -14.083 24.749 36.532 1.00 44.66 654 THR A O 1
ATOM 3084 N N . GLY A 1 447 ? -29.363 28.419 32.514 1.00 19.63 667 GLY A N 1
ATOM 3085 C CA . GLY A 1 447 ? -28.887 29.569 31.766 1.00 19.63 667 GLY A CA 1
ATOM 3086 C C . GLY A 1 447 ? -28.405 30.688 32.668 1.00 19.63 667 GLY A C 1
ATOM 3087 O O . GLY A 1 447 ? -28.461 31.827 32.346 1.00 37.08 667 GLY A O 1
ATOM 3088 N N . THR A 1 448 ? -27.946 30.303 33.862 1.00 32.82 668 THR A N 1
ATOM 3089 C CA . THR A 1 448 ? -27.387 31.244 34.806 1.00 33.34 668 THR A CA 1
ATOM 3090 C C . THR A 1 448 ? -25.925 31.650 34.465 1.00 32.42 668 THR A C 1
ATOM 3091 O O . THR A 1 448 ? -25.122 30.845 34.008 1.00 31.42 668 THR A O 1
ATOM 3095 N N . VAL A 1 449 ? -25.601 32.915 34.698 1.00 31.48 669 VAL A N 1
ATOM 3096 C CA . VAL A 1 449 ? -24.338 33.505 34.273 1.00 29.53 669 VAL A CA 1
ATOM 3097 C C . VAL A 1 449 ? -23.768 34.338 35.422 1.00 30.12 669 VAL A C 1
ATOM 3098 O O . VAL A 1 449 ? -24.412 35.277 35.896 1.00 30.81 669 VAL A O 1
ATOM 3102 N N . GLN A 1 450 ? -22.575 33.999 35.890 1.00 27.91 670 GLN A N 1
ATOM 3103 C CA . GLN A 1 450 ? -21.925 34.832 36.892 1.00 29.92 670 GLN A CA 1
ATOM 3104 C C . GLN A 1 450 ? -20.678 35.525 36.323 1.00 28.27 670 GLN A C 1
ATOM 3105 O O . GLN A 1 450 ? -19.743 34.857 35.875 1.00 28.67 670 GLN A O 1
ATOM 3111 N N . GLU A 1 451 ? -20.668 36.858 36.338 1.00 27.91 671 GLU A N 1
ATOM 3112 C CA . GLU A 1 451 ? -19.506 37.611 35.834 1.00 29.49 671 GLU A CA 1
ATOM 3113 C C . GLU A 1 451 ? -18.325 37.401 36.758 1.00 31.55 671 GLU A C 1
ATOM 3114 O O . GLU A 1 451 ? -18.512 37.290 37.989 1.00 28.49 671 GLU A O 1
ATOM 3120 N N . LEU A 1 452 ? -17.111 37.346 36.206 1.00 32.34 672 LEU A N 1
ATOM 3121 C CA . LEU A 1 452 ? -15.965 37.236 37.082 1.00 35.97 672 LEU A CA 1
ATOM 3122 C C . LEU A 1 452 ? -15.387 38.555 37.599 1.00 40.68 672 LEU A C 1
ATOM 3123 O O . LEU A 1 452 ? -15.185 39.538 36.868 1.00 40.72 672 LEU A O 1
ATOM 3128 N N . ASN A 1 453 ? -15.026 38.486 38.874 1.00 45.72 673 ASN A N 1
ATOM 3129 C CA . ASN A 1 453 ? -14.798 39.609 39.776 1.00 49.53 673 ASN A CA 1
ATOM 3130 C C . ASN A 1 453 ? -13.340 39.980 39.970 1.00 48.83 673 ASN A C 1
ATOM 3131 O O . ASN A 1 453 ? -12.767 39.526 40.948 1.00 51.36 673 ASN A O 1
ATOM 3136 N N . PHE A 1 454 ? -12.708 40.798 39.137 1.00 47.93 674 PHE A N 1
ATOM 3137 C CA . PHE A 1 454 ? -11.293 41.088 39.457 1.00 47.56 674 PHE A CA 1
ATOM 3138 C C . PHE A 1 454 ? -10.942 42.415 40.148 1.00 49.65 674 PHE A C 1
ATOM 3139 O O . PHE A 1 454 ? -11.081 43.500 39.563 1.00 51.60 674 PHE A O 1
ATOM 3147 N N . ARG A 1 455 ? -10.468 42.301 41.398 1.00 49.84 675 ARG A N 1
ATOM 3148 C CA . ARG A 1 455 ? -10.038 43.448 42.209 1.00 50.75 675 ARG A CA 1
ATOM 3149 C C . ARG A 1 455 ? -8.578 43.837 41.990 1.00 50.93 675 ARG A C 1
ATOM 3150 O O . ARG A 1 455 ? -8.260 45.021 41.966 1.00 51.52 675 ARG A O 1
ATOM 3158 N N . SER A 1 456 ? -7.677 42.871 41.848 1.00 51.44 676 SER A N 1
ATOM 3159 C CA . SER A 1 456 ? -6.255 43.212 41.797 1.00 52.29 676 SER A CA 1
ATOM 3160 C C . SER A 1 456 ? -5.750 43.131 40.384 1.00 51.77 676 SER A C 1
ATOM 3161 O O . SER A 1 456 ? -4.816 43.833 40.011 1.00 53.58 676 SER A O 1
ATOM 3164 N N . SER A 1 457 ? -6.357 42.260 39.600 1.00 51.59 677 SER A N 1
ATOM 3165 C CA . SER A 1 457 ? -5.946 42.097 38.227 1.00 51.01 677 SER A CA 1
ATOM 3166 C C . SER A 1 457 ? -6.713 43.117 37.416 1.00 50.15 677 SER A C 1
ATOM 3167 O O . SER A 1 457 ? -7.877 43.408 37.694 1.00 51.41 677 SER A O 1
ATOM 3170 N N . LYS A 1 458 ? -6.058 43.686 36.422 1.00 49.21 678 LYS A N 1
ATOM 3171 C CA . LYS A 1 458 ? -6.619 44.871 35.801 1.00 47.94 678 LYS A CA 1
ATOM 3172 C C . LYS A 1 458 ? -7.327 44.611 34.463 1.00 46.40 678 LYS A C 1
ATOM 3173 O O . LYS A 1 458 ? -8.540 44.829 34.312 1.00 47.91 678 LYS A O 1
ATOM 3179 N N . ASN A 1 459 ? -6.580 44.141 33.486 1.00 41.59 679 ASN A N 1
ATOM 3180 C CA . ASN A 1 459 ? -7.118 44.090 32.142 1.00 36.55 679 ASN A CA 1
ATOM 3181 C C . ASN A 1 459 ? -7.819 42.781 31.826 1.00 32.53 679 ASN A C 1
ATOM 3182 O O . ASN A 1 459 ? -7.834 42.293 30.685 1.00 30.97 679 ASN A O 1
ATOM 3187 N N . VAL A 1 460 ? -8.421 42.215 32.861 1.00 29.19 680 VAL A N 1
ATOM 3188 C CA . VAL A 1 460 ? -8.969 40.876 32.763 1.00 27.54 680 VAL A CA 1
ATOM 3189 C C . VAL A 1 460 ? -10.461 40.852 33.080 1.00 27.38 680 VAL A C 1
ATOM 3190 O O . VAL A 1 460 ? -10.939 41.541 33.986 1.00 28.52 680 VAL A O 1
ATOM 3194 N N . TRP A 1 461 ? -11.209 40.060 32.324 1.00 27.37 681 TRP A N 1
ATOM 3195 C CA . TRP A 1 461 ? -12.612 39.887 32.634 1.00 26.34 681 TRP A CA 1
ATOM 3196 C C . TRP A 1 461 ? -13.055 38.495 32.272 1.00 25.90 681 TRP A C 1
ATOM 3197 O O . TRP A 1 461 ? -12.325 37.734 31.622 1.00 25.88 681 TRP A O 1
ATOM 3208 N N . GLY A 1 462 ? -14.261 38.154 32.695 1.00 24.04 682 GLY A N 1
ATOM 3209 C CA . GLY A 1 462 ? -14.791 36.856 32.341 1.00 26.68 682 GLY A CA 1
ATOM 3210 C C . GLY A 1 462 ? -16.124 36.517 32.963 1.00 27.70 682 GLY A C 1
ATOM 3211 O O . GLY A 1 462 ? -16.804 37.369 33.571 1.00 25.91 682 GLY A O 1
ATOM 3212 N N . TYR A 1 463 ? -16.509 35.262 32.781 1.00 26.67 683 TYR A N 1
ATOM 3213 C CA . TYR A 1 463 ? -17.765 34.773 33.312 1.00 28.37 683 TYR A CA 1
ATOM 3214 C C . TYR A 1 463 ? -17.644 33.264 33.547 1.00 28.00 683 TYR A C 1
ATOM 3215 O O . TYR A 1 463 ? -16.731 32.614 33.040 1.00 27.29 683 TYR A O 1
ATOM 3224 N N . PHE A 1 464 ? -18.555 32.709 34.334 1.00 29.54 684 PHE A N 1
ATOM 3225 C CA . PHE A 1 464 ? -18.858 31.298 34.189 1.00 32.14 684 PHE A CA 1
ATOM 3226 C C . PHE A 1 464 ? -20.350 31.072 34.314 1.00 34.27 684 PHE A C 1
ATOM 3227 O O . PHE A 1 464 ? -21.091 31.915 34.839 1.00 30.95 684 PHE A O 1
ATOM 3235 N N . SER A 1 465 ? -20.783 29.928 33.809 1.00 36.89 685 SER A N 1
ATOM 3236 C CA . SER A 1 465 ? -22.187 29.631 33.744 1.00 42.73 685 SER A CA 1
ATOM 3237 C C . SER A 1 465 ? -22.447 28.146 33.913 1.00 45.92 685 SER A C 1
ATOM 3238 O O . SER A 1 465 ? -21.552 27.315 33.726 1.00 46.24 685 SER A O 1
ATOM 3241 N N . VAL A 1 466 ? -23.681 27.825 34.291 1.00 49.66 686 VAL A N 1
ATOM 3242 C CA . VAL A 1 466 ? -24.101 26.449 34.531 1.00 52.51 686 VAL A CA 1
ATOM 3243 C C . VAL A 1 466 ? -25.049 25.972 33.428 1.00 54.55 686 VAL A C 1
ATOM 3244 O O . VAL A 1 466 ? -25.838 26.759 32.878 1.00 56.32 686 VAL A O 1
ATOM 3248 N N . GLN A 1 479 ? -19.693 23.633 35.855 1.00 56.12 699 GLN A N 1
ATOM 3249 C CA . GLN A 1 479 ? -19.625 24.998 35.340 1.00 55.82 699 GLN A CA 1
ATOM 3250 C C . GLN A 1 479 ? -18.456 25.189 34.396 1.00 53.21 699 GLN A C 1
ATOM 3251 O O . GLN A 1 479 ? -17.386 24.595 34.571 1.00 53.00 699 GLN A O 1
ATOM 3257 N N . PHE A 1 480 ? -18.677 26.041 33.402 1.00 48.52 700 PHE A N 1
ATOM 3258 C CA . PHE A 1 480 ? -17.676 26.368 32.402 1.00 44.43 700 PHE A CA 1
ATOM 3259 C C . PHE A 1 480 ? -17.735 27.867 32.102 1.00 40.51 700 PHE A C 1
ATOM 3260 O O . PHE A 1 480 ? -18.815 28.469 32.065 1.00 36.94 700 PHE A O 1
ATOM 3268 N N . GLY A 1 481 ? -16.576 28.466 31.872 1.00 35.73 701 GLY A N 1
ATOM 3269 C CA . GLY A 1 481 ? -16.569 29.815 31.360 1.00 34.21 701 GLY A CA 1
ATOM 3270 C C . GLY A 1 481 ? -15.264 30.170 30.695 1.00 31.16 701 GLY A C 1
ATOM 3271 O O . GLY A 1 481 ? -14.486 29.284 30.322 1.00 30.83 701 GLY A O 1
ATOM 3272 N N . HIS A 1 482 ? -15.045 31.471 30.536 1.00 28.85 702 HIS A N 1
ATOM 3273 C CA . HIS A 1 482 ? -13.776 31.989 30.046 1.00 29.08 702 HIS A CA 1
ATOM 3274 C C . HIS A 1 482 ? -13.318 33.173 30.899 1.00 29.32 702 HIS A C 1
ATOM 3275 O O . HIS A 1 482 ? -14.152 33.952 31.387 1.00 29.35 702 HIS A O 1
ATOM 3282 N N . CYS A 1 483 ? -12.005 33.314 31.070 1.00 27.97 703 CYS A N 1
ATOM 3283 C CA . CYS A 1 483 ? -11.417 34.617 31.367 1.00 28.69 703 CYS A CA 1
ATOM 3284 C C . CYS A 1 483 ? -10.732 35.140 30.135 1.00 27.21 703 CYS A C 1
ATOM 3285 O O . CYS A 1 483 ? -10.133 34.369 29.393 1.00 27.62 703 CYS A O 1
ATOM 3288 N N . PHE A 1 484 ? -10.804 36.454 29.947 1.00 24.45 704 PHE A N 1
ATOM 3289 C CA . PHE A 1 484 ? -10.204 37.115 28.812 1.00 24.39 704 PHE A CA 1
ATOM 3290 C C . PHE A 1 484 ? -9.232 38.129 29.384 1.00 24.99 704 PHE A C 1
ATOM 3291 O O . PHE A 1 484 ? -9.573 38.893 30.295 1.00 25.67 704 PHE A O 1
ATOM 3299 N N . SER A 1 485 ? -8.022 38.143 28.853 1.00 22.13 705 SER A N 1
ATOM 3300 C CA . SER A 1 485 ? -7.009 39.017 29.393 1.00 22.48 705 SER A CA 1
ATOM 3301 C C . SER A 1 485 ? -6.428 39.813 28.250 1.00 22.06 705 SER A C 1
ATOM 3302 O O . SER A 1 485 ? -5.9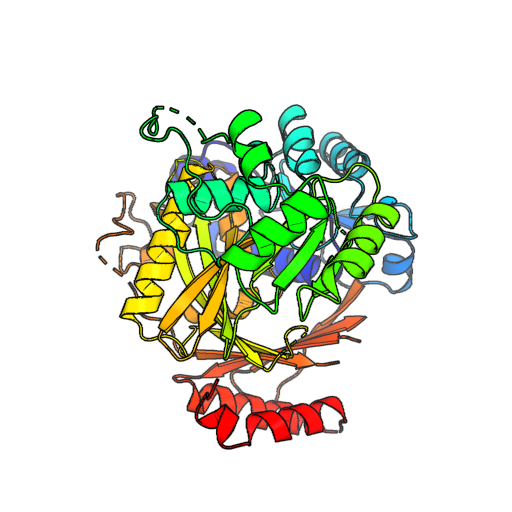88 39.224 27.244 1.00 23.30 705 SER A O 1
ATOM 3305 N N . TRP A 1 486 ? -6.399 41.137 28.400 1.00 22.04 706 TRP A N 1
ATOM 3306 C CA . TRP A 1 486 ? -5.838 42.021 27.371 1.00 22.27 706 TRP A CA 1
ATOM 3307 C C . TRP A 1 486 ? -4.487 42.554 27.818 1.00 21.61 706 TRP A C 1
ATOM 3308 O O . TRP A 1 486 ? -4.310 42.884 28.973 1.00 24.38 706 TRP A O 1
ATOM 3319 N N . GLY A 1 487 ? -3.534 42.662 26.909 1.00 21.34 707 GLY A N 1
ATOM 3320 C CA . GLY A 1 487 ? -2.326 43.409 27.230 1.00 22.66 707 GLY A CA 1
ATOM 3321 C C . GLY A 1 487 ? -1.827 44.198 26.029 1.00 23.49 707 GLY A C 1
ATOM 3322 O O . GLY A 1 487 ? -2.313 43.976 24.908 1.00 21.85 707 GLY A O 1
ATOM 3323 N N . GLU A 1 488 ? -0.859 45.096 26.239 1.00 24.61 708 GLU A N 1
ATOM 3324 C CA . GLU A 1 488 ? -0.288 45.858 25.116 1.00 27.34 708 GLU A CA 1
ATOM 3325 C C . GLU A 1 488 ? 0.424 44.933 24.141 1.00 25.42 708 GLU A C 1
ATOM 3326 O O . GLU A 1 488 ? 0.459 45.185 22.955 1.00 27.47 708 GLU A O 1
ATOM 3332 N N . ASN A 1 489 ? 0.957 43.823 24.640 1.00 23.42 709 ASN A N 1
ATOM 3333 C CA . ASN A 1 489 ? 1.556 42.829 23.754 1.00 25.48 709 ASN A CA 1
ATOM 3334 C C . ASN A 1 489 ? 1.230 41.461 24.353 1.00 23.45 709 ASN A C 1
ATOM 3335 O O . ASN A 1 489 ? 0.625 41.371 25.410 1.00 22.91 709 ASN A O 1
ATOM 3340 N N . ARG A 1 490 ? 1.621 40.399 23.664 1.00 24.97 710 ARG A N 1
ATOM 3341 C CA . ARG A 1 490 ? 1.356 39.049 24.154 1.00 25.91 710 ARG A CA 1
ATOM 3342 C C . ARG A 1 490 ? 1.921 38.828 25.589 1.00 28.48 710 ARG A C 1
ATOM 3343 O O . ARG A 1 490 ? 1.269 38.202 26.450 1.00 27.10 710 ARG A O 1
ATOM 3351 N N . GLU A 1 491 ? 3.117 39.356 25.850 1.00 29.48 711 GLU A N 1
ATOM 3352 C CA . GLU A 1 491 ? 3.769 39.119 27.139 1.00 30.87 711 GLU A CA 1
ATOM 3353 C C . GLU A 1 491 ? 2.898 39.643 28.255 1.00 28.62 711 GLU A C 1
ATOM 3354 O O . GLU A 1 491 ? 2.630 38.926 29.222 1.00 28.52 711 GLU A O 1
ATOM 3360 N N . GLU A 1 492 ? 2.432 40.883 28.118 1.00 28.06 712 GLU A N 1
ATOM 3361 C CA . GLU A 1 492 ? 1.605 41.494 29.158 1.00 27.64 712 GLU A CA 1
ATOM 3362 C C . GLU A 1 492 ? 0.260 40.777 29.261 1.00 26.74 712 GLU A C 1
ATOM 3363 O O . GLU A 1 492 ? -0.267 40.590 30.347 1.00 27.92 712 GLU A O 1
ATOM 3369 N N . ALA A 1 493 ? -0.316 40.379 28.139 1.00 24.60 713 ALA A N 1
ATOM 3370 C CA . ALA A 1 493 ? -1.568 39.640 28.212 1.00 23.65 713 ALA A CA 1
ATOM 3371 C C . ALA A 1 493 ? -1.380 38.362 29.036 1.00 23.38 713 ALA A C 1
ATOM 3372 O O . ALA A 1 493 ? -2.228 37.993 29.861 1.00 20.77 713 ALA A O 1
ATOM 3374 N N . ILE A 1 494 ? -0.259 37.676 28.827 1.00 23.47 714 ILE A N 1
ATOM 3375 C CA . ILE A 1 494 ? -0.094 36.413 29.533 1.00 23.30 714 ILE A CA 1
ATOM 3376 C C . ILE A 1 494 ? 0.068 36.712 31.029 1.00 23.60 714 ILE A C 1
ATOM 3377 O O . ILE A 1 494 ? -0.595 36.114 31.877 1.00 22.46 714 ILE A O 1
ATOM 3382 N N . SER A 1 495 ? 0.935 37.657 31.344 1.00 25.10 715 SER A N 1
ATOM 3383 C CA . SER A 1 495 ? 1.173 38.019 32.739 1.00 28.82 715 SER A CA 1
ATOM 3384 C C . SER A 1 495 ? -0.101 38.476 33.470 1.00 27.66 715 SER A C 1
ATOM 3385 O O . SER A 1 495 ? -0.387 38.043 34.594 1.00 26.55 715 SER A O 1
ATOM 3388 N N . ASN A 1 496 ? -0.895 39.320 32.821 1.00 27.15 716 ASN A N 1
ATOM 3389 C CA . ASN A 1 496 ? -2.160 39.730 33.420 1.00 25.71 716 ASN A CA 1
ATOM 3390 C C . ASN A 1 496 ? -3.059 38.516 33.659 1.00 24.47 716 ASN A C 1
ATOM 3391 O O . ASN A 1 496 ? -3.743 38.437 34.673 1.00 23.00 716 ASN A O 1
ATOM 3396 N N . MET A 1 497 ? -3.076 37.564 32.730 1.00 23.80 717 MET A N 1
ATOM 3397 C CA . MET A 1 497 ? -3.912 36.380 32.931 1.00 23.42 717 MET A CA 1
ATOM 3398 C C . MET A 1 497 ? -3.455 35.608 34.180 1.00 24.25 717 MET A C 1
ATOM 3399 O O . MET A 1 497 ? -4.279 35.172 34.995 1.00 21.16 717 MET A O 1
ATOM 3404 N N . VAL A 1 498 ? -2.142 35.428 34.323 1.00 24.90 718 VAL A N 1
ATOM 3405 C CA . VAL A 1 498 ? -1.626 34.643 35.441 1.00 25.31 718 VAL A CA 1
ATOM 3406 C C . VAL A 1 498 ? -1.957 35.332 36.756 1.00 25.35 718 VAL A C 1
ATOM 3407 O O . VAL A 1 498 ? -2.317 34.671 37.716 1.00 25.97 718 VAL A O 1
ATOM 3411 N N . VAL A 1 499 ? -1.868 36.662 36.781 1.00 26.92 719 VAL A N 1
ATOM 3412 C CA . VAL A 1 499 ? -2.201 37.431 37.968 1.00 27.47 719 VAL A CA 1
ATOM 3413 C C . VAL A 1 499 ? -3.666 37.259 38.328 1.00 28.18 719 VAL A C 1
ATOM 3414 O O . VAL A 1 499 ? -4.026 37.241 39.506 1.00 27.40 719 VAL A O 1
ATOM 3418 N N . ALA A 1 500 ? -4.512 37.133 37.311 1.00 27.65 720 ALA A N 1
ATOM 3419 C CA . ALA A 1 500 ? -5.945 37.066 37.544 1.00 28.40 720 ALA A CA 1
ATOM 3420 C C . ALA A 1 500 ? -6.290 35.682 38.028 1.00 28.84 720 ALA A C 1
ATOM 3421 O O . ALA A 1 500 ? -7.135 35.520 38.903 1.00 29.38 720 ALA A O 1
ATOM 3423 N N . LEU A 1 501 ? -5.656 34.678 37.437 1.00 30.35 721 LEU A N 1
ATOM 3424 C CA . LEU A 1 501 ? -5.972 33.325 37.835 1.00 33.27 721 LEU A CA 1
ATOM 3425 C C . LEU A 1 501 ? -5.541 33.142 39.294 1.00 33.48 721 LEU A C 1
ATOM 3426 O O . LEU A 1 501 ? -6.209 32.452 40.054 1.00 32.32 721 LEU A O 1
ATOM 3431 N N . LYS A 1 502 ? -4.450 33.787 39.702 1.00 34.42 722 LYS A N 1
ATOM 3432 C CA . LYS A 1 502 ? -4.026 33.653 41.094 1.00 35.31 722 LYS A CA 1
ATOM 3433 C C . LYS A 1 502 ? -5.031 34.286 42.045 1.00 35.98 722 LYS A C 1
ATOM 3434 O O . LYS A 1 502 ? -5.288 33.746 43.121 1.00 35.36 722 LYS A O 1
ATOM 3440 N N . GLU A 1 503 ? -5.633 35.399 41.638 1.00 34.77 723 GLU A N 1
ATOM 3441 C CA . GLU A 1 503 ? -6.710 35.984 42.429 1.00 36.42 723 GLU A CA 1
ATOM 3442 C C . GLU A 1 503 ? -7.929 35.058 42.447 1.00 35.54 723 GLU A C 1
ATOM 3443 O O . GLU A 1 503 ? -8.572 34.907 43.473 1.00 36.60 723 GLU A O 1
ATOM 3449 N N . LEU A 1 504 ? -8.239 34.439 41.313 1.00 35.59 724 LEU A N 1
ATOM 3450 C CA . LEU A 1 504 ? -9.373 33.509 41.210 1.00 37.24 724 LEU A CA 1
ATOM 3451 C C . LEU A 1 504 ? -9.205 32.371 42.215 1.00 38.64 724 LEU A C 1
ATOM 3452 O O . LEU A 1 504 ? -10.178 31.830 42.730 1.00 37.88 724 LEU A O 1
ATOM 3457 N N . SER A 1 505 ? -7.958 32.001 42.479 1.00 41.79 725 SER A N 1
ATOM 3458 C CA . SER A 1 505 ? -7.674 30.765 43.204 1.00 44.77 725 SER A CA 1
ATOM 3459 C C . SER A 1 505 ? -8.005 30.835 44.707 1.00 46.48 725 SER A C 1
ATOM 3460 O O . SER A 1 505 ? -7.993 29.817 45.383 1.00 47.52 725 SER A O 1
ATOM 3463 N N . ILE A 1 506 ? -8.317 32.019 45.225 1.00 48.48 726 ILE A N 1
ATOM 3464 C CA . ILE A 1 506 ? -8.791 32.125 46.608 1.00 50.74 726 ILE A CA 1
ATOM 3465 C C . ILE A 1 506 ? -10.315 32.089 46.700 1.00 51.40 726 ILE A C 1
ATOM 3466 O O . ILE A 1 506 ? -10.949 31.083 46.358 1.00 52.56 726 ILE A O 1
ATOM 3471 N N . ARG A 1 511 ? -9.731 26.304 41.787 1.00 46.25 731 ARG A N 1
ATOM 3472 C CA . ARG A 1 511 ? -8.403 25.915 42.265 1.00 47.78 731 ARG A CA 1
ATOM 3473 C C . ARG A 1 511 ? -7.729 25.027 41.226 1.00 45.10 731 ARG A C 1
ATOM 3474 O O . ARG A 1 511 ? -6.677 25.345 40.690 1.00 44.26 731 ARG A O 1
ATOM 3482 N N . THR A 1 512 ? -8.364 23.899 40.956 1.00 43.45 732 THR A N 1
ATOM 3483 C CA . THR A 1 512 ? -7.795 22.910 40.074 1.00 42.33 732 THR A CA 1
ATOM 3484 C C . THR A 1 512 ? -7.597 23.512 38.697 1.00 40.98 732 THR A C 1
ATOM 3485 O O . THR A 1 512 ? -6.523 23.369 38.104 1.00 39.22 732 THR A O 1
ATOM 3489 N N . THR A 1 513 ? -8.620 24.214 38.206 1.00 39.35 733 THR A N 1
ATOM 3490 C CA . THR A 1 513 ? -8.555 24.775 36.860 1.00 37.90 733 THR A CA 1
ATOM 3491 C C . THR A 1 513 ? -7.441 25.815 36.841 1.00 36.03 733 THR A C 1
ATOM 3492 O O . THR A 1 513 ? -6.643 25.869 35.906 1.00 35.43 733 THR A O 1
ATOM 3496 N N . VAL A 1 514 ? -7.374 26.616 37.897 1.00 33.57 734 VAL A N 1
ATOM 3497 C CA . VAL A 1 514 ? -6.364 27.647 37.994 1.00 34.82 734 VAL A CA 1
ATOM 3498 C C . VAL A 1 514 ? -4.927 27.112 38.023 1.00 34.89 734 VAL A C 1
ATOM 3499 O O . VAL A 1 514 ? -4.046 27.667 37.391 1.00 34.74 734 VAL A O 1
ATOM 3503 N N . GLU A 1 515 ? -4.691 26.024 38.744 1.00 34.16 735 GLU A N 1
ATOM 3504 C CA . GLU A 1 515 ? -3.361 25.444 38.760 1.00 34.48 735 GLU A CA 1
ATOM 3505 C C . GLU A 1 515 ? -3.020 24.852 37.403 1.00 32.41 735 GLU A C 1
ATOM 3506 O O . GLU A 1 515 ? -1.900 24.979 36.930 1.00 33.04 735 GLU A O 1
ATOM 3512 N N . TYR A 1 516 ? -3.994 24.226 36.767 1.00 31.44 736 TYR A N 1
ATOM 3513 C CA . TYR A 1 516 ? -3.772 23.660 35.454 1.00 31.08 736 TYR A CA 1
ATOM 3514 C C . TYR A 1 516 ? -3.374 24.766 34.466 1.00 29.83 736 TYR A C 1
ATOM 3515 O O . TYR A 1 516 ? -2.382 24.627 33.727 1.00 29.33 736 TYR A O 1
ATOM 3524 N N . LEU A 1 517 ? -4.125 25.872 34.471 1.00 27.84 737 LEU A N 1
ATOM 3525 C CA . LEU A 1 517 ? -3.874 26.969 33.536 1.00 27.19 737 LEU A CA 1
ATOM 3526 C C . LEU A 1 517 ? -2.594 27.696 33.847 1.00 25.09 737 LEU A C 1
ATOM 3527 O O . LEU A 1 517 ? -1.817 27.995 32.956 1.00 25.87 737 LEU A O 1
ATOM 3532 N N . ILE A 1 518 ? -2.356 27.990 35.111 1.00 25.42 738 ILE A N 1
ATOM 3533 C CA . ILE A 1 518 ? -1.146 28.706 35.448 1.00 26.60 738 ILE A CA 1
ATOM 3534 C C . ILE A 1 518 ? 0.092 27.920 35.038 1.00 27.04 738 ILE A C 1
ATOM 3535 O O . ILE A 1 518 ? 1.052 28.501 34.531 1.00 26.99 738 ILE A O 1
ATOM 3540 N N . ASN A 1 519 ? 0.106 26.606 35.245 1.00 26.46 739 ASN A N 1
ATOM 3541 C CA . ASN A 1 519 ? 1.253 25.812 34.794 1.00 27.45 739 ASN A CA 1
ATOM 3542 C C . ASN A 1 519 ? 1.411 25.989 33.290 1.00 27.91 739 ASN A C 1
ATOM 3543 O O . ASN A 1 519 ? 2.501 26.294 32.792 1.00 27.44 739 ASN A O 1
ATOM 3548 N N . LEU A 1 520 ? 0.325 25.806 32.566 1.00 28.68 740 LEU A N 1
ATOM 3549 C CA . LEU A 1 520 ? 0.341 26.002 31.114 1.00 30.70 740 LEU A CA 1
ATOM 3550 C C . LEU A 1 520 ? 0.998 27.328 30.756 1.00 31.29 740 LEU A C 1
ATOM 3551 O O . LEU A 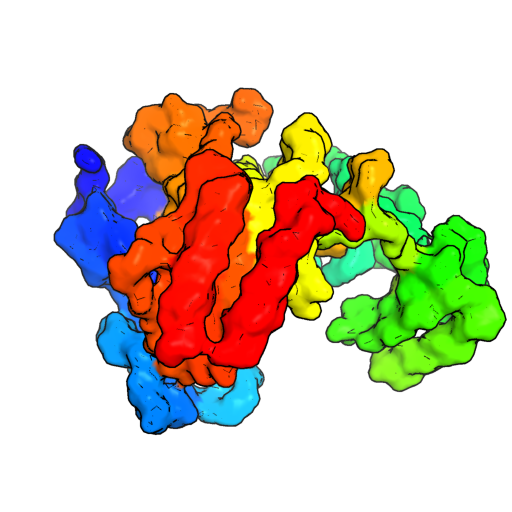1 520 ? 2.035 27.379 30.116 1.00 29.70 740 LEU A O 1
ATOM 3556 N N . LEU A 1 521 ? 0.372 28.379 31.185 1.00 28.81 741 LEU A N 1
ATOM 3557 C CA . LEU A 1 521 ? 0.859 29.701 30.839 1.00 30.66 741 LEU A CA 1
ATOM 3558 C C . LEU A 1 521 ? 2.250 30.056 31.274 1.00 30.21 741 LEU A C 1
ATOM 3559 O O . LEU A 1 521 ? 2.834 31.010 30.754 1.00 30.43 741 LEU A O 1
ATOM 3564 N N . GLU A 1 522 ? 2.815 29.332 32.232 1.00 30.37 742 GLU A N 1
ATOM 3565 C CA . GLU A 1 522 ? 4.140 29.697 32.721 1.00 31.49 742 GLU A CA 1
ATOM 3566 C C . GLU A 1 522 ? 5.266 28.897 32.046 1.00 32.56 742 GLU A C 1
ATOM 3567 O O . GLU A 1 522 ? 6.442 29.159 32.291 1.00 30.92 742 GLU A O 1
ATOM 3573 N N . THR A 1 523 ? 4.932 27.923 31.202 1.00 33.24 743 THR A N 1
ATOM 3574 C CA . THR A 1 523 ? 5.997 27.181 30.543 1.00 35.72 743 THR A CA 1
ATOM 3575 C C . THR A 1 523 ? 6.591 27.912 29.353 1.00 36.63 743 THR A C 1
ATOM 3576 O O . THR A 1 523 ? 5.884 28.615 28.613 1.00 35.44 743 THR A O 1
ATOM 3580 N N . GLU A 1 524 ? 7.910 27.768 29.208 1.00 35.70 744 GLU A N 1
ATOM 3581 C CA . GLU A 1 524 ? 8.664 28.350 28.101 1.00 38.06 744 GLU A CA 1
ATOM 3582 C C . GLU A 1 524 ? 8.066 28.087 26.730 1.00 35.93 744 GLU A C 1
ATOM 3583 O O . GLU A 1 524 ? 8.010 28.988 25.888 1.00 36.09 744 GLU A O 1
ATOM 3589 N N . SER A 1 525 ? 7.636 26.856 26.505 1.00 32.82 745 SER A N 1
ATOM 3590 C CA . SER A 1 525 ? 6.987 26.516 25.254 1.00 34.21 745 SER A CA 1
ATOM 3591 C C . SER A 1 525 ? 5.807 27.449 24.919 1.00 32.35 745 SER A C 1
ATOM 3592 O O . SER A 1 525 ? 5.661 27.895 23.782 1.00 31.44 745 SER A O 1
ATOM 3595 N N . PHE A 1 526 ? 4.963 27.736 25.906 1.00 31.11 746 PHE A N 1
ATOM 3596 C CA . PHE A 1 526 ? 3.838 28.634 25.670 1.00 29.42 746 PHE A CA 1
ATOM 3597 C C . PHE A 1 526 ? 4.299 30.082 25.549 1.00 30.94 746 PHE A C 1
ATOM 3598 O O . PHE A 1 526 ? 3.825 30.805 24.683 1.00 30.60 746 PHE A O 1
ATOM 3606 N N . GLN A 1 527 ? 5.216 30.504 26.417 1.00 32.52 747 GLN A N 1
ATOM 3607 C CA . GLN A 1 527 ? 5.674 31.886 26.408 1.00 36.35 747 GLN A CA 1
ATOM 3608 C C . GLN A 1 527 ? 6.380 32.207 25.101 1.00 37.92 747 GLN A C 1
ATOM 3609 O O . GLN A 1 527 ? 6.426 33.357 24.687 1.00 38.75 747 GLN A O 1
ATOM 3615 N N . ASN A 1 528 ? 6.922 31.183 24.454 1.00 38.42 748 ASN A N 1
ATOM 3616 C CA . ASN A 1 528 ? 7.589 31.346 23.167 1.00 41.41 748 ASN A CA 1
ATOM 3617 C C . ASN A 1 528 ? 6.612 31.148 22.028 1.00 41.09 748 ASN A C 1
ATOM 3618 O O . ASN A 1 528 ? 6.907 31.487 20.886 1.00 41.58 748 ASN A O 1
ATOM 3623 N N . ASN A 1 529 ? 5.472 30.552 22.357 1.00 41.13 749 ASN A N 1
ATOM 3624 C CA . ASN A 1 529 ? 4.440 30.224 21.378 1.00 41.18 749 ASN A CA 1
ATOM 3625 C C . ASN A 1 529 ? 4.888 29.189 20.334 1.00 41.09 749 ASN A C 1
ATOM 3626 O O . ASN A 1 529 ? 4.615 29.330 19.142 1.00 40.97 749 ASN A O 1
ATOM 3631 N N . ASP A 1 530 ? 5.558 28.135 20.781 1.00 41.77 750 ASP A N 1
ATOM 3632 C CA . ASP A 1 530 ? 5.875 27.014 19.883 1.00 42.39 750 ASP A CA 1
ATOM 3633 C C . ASP A 1 530 ? 4.628 26.291 19.402 1.00 43.02 750 ASP A C 1
ATOM 3634 O O . ASP A 1 530 ? 3.599 26.272 20.091 1.00 43.21 750 ASP A O 1
ATOM 3639 N N . ILE A 1 531 ? 4.724 25.711 18.203 1.00 40.74 751 ILE A N 1
ATOM 3640 C CA . ILE A 1 531 ? 3.743 24.736 17.700 1.00 40.99 751 ILE A CA 1
ATOM 3641 C C . ILE A 1 531 ? 4.204 23.350 18.175 1.00 43.10 751 ILE A C 1
ATOM 3642 O O . ILE A 1 531 ? 3.360 22.505 18.662 1.00 43.46 751 ILE A O 1
#

CATH classification: 3.40.50.20 (+3 more: 3.90.1770.10, 3.30.1490.20, 3.30.470.20)

GO terms:
  GO:0003989 acetyl-CoA carboxylase activity (F, IDA)
  GO:0051289 protein homotetramerization (P, IDA)
  GO:0006084 acetyl-CoA metabolic process (P, IDA)
  GO:0003989 acetyl-CoA carboxylase activity (F, EXP)
  GO:0005515 protein binding (F, IPI)
  GO:0005741 mitochondrial outer membrane (C, TAS)
  GO:0005829 cytosol (C, TAS)
  GO:0003989 acetyl-CoA carboxylase activity (F, TAS)
  GO:0055089 fatty acid homeostasis (P, TAS)
  GO:0042802 identical protein binding (F, IPI)
  GO:0005634 nucleus (C, IDA)
  GO:0005739 mitochondrion (C, IDA)

Secondary structure (DSSP, 8-state):
----SSHHHHHHHTT-S----EEEE---HHHHHHHHHHHHHHHHHHHS-TTSSEEEEEE-HHHHHTT-HHHHHSSEEEE---SSGGGTTT-HHHHHHHHHHTT-SEEE--SSGGGG-THHHHHHHHTT-EESS--HHHH--HHHHHHHHHHTT--B--BTTTT-------TT------HHHHHHTS--SHHHHHHHHHHH-SSEEEEETT--EEEE-STTTHHHHHHHHHHHSTT--EEEEEPPSSEEEEEEEEEE-TTS-EEEEEEEEEEE---SEEEES-TTS-HHHHHHHHHHHHHHHHHHT--EEEEEEEEEETTS-EEEEEEE-S--TTHHHHHHHHT--HHHHHHHHHTT--GGG-HHHHHHTT--SS--S---S------SEEEEEEE---EEE---SS--SEEEEEE--EEEEEEEESSHHHHHHHHHHHHHHHT--HHHHHHHHHHHSHHHHHT--

Foldseek 3Di:
DAADAAQVRVCVQLVFAFRFQEEEELDFAPQLVLLLVLQLVVCCVHNVGSNRRAYEYEDEPVCVVVVAPSCVVGPYYDYFYDDDCCRGSQVQVVSLVVCLVVPGQEYEHFDDRNQLPLVNLVSCVVRRHFYLFWHSQLSPWQLWLQQDLVQLVAFAFQKQLPPHHDDDPPPPVADDDDPVSSVSQFDDDLVVVLVSCVVRDDFKKKDFRVPAIDTDGDNVRSVVRNVRSCVVPPPTTIMIGHDDPQKWKKKWKKAFFQPLDMATLAIKTQLDPVRFKIKPRPPLADPVLSVVVRVSVSVSCSNSSTHAIWMFMWMAHPVGDIHTRDIGGRHDPPCVQSCQFQVDSRSNSSVSRSSGRGQCQCQSSCVQVPHDSHDNDDDPSPVHDTQFMKMKGKFDSHKAKDDDDPQDQKTKIADPHIIIIMFGDNYPQRSLVSVLVRLVVVVCDDRSVVVNVVSVDPCVSVSRD

Radius of gyration: 22.73 Å; Cα contacts (8 Å, |Δi|>4): 1023; chains: 1; bounding box: 56×65×60 Å

Nearest PDB structures (foldseek):
  3glk-assembly1_A  TM=1.002E+00  e=0.000E+00  Homo sapiens
  3jrx-assembly1_A  TM=9.752E-01  e=2.282E-92  Homo sapiens
  5kkn-assembly1_B  TM=9.757E-01  e=3.902E-90  Homo sapiens
  3gid-assembly2_B  TM=9.696E-01  e=1.215E-89  Homo sapiens
  3gid-assembly1_A  TM=9.600E-01  e=7.304E-89  Homo sapiens

B-factor: mean 31.27, std 11.2, range [9.1, 73.7]

InterPro domains:
  IPR000089 Biotin/lipoyl attachment [PF00364] (896-961)
  IPR000089 Biotin/lipoyl attachment [PS50968] (888-962)
  IPR005479 Carbamoyl phosphate synthase, ATP-binding domain [PF02786] (431-614)
  IPR005479 Carbamoyl phosphate synthase, ATP-binding domain [PS00866] (449-463)
  IPR005479 Carbamoyl phosphate synthase, ATP-binding domain [PS00867] (578-585)
  IPR005481 Biotin carboxylase-like, N-terminal domain [PF00289] (260-379)
  IPR005482 Biotin carboxylase, C-terminal [PF02785] (651-757)
  IPR005482 Biotin carboxylase, C-terminal [SM00878] (650-757)
  IPR011053 Single hybrid motif [SSF51230] (888-962)
  IPR011054 Rudiment single hybrid motif [SSF51246] (645-758)
  IPR011761 ATP-grasp fold [PS50975] (414-609)
  IPR011762 Acetyl-coenzyme A carboxyltransferase, N-terminal [PS50980] (1695-2025)
  IPR011763 Acetyl-coenzyme A carboxyltransferase, C-terminal [PS50989] (2029-2345)
  IPR011764 Biotin carboxylation domain [PS50979] (259-761)
  IPR013537 Acetyl-CoA carboxylase, central domain [PF08326] (962-1688)
  IPR013815 ATP-grasp fold, subdomain 1 [G3DSA:3.30.1490.20] (433-495)
  IPR016185 Pre-ATP-grasp domain superfamily [SSF52440] (227-382)
  IPR029045 ClpP/crotonase-like domain superfamily [SSF52096] (1696-2015)
  IPR029045 ClpP/crotonase-like domain superfamily [SSF52096] (2019-2418)
  IPR034733 Acetyl-coenzyme A carboxylase carboxyl transferase subunit beta [PF01039] (1780-2333)

Organism: Homo sapiens (NCBI:txid9606)

Solvent-accessible surface area: 20785 Å² total; per-residue (Å²): 163,53,66,12,94,35,8,49,70,1,7,104,128,6,41,18,106,90,59,0,78,65,0,0,0,1,6,34,8,32,2,0,1,36,0,0,105,0,0,21,120,21,0,110,84,9,12,134,74,82,89,16,0,114,0,2,0,0,0,8,71,94,6,71,187,57,105,1,70,0,4,140,37,11,48,96,76,8,90,8,78,20,44,98,60,95,55,3,6,28,38,4,103,38,0,6,80,0,0,102,148,43,82,6,55,0,0,0,1,8,37,38,66,3,4,94,49,34,124,0,6,65,46,0,94,170,53,52,9,11,27,5,9,0,31,7,73,10,33,167,83,59,0,23,37,2,0,9,0,24,13,9,131,4,44,23,15,53,5,21,0,60,70,33,78,18,127,69,113,95,75,141,187,141,20,86,30,48,148,112,33,44,70,156,0,10,6,134,80,29,107,75,0,45,121,20,0,127,208,16,23,55,36,0,40,0,50,0,23,107,75,22,81,63,104,0,96,36,38,149,66,0,25,92,32,0,121,68,0,72,94,96,40,106,81,14,40,9,2,0,12,50,50,41,104,134,41,16,68,1,8,0,10,2,0,2,1,78,112,48,50,2,0,11,0,27,0,2,0,6,17,29,118,167,52,36,0,4,1,0,26,7,64,29,5,74,122,81,48,10,88,107,0,23,100,0,0,19,69,5,0,80,16,29,18,8,16,1,4,3,4,0,24,1,16,8,11,141,119,19,43,18,30,3,33,86,34,8,22,46,7,13,31,15,3,13,0,0,24,52,2,5,81,3,25,4,0,1,4,5,0,16,1,4,0,0,0,15,0,30,30,2,61,33,0,6,91,25,43,69,78,60,46,61,20,90,87,109,26,70,29,143,153,88,163,32,111,20,6,0,0,1,0,72,9,116,19,38,2,84,66,19,115,42,211,69,5,156,56,12,84,8,16,50,5,101,122,99,1,12,0,4,0,51,0,130,87,31,142,53,0,12,57,25,0,10,69,0,0,114,36,58,43,180,214,113,21,2,124,110,0,28,96,35,0,84,64,121,65,12,77,99,17,89,76

Sequence (465 aa):
DFTVASPAEFVTRFGGDRVIEKVLIANNGIAAVKCMRSIRRWAYEMFRNERAIRFVVMVTPEDLKANAEYIKMADHYVPVPGGPNNNNYANVELIVDIAKRIPVQAVWAGWGHASENPKLPELLCKNGVAFLGPPSEAMWDKIASTVVAQTLQVPTLPWSGSGLTVEWTEDDLRISVPEDVYDKGCVKDVDEGLEAAERIGFPLMIKASEGGIRKAESAEDFPILFRQVQSEIPGSPIFLMKLAQHARHLEVQILADQYGNAVSLFGRDCSIQQKIVEEAPATIAPLAIFEFMEQCAIRLAKTVGYVSAGTVEYLYSQDGSFHFLELNPRLQVEHPCTEMIADVNLPAAQLQIAMGVPLHRLKDIRLLYGESPWGVTPISFETPLARGHVIAARITGTVQELNFRSSKNVWGYFSVQFGHCFSWGENREEAISNMVVALKELSIRTTVEYLINLLETESFQNNDI